Protein AF-A0A1G6YDZ0-F1 (afdb_monomer_lite)

Secondary structure (DSSP, 8-state):
--HHHHHHHHHHHHHHHHHHHHHHHHHHHHHHHHHHHHTSBGGGS-SSTTPPP-HHHHHHHHHHHHHHHH---TT-HHHHHHHHHHTTSSPPPGGGT-SS-EE-TTEEEPPEE-TTS-EEEEEEEEETTEEEEEEEEEEETTTTEEEEEEBPTTSHHHHHHHHHHHHHHHHHHH---SS--THHHHHHH---SSS------EEE---SPPPPP-S-SS--TTTB----SS----SEEEGGGGT-B--TTT-S---S----PPP-----S--HHHHHHHHHH-HHHHHHHHHHHSHHHHTSSS--EEEEETTS-EEEEPBPPPBTTB-PBP----TTEEEEEEE-PPPEEEE-TTS-EEEE---SS--HHHHHHHHHHHHH--SS--TT-EEEEEETTEEEEEEE-S-GGG------SHHHHHHHHHHHHH--S-HHHHHHHHIIIII---SEEEEEE-TTS-EEEEEE-TTS-EEEEE--

Structure (mmCIF, N/CA/C/O backbone):
data_AF-A0A1G6YDZ0-F1
#
_entry.id   AF-A0A1G6YDZ0-F1
#
loop_
_atom_site.group_PDB
_atom_site.id
_atom_site.type_symbol
_atom_site.label_atom_id
_atom_site.label_alt_id
_atom_site.label_comp_id
_atom_site.label_asym_id
_atom_site.label_entity_id
_atom_site.label_seq_id
_atom_site.pdbx_PDB_ins_code
_atom_site.Cartn_x
_atom_site.Cartn_y
_atom_site.Cartn_z
_atom_site.occupancy
_atom_site.B_iso_or_equiv
_atom_site.auth_seq_id
_atom_site.auth_comp_id
_atom_site.auth_asym_id
_atom_site.auth_atom_id
_atom_site.pdbx_PDB_model_num
ATOM 1 N N . MET A 1 1 ? 13.432 49.346 61.771 1.00 52.94 1 MET A N 1
ATOM 2 C CA . MET A 1 1 ? 12.227 49.330 60.910 1.00 52.94 1 MET A CA 1
ATOM 3 C C . MET A 1 1 ? 12.346 48.406 59.661 1.00 52.94 1 MET A C 1
ATOM 5 O O . MET A 1 1 ? 12.010 48.882 58.586 1.00 52.94 1 MET A O 1
ATOM 9 N N . PRO A 1 2 ? 12.732 47.100 59.729 1.00 53.16 2 PRO A N 1
ATOM 10 C CA . PRO A 1 2 ? 12.720 46.237 58.525 1.00 53.16 2 PRO A CA 1
ATOM 11 C C . PRO A 1 2 ? 11.746 45.035 58.561 1.00 53.16 2 PRO A C 1
ATOM 13 O O . PRO A 1 2 ? 11.412 44.489 57.515 1.00 53.16 2 PRO A O 1
ATOM 16 N N . MET A 1 3 ? 11.214 44.639 59.725 1.00 50.72 3 MET A N 1
ATOM 17 C CA . MET A 1 3 ? 10.492 43.358 59.862 1.00 50.72 3 MET A CA 1
ATOM 18 C C . MET A 1 3 ? 9.074 43.357 59.252 1.00 50.72 3 MET A C 1
ATOM 20 O O . MET A 1 3 ? 8.597 42.332 58.775 1.00 50.72 3 MET A O 1
ATOM 24 N N . LYS A 1 4 ? 8.416 44.525 59.169 1.00 50.81 4 LYS A N 1
ATOM 25 C CA . LYS A 1 4 ? 7.078 44.664 58.552 1.00 50.81 4 LYS A CA 1
ATOM 26 C C . LYS A 1 4 ? 7.084 44.555 57.019 1.00 50.81 4 LYS A C 1
ATOM 28 O O . LYS A 1 4 ? 6.026 44.323 56.441 1.00 50.81 4 LYS A O 1
ATOM 33 N N . ARG A 1 5 ? 8.236 44.728 56.354 1.00 53.97 5 ARG A N 1
ATOM 34 C CA . ARG A 1 5 ? 8.350 44.571 54.891 1.00 53.97 5 ARG A CA 1
ATOM 35 C C . ARG A 1 5 ? 8.553 43.108 54.487 1.00 53.97 5 ARG A C 1
ATOM 37 O O . ARG A 1 5 ? 7.971 42.691 53.494 1.00 53.97 5 ARG A O 1
ATOM 44 N N . LEU A 1 6 ? 9.262 42.321 55.303 1.00 53.88 6 LEU A N 1
ATOM 45 C CA . LEU A 1 6 ? 9.451 40.886 55.060 1.00 53.88 6 LEU A CA 1
ATOM 46 C C . LEU A 1 6 ? 8.134 40.099 55.170 1.00 53.88 6 LEU A C 1
ATOM 48 O O . LEU A 1 6 ? 7.828 39.282 54.308 1.00 53.88 6 LEU A O 1
ATOM 52 N N . LEU A 1 7 ? 7.317 40.395 56.188 1.00 53.62 7 LEU A N 1
ATOM 53 C CA . LEU A 1 7 ? 6.066 39.666 56.428 1.00 53.62 7 LEU A CA 1
ATOM 54 C C . LEU A 1 7 ? 4.998 39.939 55.352 1.00 53.62 7 LEU A C 1
ATOM 56 O O . LEU A 1 7 ? 4.233 39.048 54.996 1.00 53.62 7 LEU A O 1
ATOM 60 N N . LYS A 1 8 ? 4.978 41.159 54.792 1.00 55.12 8 LYS A N 1
ATOM 61 C CA . LYS A 1 8 ? 4.103 41.513 53.661 1.00 55.12 8 LYS A CA 1
ATOM 62 C C . LYS A 1 8 ? 4.543 40.847 52.355 1.00 55.12 8 LYS A C 1
ATOM 64 O O . LYS A 1 8 ? 3.685 40.458 51.573 1.00 55.12 8 LYS A O 1
ATOM 69 N N . GLY A 1 9 ? 5.851 40.683 52.142 1.00 56.88 9 GLY A N 1
ATOM 70 C CA . GLY A 1 9 ? 6.382 39.935 51.000 1.00 56.88 9 GLY A CA 1
ATOM 71 C C . GLY A 1 9 ? 6.022 38.449 51.059 1.00 56.88 9 GLY A C 1
ATOM 72 O O . GLY A 1 9 ? 5.609 37.883 50.053 1.00 56.88 9 GLY A O 1
ATOM 73 N N . LEU A 1 10 ? 6.086 37.843 52.250 1.00 57.59 10 LEU A N 1
ATOM 74 C CA . LEU A 1 10 ? 5.752 36.429 52.443 1.00 57.59 10 LEU A CA 1
ATOM 75 C C . LEU A 1 10 ? 4.256 36.140 52.226 1.00 57.59 10 LEU A C 1
ATOM 77 O O . LEU A 1 10 ? 3.908 35.139 51.610 1.00 57.59 10 LEU A O 1
ATOM 81 N N . PHE A 1 11 ? 3.371 37.039 52.675 1.00 58.81 11 PHE A N 1
ATOM 82 C CA . PHE A 1 11 ? 1.925 36.916 52.445 1.00 58.81 11 PHE A CA 1
ATOM 83 C C . PHE A 1 11 ? 1.540 37.102 50.971 1.00 58.81 11 PHE A C 1
ATOM 85 O O . PHE A 1 11 ? 0.649 36.413 50.484 1.00 58.81 11 PHE A O 1
ATOM 92 N N . LEU A 1 12 ? 2.227 37.995 50.248 1.00 57.62 12 LEU A N 1
ATOM 93 C CA . LEU A 1 12 ? 2.009 38.186 48.812 1.00 57.62 12 LEU A CA 1
ATOM 94 C C . LEU A 1 12 ? 2.483 36.963 48.007 1.00 57.62 12 LEU A C 1
ATOM 96 O O . LEU A 1 12 ? 1.817 36.556 47.059 1.00 57.62 12 LEU A O 1
ATOM 100 N N . LEU A 1 13 ? 3.594 36.345 48.427 1.00 57.28 13 LEU A N 1
ATOM 101 C CA . LEU A 1 13 ? 4.130 35.129 47.817 1.00 57.28 13 LEU A CA 1
ATOM 102 C C . LEU A 1 13 ? 3.229 33.909 48.076 1.00 57.28 13 LEU A C 1
ATOM 104 O O . LEU A 1 13 ? 2.980 33.138 47.155 1.00 57.28 13 LEU A O 1
ATOM 108 N N . LEU A 1 14 ? 2.677 33.759 49.288 1.00 57.41 14 LEU A N 1
ATOM 109 C CA . LEU A 1 14 ? 1.730 32.678 49.594 1.00 57.41 14 LEU A CA 1
ATOM 110 C C . LEU A 1 14 ? 0.405 32.818 48.825 1.00 57.41 14 LEU A C 1
ATOM 112 O O . LEU A 1 14 ? -0.133 31.819 48.357 1.00 57.41 14 LEU A O 1
ATOM 116 N N . LEU A 1 15 ? -0.109 34.043 48.655 1.00 55.50 15 LEU A N 1
ATOM 117 C CA . LEU A 1 15 ? -1.351 34.288 47.910 1.00 55.50 15 LEU A CA 1
ATOM 118 C C . LEU A 1 15 ? -1.201 33.952 46.413 1.00 55.50 15 LEU A C 1
ATOM 120 O O . LEU A 1 15 ? -2.124 33.416 45.803 1.00 55.50 15 LEU A O 1
ATOM 124 N N . LEU A 1 16 ? -0.022 34.212 45.835 1.00 53.31 16 LEU A N 1
ATOM 125 C CA . LEU A 1 16 ? 0.316 33.842 44.454 1.00 53.31 16 LEU A CA 1
ATOM 126 C C . LEU A 1 16 ? 0.383 32.319 44.248 1.00 53.31 16 LEU A C 1
ATOM 128 O O . LEU A 1 16 ? -0.029 31.835 43.197 1.00 53.31 16 LEU A O 1
ATOM 132 N N . ILE A 1 17 ? 0.839 31.558 45.249 1.00 55.47 17 ILE A N 1
ATOM 133 C CA . ILE A 1 17 ? 0.930 30.089 45.171 1.00 55.47 17 ILE A CA 1
ATOM 134 C C . ILE A 1 17 ? -0.465 29.440 45.228 1.00 55.47 17 ILE A C 1
ATOM 136 O O . ILE A 1 17 ? -0.731 28.500 44.483 1.00 55.47 17 ILE A O 1
ATOM 140 N N . VAL A 1 18 ? -1.390 29.972 46.036 1.00 54.03 18 VAL A N 1
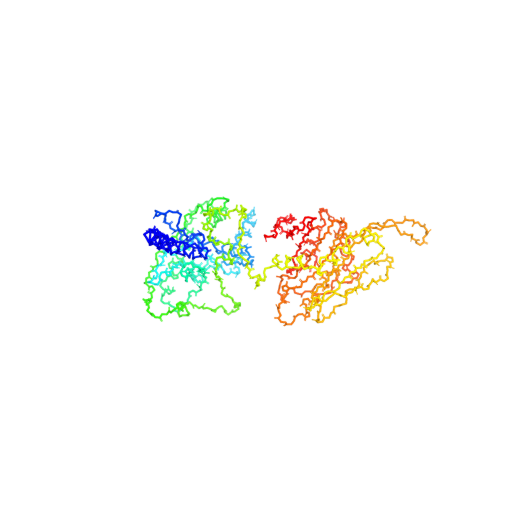ATOM 141 C CA . VAL A 1 18 ? -2.774 29.456 46.116 1.00 54.03 18 VAL A CA 1
ATOM 142 C C . VAL A 1 18 ? -3.566 29.740 44.829 1.00 54.03 18 VAL A C 1
ATOM 144 O O . VAL A 1 18 ? -4.311 28.881 44.360 1.00 54.03 18 VAL A O 1
ATOM 147 N N . LEU A 1 19 ? -3.363 30.910 44.209 1.00 48.19 19 LEU A N 1
ATOM 148 C CA . LEU A 1 19 ? -3.982 31.259 42.920 1.00 48.19 19 LEU A CA 1
ATOM 149 C C . LEU A 1 19 ? -3.407 30.453 41.741 1.00 48.19 19 LEU A C 1
ATOM 151 O O . LEU A 1 19 ? -4.133 30.168 40.790 1.00 48.19 19 LEU A O 1
ATOM 155 N N . ALA A 1 20 ? -2.128 30.064 41.800 1.00 51.91 20 ALA A N 1
ATOM 156 C CA . ALA A 1 20 ? -1.518 29.176 40.811 1.00 51.91 20 ALA A CA 1
ATOM 157 C C . ALA A 1 20 ? -2.020 27.725 40.940 1.00 51.91 20 ALA A C 1
ATOM 159 O O . ALA A 1 20 ? -2.231 27.068 39.922 1.00 51.91 20 ALA A O 1
ATOM 160 N N . GLY A 1 21 ? -2.279 27.251 42.166 1.00 46.62 21 GLY A N 1
ATOM 161 C CA . GLY A 1 21 ? -2.823 25.912 42.420 1.00 46.62 21 GLY A CA 1
ATOM 162 C C . GLY A 1 21 ? -4.215 25.690 41.818 1.00 46.62 21 GLY A C 1
ATOM 163 O O . GLY A 1 21 ? -4.437 24.675 41.170 1.00 46.62 21 GLY A O 1
ATOM 164 N N . CYS A 1 22 ? -5.124 26.670 41.923 1.00 45.06 22 CYS A N 1
ATOM 165 C CA . CYS A 1 22 ? -6.478 26.543 41.358 1.00 45.06 22 CYS A CA 1
ATOM 166 C C . CYS A 1 22 ? -6.504 26.501 39.819 1.00 45.06 22 CYS A C 1
ATOM 168 O O . CYS A 1 22 ? -7.411 25.914 39.243 1.00 45.06 22 CYS A O 1
ATOM 170 N N . ARG A 1 23 ? -5.514 27.102 39.144 1.00 47.81 23 ARG A N 1
ATOM 171 C CA . ARG A 1 23 ? -5.416 27.059 37.674 1.00 47.81 23 ARG A CA 1
ATOM 172 C C . ARG A 1 23 ? -4.782 25.771 37.160 1.00 47.81 23 ARG A C 1
ATOM 174 O O . ARG A 1 23 ? -5.090 25.353 36.051 1.00 47.81 23 ARG A O 1
ATOM 181 N N . ALA A 1 24 ? -3.909 25.144 37.946 1.00 50.94 24 ALA A N 1
ATOM 182 C CA . ALA A 1 24 ? -3.260 23.898 37.553 1.00 50.94 24 ALA A CA 1
ATOM 183 C C . ALA A 1 24 ? -4.263 22.735 37.479 1.00 50.94 24 ALA A C 1
ATOM 185 O O . ALA A 1 24 ? -4.238 21.989 36.504 1.00 50.94 24 ALA A O 1
ATOM 186 N N . ASP A 1 25 ? -5.180 22.630 38.446 1.00 48.69 25 ASP A N 1
ATOM 187 C CA . ASP A 1 25 ? -6.195 21.565 38.474 1.00 48.69 25 ASP A CA 1
ATOM 188 C C . ASP A 1 25 ? -7.234 21.710 37.347 1.00 48.69 25 ASP A C 1
ATOM 190 O O . ASP A 1 25 ? -7.645 20.716 36.742 1.00 48.69 25 ASP A O 1
ATOM 194 N N . GLU A 1 26 ? -7.620 22.945 37.013 1.00 47.88 26 GLU A N 1
ATOM 195 C CA . GLU A 1 26 ? -8.540 23.256 35.909 1.00 47.88 26 GLU A CA 1
ATOM 196 C C . GLU A 1 26 ? -7.900 22.957 34.539 1.00 47.88 26 GLU A C 1
ATOM 198 O O . GLU A 1 26 ? -8.514 22.329 33.680 1.00 47.88 26 GLU A O 1
ATOM 203 N N . MET A 1 27 ? -6.615 23.284 34.359 1.00 47.84 27 MET A N 1
ATOM 204 C CA . MET A 1 27 ? -5.868 22.930 33.145 1.00 47.84 27 MET A CA 1
ATOM 205 C C . MET A 1 27 ? -5.644 21.417 33.002 1.00 47.84 27 MET A C 1
ATOM 207 O O . MET A 1 27 ? -5.691 20.897 31.888 1.00 47.84 27 MET A O 1
ATOM 211 N N . LEU A 1 28 ? -5.411 20.695 34.106 1.00 41.78 28 LEU A N 1
ATOM 212 C CA . LEU A 1 28 ? -5.207 19.241 34.086 1.00 41.78 28 LEU A CA 1
ATOM 213 C C . LEU A 1 28 ? -6.501 18.490 33.738 1.00 41.78 28 LEU A C 1
ATOM 215 O O . LEU A 1 28 ? -6.476 17.507 32.998 1.00 41.78 28 LEU A O 1
ATOM 219 N N . THR A 1 29 ? -7.637 18.964 34.256 1.00 53.53 29 THR A N 1
ATOM 220 C CA . THR A 1 29 ? -8.960 18.405 33.947 1.00 53.53 29 THR A CA 1
ATOM 221 C C . THR A 1 29 ? -9.387 18.719 32.518 1.00 53.53 29 THR A C 1
ATOM 223 O O . THR A 1 29 ? -9.890 17.829 31.833 1.00 53.53 29 THR A O 1
ATOM 226 N N . GLU A 1 30 ? -9.121 19.925 32.015 1.00 54.56 30 GLU A N 1
ATOM 227 C CA . GLU A 1 30 ? -9.399 20.281 30.621 1.00 54.56 30 GLU A CA 1
ATOM 228 C C . GLU A 1 30 ? -8.519 19.493 29.631 1.00 54.56 30 GLU A C 1
ATOM 230 O O . GLU A 1 30 ? -9.018 19.014 28.612 1.00 54.56 30 GLU A O 1
ATOM 235 N N . ALA A 1 31 ? -7.234 19.293 29.944 1.00 51.22 31 ALA A N 1
ATOM 236 C CA . ALA A 1 31 ? -6.322 18.481 29.134 1.00 51.22 31 ALA A CA 1
ATOM 237 C C . ALA A 1 31 ? -6.742 17.005 29.099 1.00 51.22 31 ALA A C 1
ATOM 239 O O . ALA A 1 31 ? -6.873 16.432 28.020 1.00 51.22 31 ALA A O 1
ATOM 240 N N . LYS A 1 32 ? -7.060 16.418 30.260 1.00 54.44 32 LYS A N 1
ATOM 241 C CA . LYS A 1 32 ? -7.546 15.034 30.342 1.00 54.44 32 LYS A CA 1
ATOM 242 C C . LYS A 1 32 ? -8.852 14.837 29.568 1.00 54.44 32 LYS A C 1
ATOM 244 O O . LYS A 1 32 ? -9.006 13.856 28.855 1.00 54.44 32 LYS A O 1
ATOM 249 N N . THR A 1 33 ? -9.761 15.808 29.642 1.00 60.69 33 THR A N 1
ATOM 250 C CA . THR A 1 33 ? -11.027 15.762 28.896 1.00 60.69 33 THR A CA 1
ATOM 251 C C . THR A 1 33 ? -10.795 15.824 27.381 1.00 60.69 33 THR A C 1
ATOM 253 O O . THR A 1 33 ? -11.491 15.148 26.628 1.00 60.69 33 THR A O 1
ATOM 256 N N . LYS A 1 34 ? -9.807 16.600 26.911 1.00 62.94 34 LYS A N 1
ATOM 257 C CA . LYS A 1 34 ? -9.431 16.658 25.486 1.00 62.94 34 LYS A CA 1
ATOM 258 C C . LYS A 1 34 ? -8.805 15.348 25.002 1.00 62.94 34 LYS A C 1
ATOM 260 O O . LYS A 1 34 ? -9.170 14.890 23.921 1.00 62.94 34 LYS A O 1
ATOM 265 N N . ASP A 1 35 ? -7.940 14.735 25.806 1.00 62.12 35 ASP A N 1
ATOM 266 C CA . ASP A 1 35 ? -7.314 13.446 25.488 1.00 62.12 35 ASP A CA 1
ATOM 267 C C . ASP A 1 35 ? -8.340 12.300 25.462 1.00 62.12 35 ASP A C 1
ATOM 269 O O . ASP A 1 35 ? -8.336 11.479 24.543 1.00 62.12 35 ASP A O 1
ATOM 273 N N . ASP A 1 36 ? -9.280 12.280 26.412 1.00 66.62 36 ASP A N 1
ATOM 274 C CA . ASP A 1 36 ? -10.354 11.280 26.458 1.00 66.62 36 ASP A CA 1
ATOM 275 C C . ASP A 1 36 ? -11.294 11.411 25.243 1.00 66.62 36 ASP A C 1
ATOM 277 O O . ASP A 1 36 ? -11.740 10.409 24.679 1.00 66.62 36 ASP A O 1
ATOM 281 N N . LEU A 1 37 ? -11.563 12.639 24.779 1.00 71.00 37 LEU A N 1
ATOM 282 C CA . LEU A 1 37 ? -12.340 12.874 23.560 1.00 71.00 37 LEU A CA 1
ATOM 283 C C . LEU A 1 37 ? -11.584 12.483 22.285 1.00 71.00 37 LEU A C 1
ATOM 285 O O . LEU A 1 37 ? -12.221 11.983 21.361 1.00 71.00 37 LEU A O 1
ATOM 289 N N . ALA A 1 38 ? -10.263 12.671 22.221 1.00 70.88 38 ALA A N 1
ATOM 290 C CA . ALA A 1 38 ? -9.465 12.390 21.023 1.00 70.88 38 ALA A CA 1
ATOM 291 C C . ALA A 1 38 ? -9.500 10.910 20.598 1.00 70.88 38 ALA A C 1
ATOM 293 O O . ALA A 1 38 ? -9.385 10.591 19.418 1.00 70.88 38 ALA A O 1
ATOM 294 N N . ASN A 1 39 ? -9.723 10.002 21.550 1.00 75.81 39 ASN A N 1
ATOM 295 C CA . ASN A 1 39 ? -9.818 8.563 21.293 1.00 75.81 39 ASN A CA 1
ATOM 296 C C . ASN A 1 39 ? -11.225 8.103 20.873 1.00 75.81 39 ASN A C 1
ATOM 298 O O . ASN A 1 39 ? -11.427 6.929 20.550 1.00 75.81 39 ASN A O 1
ATOM 302 N N . LYS A 1 40 ? -12.214 9.004 20.872 1.00 83.75 40 LYS A N 1
ATOM 303 C CA . LYS A 1 40 ? -13.582 8.691 20.454 1.00 83.75 40 LYS A CA 1
ATOM 304 C C . LYS A 1 40 ? -13.740 8.788 18.949 1.00 83.75 40 LYS A C 1
ATOM 306 O O . LYS A 1 40 ? -13.062 9.551 18.264 1.00 83.75 40 LYS A O 1
ATOM 311 N N . PHE A 1 41 ? -14.705 8.048 18.420 1.00 80.00 41 PHE A N 1
ATOM 312 C CA . PHE A 1 41 ? -15.095 8.182 17.023 1.00 80.00 41 PHE A CA 1
ATOM 313 C C . PHE A 1 41 ? -15.769 9.529 16.772 1.00 80.00 41 PHE A C 1
ATOM 315 O O . PHE A 1 41 ? -16.816 9.814 17.350 1.00 80.00 41 PHE A O 1
ATOM 322 N N . SER A 1 42 ? -15.245 10.315 15.831 1.00 79.62 42 SER A N 1
ATOM 323 C CA . SER A 1 42 ? -15.796 11.631 15.486 1.00 79.62 42 SER A CA 1
ATOM 324 C C . SER A 1 42 ? -17.265 11.577 15.066 1.00 79.62 42 SER A C 1
ATOM 326 O O . SER A 1 42 ? -18.011 12.514 15.311 1.00 79.62 42 SER A O 1
ATOM 328 N N . ILE A 1 43 ? -17.721 10.465 14.488 1.00 78.62 43 ILE A N 1
ATOM 329 C CA . ILE A 1 43 ? -19.121 10.292 14.077 1.00 78.62 43 ILE A CA 1
ATOM 330 C C . ILE A 1 43 ? -20.086 10.032 15.248 1.00 78.62 43 ILE A C 1
ATOM 332 O O . ILE A 1 43 ? -21.298 10.134 15.071 1.00 78.62 43 ILE A O 1
ATOM 336 N N . PHE A 1 44 ? -19.565 9.706 16.435 1.00 86.75 44 PHE A N 1
ATOM 337 C CA . PHE A 1 44 ? -20.345 9.424 17.644 1.00 86.75 44 PHE A CA 1
ATOM 338 C C . PHE A 1 44 ? -20.152 10.461 18.755 1.00 86.75 44 PHE A C 1
ATOM 340 O O . PHE A 1 44 ? -20.691 10.284 19.844 1.00 86.75 44 PHE A O 1
ATOM 347 N N . VAL A 1 45 ? -19.440 11.559 18.498 1.00 81.81 45 VAL A N 1
ATOM 348 C CA . VAL A 1 45 ? -19.391 12.694 19.430 1.00 81.81 45 VAL A CA 1
ATOM 349 C C . VAL A 1 45 ? -20.443 13.727 18.997 1.00 81.81 45 VAL A C 1
ATOM 351 O O . VAL A 1 45 ? -20.639 13.985 17.811 1.00 81.81 45 VAL A O 1
ATOM 354 N N . LYS A 1 46 ? -21.182 14.299 19.955 1.00 74.56 46 LYS A N 1
ATOM 355 C CA . LYS A 1 46 ? -22.185 15.342 19.672 1.00 74.56 46 LYS A CA 1
ATOM 356 C C . LYS A 1 46 ? -21.501 16.659 19.305 1.00 74.56 46 LYS A C 1
ATOM 358 O O . LYS A 1 46 ? -20.579 17.069 20.008 1.00 74.56 46 LYS A O 1
ATOM 363 N N . ARG A 1 47 ? -21.986 17.354 18.269 1.00 62.47 47 ARG A N 1
ATOM 364 C CA . ARG A 1 47 ? -21.469 18.676 17.863 1.00 62.47 47 ARG A CA 1
ATOM 365 C C . ARG A 1 47 ? -22.077 19.802 18.701 1.00 62.47 47 ARG A C 1
ATOM 367 O O . ARG A 1 47 ? -21.423 20.809 18.946 1.00 62.47 47 ARG A O 1
ATOM 374 N N . SER A 1 48 ? -23.302 19.611 19.190 1.00 59.06 48 SER A N 1
ATOM 375 C CA . SER A 1 48 ? -24.006 20.502 20.114 1.00 59.06 48 SER A CA 1
ATOM 376 C C . SER A 1 48 ? -24.844 19.721 21.140 1.00 59.06 48 SER A C 1
ATOM 378 O O . SER A 1 48 ? -25.177 18.552 20.936 1.00 59.06 48 SER A O 1
ATOM 380 N N . GLY A 1 49 ? -25.236 20.366 22.246 1.00 55.62 49 GLY A N 1
ATOM 381 C CA . GLY A 1 49 ? -26.076 19.745 23.283 1.00 55.62 49 GLY A CA 1
ATOM 382 C C . GLY A 1 49 ? -27.440 19.239 22.783 1.00 55.62 49 GLY A C 1
ATOM 383 O O . GLY A 1 49 ? -28.013 18.338 23.395 1.00 55.62 49 GLY A O 1
ATOM 384 N N . SER A 1 50 ? -27.929 19.767 21.656 1.00 58.06 50 SER A N 1
ATOM 385 C CA . SER A 1 50 ? -29.182 19.368 21.001 1.00 58.06 50 SER A CA 1
ATOM 386 C C . SER A 1 50 ? -29.028 18.285 19.929 1.00 58.06 50 SER A C 1
ATOM 388 O O . SER A 1 50 ? -30.038 17.807 19.417 1.00 58.06 50 SER A O 1
ATOM 390 N N . ASP A 1 51 ? -27.804 17.879 19.580 1.00 68.69 51 ASP A N 1
ATOM 391 C CA . ASP A 1 51 ? -27.599 16.911 18.504 1.00 68.69 51 ASP A CA 1
ATOM 392 C C . ASP A 1 51 ? -28.031 15.501 18.913 1.00 68.69 51 ASP A C 1
ATOM 394 O O . ASP A 1 51 ? -27.723 14.999 20.006 1.00 68.69 51 ASP A O 1
ATOM 398 N N . VAL A 1 52 ? -28.706 14.837 17.976 1.00 77.50 52 VAL A N 1
ATOM 399 C CA . VAL A 1 52 ? -29.059 13.422 18.061 1.00 77.50 52 VAL A CA 1
ATOM 400 C C . VAL A 1 52 ? -28.084 12.642 17.185 1.00 77.50 52 VAL A C 1
ATOM 402 O O . VAL A 1 52 ? -27.987 12.885 15.985 1.00 77.50 52 VAL A O 1
ATOM 405 N N . ILE A 1 53 ? -27.350 11.713 17.795 1.00 81.88 53 ILE A N 1
ATOM 406 C CA . ILE A 1 53 ? -26.421 10.838 17.078 1.00 81.88 53 ILE A CA 1
ATOM 407 C C . ILE A 1 53 ? -27.223 9.726 16.399 1.00 81.88 53 ILE A C 1
ATOM 409 O O . ILE A 1 53 ? -27.936 8.970 17.060 1.00 81.88 53 ILE A O 1
ATOM 413 N N . ASP A 1 54 ? -27.070 9.612 15.082 1.00 84.44 54 ASP A N 1
ATOM 414 C CA . ASP A 1 54 ? -27.620 8.516 14.285 1.00 84.44 54 ASP A CA 1
ATOM 415 C C . ASP A 1 54 ? -26.626 7.345 14.299 1.00 84.44 54 ASP A C 1
ATOM 417 O O . ASP A 1 54 ? -25.763 7.209 13.425 1.00 84.44 54 ASP A O 1
ATOM 421 N N . TYR A 1 55 ? -26.704 6.526 15.354 1.00 87.50 55 TYR A N 1
ATOM 422 C CA . TYR A 1 55 ? -25.821 5.370 15.521 1.00 87.50 55 TYR A CA 1
ATOM 423 C C . TYR A 1 55 ? -25.881 4.405 14.335 1.00 87.50 55 TYR A C 1
ATOM 425 O O . TYR A 1 55 ? -24.810 3.990 13.880 1.00 87.50 55 TYR A O 1
ATOM 433 N N . PRO A 1 56 ? -27.065 4.080 13.773 1.00 84.94 56 PRO A N 1
ATOM 434 C CA . PRO A 1 56 ? -27.120 3.206 12.619 1.00 84.94 56 PRO A CA 1
ATOM 435 C C . PRO A 1 56 ? -26.328 3.729 11.413 1.00 84.94 56 PRO A C 1
ATOM 437 O O . PRO A 1 56 ? -25.508 3.010 10.831 1.00 84.94 56 PRO A O 1
ATOM 440 N N . LYS A 1 57 ? -26.490 5.014 11.071 1.00 79.44 57 LYS A N 1
ATOM 441 C CA . LYS A 1 57 ? -25.689 5.643 10.009 1.00 79.44 57 LYS A CA 1
ATOM 442 C C . LYS A 1 57 ? -24.206 5.673 10.339 1.00 79.44 57 LYS A C 1
ATOM 444 O O . LYS A 1 57 ? -23.390 5.430 9.449 1.00 79.44 57 LYS A O 1
ATOM 449 N N . GLY A 1 58 ? -23.852 5.955 11.590 1.00 81.75 58 GLY A N 1
ATOM 450 C CA . GLY A 1 58 ? -22.459 5.988 12.018 1.00 81.75 58 GLY A CA 1
ATOM 451 C C . GLY A 1 58 ? -21.771 4.632 11.867 1.00 81.75 58 GLY A C 1
ATOM 452 O O . GLY A 1 58 ? -20.696 4.556 11.274 1.00 81.75 58 GLY A O 1
ATOM 453 N N . PHE A 1 59 ? -22.418 3.541 12.286 1.00 85.69 59 PHE A N 1
ATOM 454 C CA . PHE A 1 59 ? -21.892 2.190 12.072 1.00 85.69 59 PHE A CA 1
ATOM 455 C C . PHE A 1 59 ? -21.776 1.858 10.581 1.00 85.69 59 PHE A C 1
ATOM 457 O O . PHE A 1 59 ? -20.706 1.466 10.125 1.00 85.69 59 PHE A O 1
ATOM 464 N N . ARG A 1 60 ? -22.813 2.115 9.773 1.00 81.25 60 ARG A N 1
ATOM 465 C CA . ARG A 1 60 ? -22.733 1.940 8.310 1.00 81.25 60 ARG A CA 1
ATOM 466 C C . ARG A 1 60 ? -21.511 2.641 7.712 1.00 81.25 60 ARG A C 1
ATOM 468 O O . ARG A 1 60 ? -20.783 2.056 6.911 1.00 81.25 60 ARG A O 1
ATOM 475 N N . TYR A 1 61 ? -21.298 3.899 8.089 1.00 74.00 61 TYR A N 1
ATOM 476 C CA . TYR A 1 61 ? -20.176 4.695 7.608 1.00 74.00 61 TYR A CA 1
ATOM 477 C C . TYR A 1 61 ? -18.830 4.069 7.986 1.00 74.00 61 TYR A C 1
ATOM 479 O O . TYR A 1 61 ? -17.947 3.941 7.136 1.00 74.00 61 TYR A O 1
ATOM 487 N N . LEU A 1 62 ? -18.683 3.639 9.241 1.00 78.88 62 LEU A N 1
ATOM 488 C CA . LEU A 1 62 ? -17.459 3.005 9.720 1.00 78.88 62 LEU A CA 1
ATOM 489 C C . LEU A 1 62 ? -17.199 1.663 9.029 1.00 78.88 62 LEU A C 1
ATOM 491 O O . LEU A 1 62 ? -16.065 1.417 8.635 1.00 78.88 62 LEU A O 1
ATOM 495 N N . ALA A 1 63 ? -18.217 0.834 8.793 1.00 78.00 63 ALA A N 1
ATOM 496 C CA . ALA A 1 63 ? -18.060 -0.414 8.044 1.00 78.00 63 ALA A CA 1
ATOM 497 C C . ALA A 1 63 ? -17.599 -0.175 6.595 1.00 78.00 63 ALA A C 1
ATOM 499 O O . ALA A 1 63 ? -16.635 -0.785 6.144 1.00 78.00 63 ALA A O 1
ATOM 500 N N . LEU A 1 64 ? -18.219 0.776 5.884 1.00 68.44 64 LEU A N 1
ATOM 501 C CA . LEU A 1 64 ? -17.810 1.159 4.524 1.00 68.44 64 LEU A CA 1
ATOM 502 C C . LEU A 1 64 ? -16.380 1.708 4.481 1.00 68.44 64 LEU A C 1
ATOM 504 O O . LEU A 1 64 ? -15.641 1.485 3.516 1.00 68.44 64 LEU A O 1
ATOM 508 N N . ARG A 1 65 ? -15.995 2.456 5.520 1.00 65.00 65 ARG A N 1
ATOM 509 C CA . ARG A 1 65 ? -14.643 2.990 5.674 1.00 65.00 65 ARG A CA 1
ATOM 510 C C . ARG A 1 65 ? -13.640 1.874 5.946 1.00 65.00 65 ARG A C 1
ATOM 512 O O . ARG A 1 65 ? -12.580 1.879 5.329 1.00 65.00 65 ARG A O 1
ATOM 519 N N . TYR A 1 66 ? -13.989 0.923 6.805 1.00 71.75 66 TYR A N 1
ATOM 520 C CA . TYR A 1 66 ? -13.174 -0.247 7.106 1.00 71.75 66 TYR A CA 1
ATOM 521 C C . TYR A 1 66 ? -12.947 -1.101 5.855 1.00 71.75 66 TYR A C 1
ATOM 523 O O . TYR A 1 66 ? -11.797 -1.357 5.514 1.00 71.75 66 TYR A O 1
ATOM 531 N N . ASP A 1 67 ? -14.001 -1.420 5.097 1.00 63.44 67 ASP A N 1
ATOM 532 C CA . ASP A 1 67 ? -13.900 -2.107 3.799 1.00 63.44 67 ASP A CA 1
ATOM 533 C C . ASP A 1 67 ? -12.979 -1.353 2.828 1.00 63.44 67 ASP A C 1
ATOM 535 O O . ASP A 1 67 ? -12.142 -1.939 2.142 1.00 63.44 67 ASP A O 1
ATOM 539 N N . SER A 1 68 ? -13.086 -0.020 2.800 1.00 56.66 68 SER A N 1
ATOM 540 C CA . SER A 1 68 ? -12.254 0.826 1.942 1.00 56.66 68 SER A CA 1
ATOM 541 C C . SER A 1 68 ? -10.767 0.793 2.301 1.00 56.66 68 SER A C 1
ATOM 543 O O . SER A 1 68 ? -9.944 0.937 1.398 1.00 56.66 68 SER A O 1
ATOM 545 N N . ILE A 1 69 ? -10.435 0.699 3.591 1.00 54.94 69 ILE A N 1
ATOM 546 C CA . ILE A 1 69 ? -9.056 0.716 4.100 1.00 54.94 69 ILE A CA 1
ATOM 547 C C . ILE A 1 69 ? -8.454 -0.687 4.014 1.00 54.94 69 ILE A C 1
ATOM 549 O O . ILE A 1 69 ? -7.373 -0.862 3.462 1.00 54.94 69 ILE A O 1
ATOM 553 N N . HIS A 1 70 ? -9.185 -1.681 4.515 1.00 61.53 70 HIS A N 1
ATOM 554 C CA . HIS A 1 70 ? -8.702 -3.046 4.729 1.00 61.53 70 HIS A CA 1
ATOM 555 C C . HIS A 1 70 ? -9.042 -3.997 3.579 1.00 61.53 70 HIS A C 1
ATOM 557 O O . HIS A 1 70 ? -8.768 -5.187 3.676 1.00 61.53 70 HIS A O 1
ATOM 563 N N . ARG A 1 71 ? -9.654 -3.489 2.497 1.00 59.84 71 ARG A N 1
ATOM 564 C CA . ARG A 1 71 ? -10.062 -4.267 1.310 1.00 59.84 71 ARG A CA 1
ATOM 565 C C . ARG A 1 71 ? -10.904 -5.495 1.664 1.00 59.84 71 ARG A C 1
ATOM 567 O O . ARG A 1 71 ? -10.778 -6.553 1.059 1.00 59.84 71 ARG A O 1
ATOM 574 N N . THR A 1 72 ? -11.774 -5.327 2.652 1.00 68.69 72 THR A N 1
ATOM 575 C CA . THR A 1 72 ? -12.776 -6.317 3.050 1.00 68.69 72 THR A CA 1
ATOM 576 C C . THR A 1 72 ? -14.110 -6.025 2.355 1.00 68.69 72 THR A C 1
ATOM 578 O O . THR A 1 72 ? -14.300 -4.957 1.769 1.00 68.69 72 THR A O 1
ATOM 581 N N . ASN A 1 73 ? -15.026 -6.996 2.361 1.00 67.56 73 ASN A N 1
ATOM 582 C CA . ASN A 1 73 ? -16.344 -6.883 1.725 1.00 67.56 73 ASN A CA 1
ATOM 583 C C . ASN A 1 73 ? -17.481 -7.077 2.745 1.00 67.56 73 ASN A C 1
ATOM 585 O O . ASN A 1 73 ? -18.484 -7.738 2.479 1.00 67.56 73 ASN A O 1
ATOM 589 N N . ILE A 1 74 ? -17.320 -6.527 3.949 1.00 73.44 74 ILE A N 1
ATOM 590 C CA . ILE A 1 74 ? -18.262 -6.711 5.060 1.00 73.44 74 ILE A CA 1
ATOM 591 C C . ILE A 1 74 ? -19.607 -6.055 4.742 1.00 73.44 74 ILE A C 1
ATOM 593 O O . ILE A 1 74 ? -20.660 -6.633 5.004 1.00 73.44 74 ILE A O 1
ATOM 597 N N . SER A 1 75 ? -19.582 -4.868 4.139 1.00 70.38 75 SER A N 1
ATOM 598 C CA . SER A 1 75 ? -20.768 -4.114 3.717 1.00 70.38 75 SER A CA 1
ATOM 599 C C . SER A 1 75 ? -21.339 -4.552 2.364 1.00 70.38 75 SER A C 1
ATOM 601 O O . SER A 1 75 ? -22.330 -3.985 1.908 1.00 70.38 75 SER A O 1
ATOM 603 N N . GLY A 1 76 ? -20.717 -5.527 1.688 1.00 65.69 76 GLY A N 1
ATOM 604 C CA . GLY A 1 76 ? -21.120 -5.934 0.339 1.00 65.69 76 GLY A CA 1
ATOM 605 C C . GLY A 1 76 ? -20.785 -4.891 -0.729 1.00 65.69 76 GLY A C 1
ATOM 606 O O . GLY A 1 76 ? -21.325 -4.941 -1.833 1.00 65.69 76 GLY A O 1
ATOM 607 N N . ARG A 1 77 ? -19.917 -3.920 -0.420 1.00 60.44 77 ARG A N 1
ATOM 608 C CA . ARG A 1 77 ? -19.575 -2.805 -1.308 1.00 60.44 77 ARG A CA 1
ATOM 609 C C . ARG A 1 77 ? -19.028 -3.263 -2.658 1.00 60.44 77 ARG A C 1
ATOM 611 O O . ARG A 1 77 ? -19.462 -2.744 -3.680 1.00 60.44 77 ARG A O 1
ATOM 618 N N . GLU A 1 78 ? -18.121 -4.235 -2.683 1.00 56.75 78 GLU A N 1
ATOM 619 C CA . GLU A 1 78 ? -17.549 -4.743 -3.938 1.00 56.75 78 GLU A CA 1
ATOM 620 C C . GLU A 1 78 ? -18.625 -5.435 -4.793 1.00 56.75 78 GLU A C 1
ATOM 622 O O . GLU A 1 78 ? -18.679 -5.284 -6.014 1.00 56.75 78 GLU A O 1
ATOM 627 N N . HIS A 1 79 ? -19.537 -6.148 -4.133 1.00 57.00 79 HIS A N 1
ATOM 628 C CA . HIS A 1 79 ? -20.692 -6.791 -4.754 1.00 57.00 79 HIS A CA 1
ATOM 629 C C . HIS A 1 79 ? -21.672 -5.757 -5.346 1.00 57.00 79 HIS A C 1
ATOM 631 O O . HIS A 1 79 ? -22.131 -5.916 -6.479 1.00 57.00 79 HIS A O 1
ATOM 637 N N . LEU A 1 80 ? -21.932 -4.658 -4.632 1.00 52.28 80 LEU A N 1
ATOM 638 C CA . LEU A 1 80 ? -22.768 -3.542 -5.090 1.00 52.28 80 LEU A CA 1
ATOM 639 C C . LEU A 1 80 ? -22.119 -2.751 -6.240 1.00 52.28 80 LEU A C 1
ATOM 641 O O . LEU A 1 80 ? -22.809 -2.353 -7.179 1.00 52.28 80 LEU A O 1
ATOM 645 N N . GLU A 1 81 ? -20.797 -2.562 -6.214 1.00 56.84 81 GLU A N 1
ATOM 646 C CA . GLU A 1 81 ? -20.041 -1.935 -7.305 1.00 56.84 81 GLU A CA 1
ATOM 647 C C . GLU A 1 81 ? -20.063 -2.809 -8.576 1.00 56.84 81 GLU A C 1
ATOM 649 O O . GLU A 1 81 ? -20.350 -2.295 -9.661 1.00 56.84 81 GLU A O 1
ATOM 654 N N . LYS A 1 82 ? -19.894 -4.136 -8.447 1.00 57.59 82 LYS A N 1
ATOM 655 C CA . LYS A 1 82 ? -20.055 -5.099 -9.558 1.00 57.59 82 LYS A CA 1
ATOM 656 C C . LYS A 1 82 ? -21.483 -5.118 -10.104 1.00 57.59 82 LYS A C 1
ATOM 658 O O . LYS A 1 82 ? -21.673 -5.131 -11.318 1.00 57.59 82 LYS A O 1
ATOM 663 N N . LEU A 1 83 ? -22.503 -5.069 -9.243 1.00 51.50 83 LEU A N 1
ATOM 664 C CA . LEU A 1 83 ? -23.903 -4.949 -9.672 1.00 51.50 83 LEU A CA 1
ATOM 665 C C . LEU A 1 83 ? -24.159 -3.653 -10.441 1.00 51.50 83 LEU A C 1
ATOM 667 O O . LEU A 1 83 ? -24.855 -3.682 -11.454 1.00 51.50 83 LEU A O 1
ATOM 671 N N . LYS A 1 84 ? -23.582 -2.531 -9.999 1.00 52.16 84 LYS A N 1
ATOM 672 C CA . LYS A 1 84 ? -23.683 -1.240 -10.691 1.00 52.16 84 LYS A CA 1
ATOM 673 C C . LYS A 1 84 ? -23.073 -1.308 -12.087 1.00 52.16 84 LYS A C 1
ATOM 675 O O . LYS A 1 84 ? -23.661 -0.787 -13.033 1.00 52.16 84 LYS A O 1
ATOM 680 N N . GLU A 1 85 ? -21.921 -1.952 -12.224 1.00 56.81 85 GLU A N 1
ATOM 681 C CA . GLU A 1 85 ? -21.268 -2.138 -13.515 1.00 56.81 85 GLU A CA 1
ATOM 682 C C . GLU A 1 85 ? -22.080 -3.046 -14.440 1.00 56.81 85 GLU A C 1
ATOM 684 O O . GLU A 1 85 ? -22.370 -2.654 -15.569 1.00 56.81 85 GLU A O 1
ATOM 689 N N . LEU A 1 86 ? -22.529 -4.194 -13.930 1.00 52.62 86 LEU A N 1
ATOM 690 C CA . LEU A 1 86 ? -23.331 -5.147 -14.687 1.00 52.62 86 LEU A CA 1
ATOM 691 C C . LEU A 1 86 ? -24.674 -4.525 -15.106 1.00 52.62 86 LEU A C 1
ATOM 693 O O . LEU A 1 86 ? -25.057 -4.646 -16.263 1.00 52.62 86 LEU A O 1
ATOM 697 N N . SER A 1 87 ? -25.370 -3.795 -14.224 1.00 50.34 87 SER A N 1
ATOM 698 C CA . SER A 1 87 ? -26.708 -3.215 -14.474 1.00 50.34 87 SER A CA 1
ATOM 699 C C . SER A 1 87 ? -26.833 -2.286 -15.685 1.00 50.34 87 SER A C 1
ATOM 701 O O . SER A 1 87 ? -27.949 -1.938 -16.078 1.00 50.34 87 SER A O 1
ATOM 703 N N . LYS A 1 88 ? -25.702 -1.895 -16.281 1.00 62.47 88 LYS A N 1
ATOM 704 C CA . LYS A 1 88 ? -25.637 -1.171 -17.551 1.00 62.47 88 LYS A CA 1
ATOM 705 C C . LYS A 1 88 ? -26.142 -2.016 -18.734 1.00 62.47 88 LYS A C 1
ATOM 707 O O . LYS A 1 88 ? -26.621 -1.431 -19.701 1.00 62.47 88 LYS A O 1
ATOM 712 N N . ASP A 1 89 ? -26.146 -3.347 -18.613 1.00 53.34 89 ASP A N 1
ATOM 713 C CA . ASP A 1 89 ? -26.667 -4.297 -19.603 1.00 53.34 89 ASP A CA 1
ATOM 714 C C . ASP A 1 89 ? -27.961 -4.993 -19.114 1.00 53.34 89 ASP A C 1
ATOM 716 O O . ASP A 1 89 ? -28.092 -5.398 -17.957 1.00 53.34 89 ASP A O 1
ATOM 720 N N . LYS A 1 90 ? -28.965 -5.145 -19.993 1.00 61.25 90 LYS A N 1
ATOM 721 C CA . LYS A 1 90 ? -30.256 -5.809 -19.686 1.00 61.25 90 LYS A CA 1
ATOM 722 C C . LYS A 1 90 ? -30.249 -7.302 -20.077 1.00 61.25 90 LYS A C 1
ATOM 724 O O . LYS A 1 90 ? -29.751 -7.604 -21.157 1.00 61.25 90 LYS A O 1
ATOM 729 N N . PRO A 1 91 ? -30.992 -8.193 -19.379 1.00 51.19 91 PRO A N 1
ATOM 730 C CA . PRO A 1 91 ? -31.316 -8.240 -17.952 1.00 51.19 91 PRO A CA 1
ATOM 731 C C . PRO A 1 91 ? -30.343 -9.162 -17.187 1.00 51.19 91 PRO A C 1
ATOM 733 O O . PRO A 1 91 ? -29.887 -10.180 -17.706 1.00 51.19 91 PRO A O 1
ATOM 736 N N . ILE A 1 92 ? -30.069 -8.839 -15.922 1.00 49.50 92 ILE A N 1
ATOM 737 C CA . ILE A 1 92 ? -29.163 -9.615 -15.062 1.00 49.50 92 ILE A CA 1
ATOM 738 C C . ILE A 1 92 ? -29.937 -10.476 -14.084 1.00 49.50 92 ILE A C 1
ATOM 740 O O . ILE A 1 92 ? -30.862 -10.015 -13.417 1.00 49.50 92 ILE A O 1
ATOM 744 N N . THR A 1 93 ? -29.499 -11.723 -13.966 1.00 48.00 93 THR A N 1
ATOM 745 C CA . THR A 1 93 ? -29.952 -12.663 -12.946 1.00 48.00 93 THR A CA 1
ATOM 746 C C . THR A 1 93 ? -29.107 -12.479 -11.680 1.00 48.00 93 THR A C 1
ATOM 748 O O . THR A 1 93 ? -27.892 -12.676 -11.724 1.00 48.00 93 THR A O 1
ATOM 751 N N . LEU A 1 94 ? -29.748 -12.131 -10.554 1.00 43.84 94 LEU A N 1
ATOM 752 C CA . LEU A 1 94 ? -29.133 -11.963 -9.217 1.00 43.84 94 LEU A CA 1
ATOM 753 C C . LEU A 1 94 ? -28.230 -13.145 -8.810 1.00 43.84 94 LEU A C 1
ATOM 755 O O . LEU A 1 94 ? -27.171 -12.959 -8.214 1.00 43.84 94 LEU A O 1
ATOM 759 N N . THR A 1 95 ? -28.568 -14.350 -9.275 1.00 46.84 95 THR A N 1
ATOM 760 C CA . THR A 1 95 ? -27.829 -15.596 -9.026 1.00 46.84 95 THR A CA 1
ATOM 761 C C . THR A 1 95 ? -26.380 -15.604 -9.529 1.00 46.84 95 THR A C 1
ATOM 763 O O . THR A 1 95 ? -25.638 -16.513 -9.173 1.00 46.84 95 THR A O 1
ATOM 766 N N . LYS A 1 96 ? -25.954 -14.644 -10.367 1.00 45.38 96 LYS A N 1
ATOM 767 C CA . LYS A 1 96 ? -24.556 -14.529 -10.832 1.00 45.38 96 LYS A CA 1
ATOM 768 C C . LYS A 1 96 ? -23.655 -13.691 -9.921 1.00 45.38 96 LYS A C 1
ATOM 770 O O . LYS A 1 96 ? -22.446 -13.704 -10.121 1.00 45.38 96 LYS A O 1
ATOM 775 N N . VAL A 1 97 ? -24.220 -12.956 -8.964 1.00 49.06 97 VAL A N 1
ATOM 776 C CA . VAL A 1 97 ? -23.464 -12.002 -8.132 1.00 49.06 97 VAL A CA 1
ATOM 777 C C . VAL A 1 97 ? -23.354 -12.489 -6.678 1.00 49.06 97 VAL A C 1
ATOM 779 O O . VAL A 1 97 ? -22.440 -12.108 -5.953 1.00 49.06 97 VAL A O 1
ATOM 782 N N . GLU A 1 98 ? -24.250 -13.374 -6.239 1.00 53.91 98 GLU A N 1
ATOM 783 C CA . GLU A 1 98 ? -24.492 -13.683 -4.825 1.00 53.91 98 GLU A CA 1
ATOM 784 C C . GLU A 1 98 ? -23.858 -15.002 -4.341 1.00 53.91 98 GLU A C 1
ATOM 786 O O . GLU A 1 98 ? -24.573 -15.920 -3.936 1.00 53.91 98 GLU A O 1
ATOM 791 N N . ALA A 1 99 ? -22.527 -15.110 -4.356 1.00 55.50 99 ALA A N 1
ATOM 792 C CA . ALA A 1 99 ? -21.848 -16.225 -3.681 1.00 55.50 99 ALA A CA 1
ATOM 793 C C . ALA A 1 99 ? -21.496 -15.906 -2.215 1.00 55.50 99 ALA A C 1
ATOM 795 O O . ALA A 1 99 ? -21.642 -16.774 -1.355 1.00 55.50 99 ALA A O 1
ATOM 796 N N . GLU A 1 100 ? -21.088 -14.671 -1.901 1.00 67.44 100 GLU A N 1
ATOM 797 C CA . GLU A 1 100 ? -20.579 -14.307 -0.570 1.00 67.44 100 GLU A CA 1
ATOM 798 C C . GLU A 1 100 ? -21.588 -13.497 0.262 1.00 67.44 100 GLU A C 1
ATOM 800 O O . GLU A 1 100 ? -22.268 -12.618 -0.275 1.00 67.44 100 GLU A O 1
ATOM 805 N N . PRO A 1 101 ? -21.716 -13.782 1.571 1.00 77.00 101 PRO A N 1
ATOM 806 C CA . PRO A 1 101 ? -22.673 -13.107 2.435 1.00 77.00 101 PRO A CA 1
ATOM 807 C C . PRO A 1 101 ? -22.168 -11.730 2.900 1.00 77.00 101 PRO A C 1
ATOM 809 O O . PRO A 1 101 ? -21.038 -11.615 3.370 1.00 77.00 101 PRO A O 1
ATOM 812 N N . TYR A 1 102 ? -23.033 -10.713 2.886 1.00 80.50 102 TYR A N 1
ATOM 813 C CA . TYR A 1 102 ? -22.704 -9.329 3.264 1.00 80.50 102 TYR A CA 1
ATOM 814 C C . TYR A 1 102 ? -23.673 -8.754 4.307 1.00 80.50 102 TYR A C 1
ATOM 816 O O . TYR A 1 102 ? -24.750 -9.306 4.521 1.00 80.50 102 TYR A O 1
ATOM 824 N N . ILE A 1 103 ? -23.308 -7.655 4.973 1.00 85.38 103 ILE A N 1
ATOM 825 C CA . ILE A 1 103 ? -24.192 -6.921 5.891 1.00 85.38 103 ILE A CA 1
ATOM 826 C C . ILE A 1 103 ? -24.950 -5.840 5.122 1.00 85.38 103 ILE A C 1
ATOM 828 O O . ILE A 1 103 ? -24.340 -4.946 4.537 1.00 85.38 103 ILE A O 1
ATOM 832 N N . ASP A 1 104 ? -26.278 -5.881 5.170 1.00 82.62 104 ASP A N 1
ATOM 833 C CA . ASP A 1 104 ? -27.118 -4.844 4.577 1.00 82.62 104 ASP A CA 1
ATOM 834 C C . ASP A 1 104 ? -27.415 -3.740 5.601 1.00 82.62 104 ASP A C 1
ATOM 836 O O . ASP A 1 104 ? -28.294 -3.852 6.452 1.00 82.62 104 ASP A O 1
ATOM 840 N N . PHE A 1 105 ? -26.675 -2.638 5.495 1.00 82.69 105 PHE A N 1
ATOM 841 C CA . PHE A 1 105 ? -26.852 -1.458 6.344 1.00 82.69 105 PHE A CA 1
ATOM 842 C C . PHE A 1 105 ? -28.080 -0.602 5.991 1.00 82.69 105 PHE A C 1
ATOM 844 O O . PHE A 1 105 ? -28.330 0.415 6.639 1.00 82.69 105 PHE A O 1
ATOM 851 N N . GLY A 1 106 ? -28.838 -0.972 4.956 1.00 74.56 106 GLY A N 1
ATOM 852 C CA . GLY A 1 106 ? -30.104 -0.347 4.591 1.00 74.56 106 GLY A CA 1
ATOM 853 C C . GLY A 1 106 ? -31.272 -0.758 5.494 1.00 74.56 106 GLY A C 1
ATOM 854 O O . GLY A 1 106 ? -32.349 -0.159 5.401 1.00 74.56 106 GLY A O 1
ATOM 855 N N . ILE A 1 107 ? -31.083 -1.761 6.348 1.00 81.75 107 ILE A N 1
ATOM 856 C CA . ILE A 1 107 ? -32.081 -2.258 7.294 1.00 81.75 107 ILE A CA 1
ATOM 857 C C . ILE A 1 107 ? -31.399 -2.408 8.645 1.00 81.75 107 ILE A C 1
ATOM 859 O O . ILE A 1 107 ? -30.375 -3.080 8.742 1.00 81.75 107 ILE A O 1
ATOM 863 N N . HIS A 1 108 ? -31.961 -1.815 9.692 1.00 90.31 108 HIS A N 1
ATOM 864 C CA . HIS A 1 108 ? -31.350 -1.849 11.019 1.00 90.31 108 HIS A CA 1
ATOM 865 C C . HIS A 1 108 ? -32.380 -1.990 12.131 1.00 90.31 108 HIS A C 1
ATOM 867 O O . HIS A 1 108 ? -33.548 -1.690 11.925 1.00 90.31 108 HIS A O 1
ATOM 873 N N . SER A 1 109 ? -31.961 -2.388 13.332 1.00 88.12 109 SER A N 1
ATOM 874 C CA . SER A 1 109 ? -32.801 -2.244 14.526 1.00 88.12 109 SER A CA 1
ATOM 875 C C . SER A 1 109 ? -32.833 -0.814 15.056 1.00 88.12 109 SER A C 1
ATOM 877 O O . SER A 1 109 ? -32.032 0.026 14.652 1.00 88.12 109 SER A O 1
ATOM 879 N N . GLN A 1 110 ? -33.679 -0.551 16.049 1.00 86.50 110 GLN A N 1
ATOM 880 C CA . GLN A 1 110 ? -33.457 0.576 16.953 1.00 86.50 110 GLN A CA 1
ATOM 881 C C . GLN A 1 110 ? -32.068 0.487 17.614 1.00 86.50 110 GLN A C 1
ATOM 883 O O . GLN A 1 110 ? -31.504 -0.604 17.767 1.00 86.50 110 GLN A O 1
ATOM 888 N N . THR A 1 111 ? -31.528 1.631 18.039 1.00 87.94 111 THR A N 1
ATOM 889 C CA . THR A 1 111 ? -30.312 1.658 18.867 1.00 87.94 111 THR A CA 1
ATOM 890 C C . THR A 1 111 ? -30.647 1.218 20.282 1.00 87.94 111 THR A C 1
ATOM 892 O O . THR A 1 111 ? -31.547 1.772 20.911 1.00 87.94 111 THR A O 1
ATOM 895 N N . ILE A 1 112 ? -29.896 0.250 20.794 1.00 85.75 112 ILE A N 1
ATOM 896 C CA . ILE A 1 112 ? -29.999 -0.206 22.178 1.00 85.75 112 ILE A CA 1
ATOM 897 C C . ILE A 1 112 ? -28.848 0.395 22.962 1.00 85.75 112 ILE A C 1
ATOM 899 O O . ILE A 1 112 ? -27.720 0.438 22.481 1.00 85.75 112 ILE A O 1
ATOM 903 N N . THR A 1 113 ? -29.149 0.898 24.155 1.00 86.12 113 THR A N 1
ATOM 904 C CA . THR A 1 113 ? -28.155 1.393 25.107 1.00 86.12 113 THR A CA 1
ATOM 905 C C . THR A 1 113 ? -28.200 0.511 26.340 1.00 86.12 113 THR A C 1
ATOM 907 O O . THR A 1 113 ? -29.235 0.393 26.996 1.00 86.12 113 THR A O 1
ATOM 910 N N . GLU A 1 114 ? -27.076 -0.128 26.623 1.00 78.81 114 GLU A N 1
ATOM 911 C CA . GLU A 1 114 ? -26.885 -0.976 27.787 1.00 78.81 114 GLU A CA 1
ATOM 912 C C . GLU A 1 114 ? -26.651 -0.136 29.046 1.00 78.81 114 GLU A C 1
ATOM 914 O O . GLU A 1 114 ? -26.304 1.045 28.996 1.00 78.81 114 GLU A O 1
ATOM 919 N N . LYS A 1 115 ? -26.806 -0.758 30.219 1.00 77.81 115 LYS A N 1
ATOM 920 C CA . LYS A 1 115 ? -26.597 -0.076 31.509 1.00 77.81 115 LYS A CA 1
ATOM 921 C C . LYS A 1 115 ? -25.181 0.473 31.695 1.00 77.81 115 LYS A C 1
ATOM 923 O O . LYS A 1 115 ? -25.012 1.452 32.411 1.00 77.81 115 LYS A O 1
ATOM 928 N N . ASN A 1 116 ? -24.183 -0.181 31.100 1.00 73.44 116 ASN A N 1
ATOM 929 C CA . ASN A 1 116 ? -22.781 0.238 31.146 1.00 73.44 116 ASN A CA 1
ATOM 930 C C . ASN A 1 116 ? -22.466 1.373 30.151 1.00 73.44 116 ASN A C 1
ATOM 932 O O . ASN A 1 116 ? -21.336 1.843 30.123 1.00 73.44 116 ASN A O 1
ATOM 936 N N . GLY A 1 117 ? -23.445 1.820 29.358 1.00 80.88 117 GLY A N 1
ATOM 937 C CA . GLY A 1 117 ? -23.276 2.873 28.360 1.00 80.88 117 GLY A CA 1
ATOM 938 C C . GLY A 1 117 ? -22.932 2.368 26.958 1.00 80.88 117 GLY A C 1
ATOM 939 O O . GLY A 1 117 ? -22.972 3.173 26.026 1.00 80.88 117 GLY A O 1
ATOM 940 N N . ASP A 1 118 ? -22.665 1.069 26.781 1.00 83.38 118 ASP A N 1
ATOM 941 C CA . ASP A 1 118 ? -22.427 0.487 25.460 1.00 83.38 118 ASP A CA 1
ATOM 942 C C . ASP A 1 118 ? -23.674 0.614 24.588 1.00 83.38 118 ASP A C 1
ATOM 944 O O . ASP A 1 118 ? -24.815 0.529 25.058 1.00 83.38 118 ASP A O 1
ATOM 948 N N . ARG A 1 119 ? -23.461 0.809 23.287 1.00 87.75 119 ARG A N 1
ATOM 949 C CA . ARG A 1 119 ? -24.552 1.000 22.330 1.00 87.75 119 ARG A CA 1
ATOM 950 C C . ARG A 1 119 ? -24.419 0.052 21.170 1.00 87.75 119 ARG A C 1
ATOM 952 O O . ARG A 1 119 ? -23.324 -0.131 20.649 1.00 87.75 119 ARG A O 1
ATOM 959 N N . TRP A 1 120 ? -25.529 -0.505 20.712 1.00 89.19 120 TRP A N 1
ATOM 960 C CA . TRP A 1 120 ? -25.486 -1.421 19.583 1.00 89.19 120 TRP A CA 1
ATOM 961 C C . TRP A 1 120 ? -26.742 -1.403 18.723 1.00 89.19 120 TRP A C 1
ATOM 963 O O . TRP A 1 120 ? -27.819 -0.980 19.147 1.00 89.19 120 TRP A O 1
ATOM 973 N N . VAL A 1 121 ? -26.562 -1.835 17.475 1.00 90.44 121 VAL A N 1
ATOM 974 C CA . VAL A 1 121 ? -27.586 -1.889 16.425 1.00 90.44 121 VAL A CA 1
ATOM 975 C C . VAL A 1 121 ? -27.440 -3.206 15.663 1.00 90.44 121 VAL A C 1
ATOM 977 O O . VAL A 1 121 ? -26.324 -3.601 15.325 1.00 90.44 121 VAL A O 1
ATOM 980 N N . LEU A 1 122 ? -28.553 -3.885 15.374 1.00 91.75 122 LEU A N 1
ATOM 981 C CA . LEU A 1 122 ? -28.578 -5.089 14.542 1.00 91.75 122 LEU A CA 1
ATOM 982 C C . LEU A 1 122 ? -28.784 -4.762 13.071 1.00 91.75 122 LEU A C 1
ATOM 984 O O . LEU A 1 122 ? -29.611 -3.924 12.729 1.00 91.75 122 LEU A O 1
ATOM 988 N N . TYR A 1 123 ? -28.113 -5.531 12.222 1.00 91.31 123 TYR A N 1
ATOM 989 C CA . TYR A 1 123 ? -28.235 -5.514 10.770 1.00 91.31 123 TYR A CA 1
ATOM 990 C C . TYR A 1 123 ? -28.423 -6.936 10.234 1.00 91.31 123 TYR A C 1
ATOM 992 O O . TYR A 1 123 ? -27.871 -7.887 10.804 1.00 91.31 123 TYR A O 1
ATOM 1000 N N . PRO A 1 124 ? -29.160 -7.124 9.129 1.00 90.50 124 PRO A N 1
ATOM 1001 C CA . PRO A 1 124 ? -29.240 -8.411 8.467 1.00 90.50 124 PRO A CA 1
ATOM 1002 C C . PRO A 1 124 ? -27.947 -8.729 7.714 1.00 90.50 124 PRO A C 1
ATOM 1004 O O . PRO A 1 124 ? -27.416 -7.910 6.966 1.00 90.50 124 PRO A O 1
ATOM 1007 N N . LYS A 1 125 ? -27.484 -9.972 7.863 1.00 89.12 125 LYS A N 1
ATOM 1008 C CA . LYS A 1 125 ? -26.497 -10.583 6.974 1.00 89.12 125 LYS A CA 1
ATOM 1009 C C . LYS A 1 125 ? -27.233 -11.316 5.862 1.00 89.12 125 LYS A C 1
ATOM 1011 O O . LYS A 1 125 ? -28.017 -12.225 6.141 1.00 89.12 125 LYS A O 1
ATOM 1016 N N . VAL A 1 126 ? -26.988 -10.922 4.623 1.00 80.44 126 VAL A N 1
ATOM 1017 C CA . VAL A 1 126 ? -27.729 -11.350 3.440 1.00 80.44 126 VAL A CA 1
ATOM 1018 C C . VAL A 1 126 ? -26.836 -12.184 2.535 1.00 80.44 126 VAL A C 1
ATOM 1020 O O . VAL A 1 126 ? -25.668 -11.866 2.329 1.00 80.44 126 VAL A O 1
ATOM 1023 N N . GLN A 1 127 ? -27.395 -13.256 1.988 1.00 77.69 127 GLN A N 1
ATOM 1024 C CA . GLN A 1 127 ? -26.788 -14.064 0.941 1.00 77.69 127 GLN A CA 1
ATOM 1025 C C . GLN A 1 127 ? -27.891 -14.531 0.002 1.00 77.69 127 GLN A C 1
ATOM 1027 O O . GLN A 1 127 ? -28.904 -15.071 0.449 1.00 77.69 127 GLN A O 1
ATOM 1032 N N . THR A 1 128 ? -27.701 -14.319 -1.294 1.00 70.31 128 THR A N 1
ATOM 1033 C CA . THR A 1 128 ? -28.629 -14.795 -2.327 1.00 70.31 128 THR A CA 1
ATOM 1034 C C . THR A 1 128 ? -30.082 -14.339 -2.103 1.00 70.31 128 THR A C 1
ATOM 1036 O O . THR A 1 128 ? -31.011 -15.148 -2.071 1.00 70.31 128 THR A O 1
ATOM 1039 N N . GLY A 1 129 ? -30.279 -13.046 -1.819 1.00 69.12 129 GLY A N 1
ATOM 1040 C CA . GLY A 1 129 ? -31.586 -12.456 -1.502 1.00 69.12 129 GLY A CA 1
ATOM 1041 C C . GLY A 1 129 ? -32.258 -12.951 -0.208 1.00 69.12 129 GLY A C 1
ATOM 1042 O O . GLY A 1 129 ? -33.430 -12.643 0.033 1.00 69.12 129 GLY A O 1
ATOM 1043 N N . LYS A 1 130 ? -31.556 -13.719 0.632 1.00 79.81 130 LYS A N 1
ATOM 1044 C CA . LYS A 1 130 ? -32.059 -14.253 1.904 1.00 79.81 130 LYS A CA 1
ATOM 1045 C C . LYS A 1 130 ? -31.247 -13.710 3.073 1.00 79.81 130 LYS A C 1
ATOM 1047 O O . LYS A 1 130 ? -30.022 -13.675 3.023 1.00 79.81 130 LYS A O 1
ATOM 1052 N N . VAL A 1 131 ? -31.918 -13.352 4.162 1.00 86.19 131 VAL A N 1
ATOM 1053 C CA . VAL A 1 131 ? -31.261 -13.046 5.434 1.00 86.19 131 VAL A CA 1
ATOM 1054 C C . VAL A 1 131 ? -30.792 -14.365 6.051 1.00 86.19 131 VAL A C 1
ATOM 1056 O O . VAL A 1 131 ? -31.594 -15.179 6.512 1.00 86.19 131 VAL A O 1
ATOM 1059 N N . VAL A 1 132 ? -29.481 -14.599 6.008 1.00 86.25 132 VAL A N 1
ATOM 1060 C CA . VAL A 1 132 ? -28.817 -15.809 6.520 1.00 86.25 132 VAL A CA 1
ATOM 1061 C C . VAL A 1 132 ? -28.276 -15.628 7.938 1.00 86.25 132 VAL A C 1
ATOM 1063 O O . VAL A 1 132 ? -27.971 -16.608 8.615 1.00 86.25 132 VAL A O 1
ATOM 1066 N N . GLY A 1 133 ? -28.189 -14.390 8.427 1.00 90.44 133 GLY A N 1
ATOM 1067 C CA . GLY A 1 133 ? -27.754 -14.105 9.789 1.00 90.44 133 GLY A CA 1
ATOM 1068 C C . GLY A 1 133 ? -28.117 -12.703 10.262 1.00 90.44 133 GLY A C 1
ATOM 1069 O O . GLY A 1 133 ? -28.691 -11.914 9.517 1.00 90.44 133 GLY A O 1
ATOM 1070 N N . LEU A 1 134 ? -27.749 -12.397 11.504 1.00 89.94 134 LEU A N 1
ATOM 1071 C CA . LEU A 1 134 ? -27.810 -11.052 12.074 1.00 89.94 134 LEU A CA 1
ATOM 1072 C C . LEU A 1 134 ? -26.413 -10.658 12.548 1.00 89.94 134 LEU A C 1
ATOM 1074 O O . LEU A 1 134 ? -25.666 -11.506 13.044 1.00 89.94 134 LEU A O 1
ATOM 1078 N N . VAL A 1 135 ? -26.080 -9.378 12.424 1.00 90.38 135 VAL A N 1
ATOM 1079 C CA . VAL A 1 135 ? -24.829 -8.799 12.918 1.00 90.38 135 VAL A CA 1
ATOM 1080 C C . VAL A 1 135 ? -25.139 -7.623 13.830 1.00 90.38 135 VAL A C 1
ATOM 1082 O O . VAL A 1 135 ? -25.893 -6.738 13.442 1.00 90.38 135 VAL A O 1
ATOM 1085 N N . ALA A 1 136 ? -24.552 -7.602 15.024 1.00 88.50 136 ALA A N 1
ATOM 1086 C CA . ALA A 1 136 ? -24.562 -6.445 15.907 1.00 88.50 136 ALA A CA 1
ATOM 1087 C C . ALA A 1 136 ? -23.337 -5.575 15.643 1.00 88.50 136 ALA A C 1
ATOM 1089 O O . ALA A 1 136 ? -22.210 -6.048 15.783 1.00 88.50 136 ALA A O 1
ATOM 1090 N N . ALA A 1 137 ? -23.553 -4.308 15.302 1.00 89.38 137 ALA A N 1
ATOM 1091 C CA . ALA A 1 137 ? -22.518 -3.294 15.422 1.00 89.38 137 ALA A CA 1
ATOM 1092 C C . ALA A 1 137 ? -22.561 -2.738 16.847 1.00 89.38 137 ALA A C 1
ATOM 1094 O O . ALA A 1 137 ? -23.615 -2.273 17.279 1.00 89.38 137 ALA A O 1
ATOM 1095 N N . VAL A 1 138 ? -21.449 -2.824 17.569 1.00 87.19 138 VAL A N 1
ATOM 1096 C CA . VAL A 1 138 ? -21.334 -2.463 18.986 1.00 87.19 138 VAL A CA 1
ATOM 1097 C C . VAL A 1 138 ? -20.306 -1.351 19.130 1.00 87.19 138 VAL A C 1
ATOM 1099 O O . VAL A 1 138 ? -19.186 -1.486 18.645 1.00 87.19 138 VAL A O 1
ATOM 1102 N N . LEU A 1 139 ? -20.698 -0.272 19.798 1.00 87.69 139 LEU A N 1
ATOM 1103 C CA . LEU A 1 139 ? -19.849 0.800 20.296 1.00 87.69 139 LEU A CA 1
ATOM 1104 C C . LEU A 1 139 ? -19.634 0.551 21.791 1.00 87.69 139 LEU A C 1
ATOM 1106 O O . LEU A 1 139 ? -20.594 0.620 22.561 1.00 87.69 139 LEU A O 1
ATOM 1110 N N . SER A 1 140 ? -18.401 0.236 22.173 1.00 83.31 140 SER A N 1
ATOM 1111 C CA . SER A 1 140 ? -18.028 -0.123 23.543 1.00 83.31 140 SER A CA 1
ATOM 1112 C C . SER A 1 140 ? -16.824 0.674 24.036 1.00 83.31 140 SER A C 1
ATOM 1114 O O . SER A 1 140 ? -16.289 1.525 23.317 1.00 83.31 140 SER A O 1
ATOM 1116 N N . ASP A 1 141 ? -16.401 0.382 25.268 1.00 78.12 141 ASP A N 1
ATOM 1117 C CA . ASP A 1 141 ? -15.218 0.955 25.914 1.00 78.12 141 ASP A CA 1
ATOM 1118 C C . ASP A 1 141 ? -15.285 2.487 25.902 1.00 78.12 141 ASP A C 1
ATOM 1120 O O . ASP A 1 141 ? -14.455 3.164 25.300 1.00 78.12 141 ASP A O 1
ATOM 1124 N N . GLU A 1 142 ? -16.344 3.035 26.504 1.00 81.25 142 GLU A N 1
ATOM 1125 C CA . GLU A 1 142 ? -16.570 4.485 26.608 1.00 81.25 142 GLU A CA 1
ATOM 1126 C C . GLU A 1 142 ? -16.632 5.208 25.247 1.00 81.25 142 GLU A C 1
ATOM 1128 O O . GLU A 1 142 ? -16.248 6.370 25.117 1.00 81.25 142 GLU A O 1
ATOM 1133 N N . GLU A 1 143 ? -17.176 4.530 24.230 1.00 82.56 143 GLU A N 1
ATOM 1134 C CA . GLU A 1 143 ? -17.314 5.020 22.848 1.00 82.56 143 GLU A CA 1
ATOM 1135 C C . GLU A 1 143 ? -15.992 5.107 22.061 1.00 82.56 143 GLU A C 1
ATOM 1137 O O . GLU A 1 143 ? -15.912 5.791 21.034 1.00 82.56 143 GLU A O 1
ATOM 1142 N N . THR A 1 144 ? -14.959 4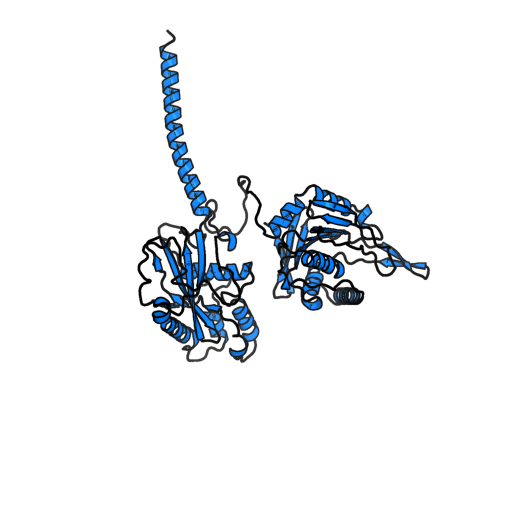.387 22.505 1.00 79.62 144 THR A N 1
ATOM 1143 C CA . THR A 1 144 ? -13.641 4.366 21.849 1.00 79.62 144 THR A CA 1
ATOM 1144 C C . THR A 1 144 ? -13.442 3.177 20.915 1.00 79.62 144 THR A C 1
ATOM 1146 O O . THR A 1 144 ? -12.529 3.210 20.090 1.00 79.62 144 THR A O 1
ATOM 1149 N N . LYS A 1 145 ? -14.292 2.138 20.978 1.00 79.69 145 LYS A N 1
ATOM 1150 C CA . LYS A 1 145 ? -14.161 0.942 20.128 1.00 79.69 145 LYS A CA 1
ATOM 1151 C C . LYS A 1 145 ? -15.451 0.562 19.421 1.00 79.69 145 LYS A C 1
ATOM 1153 O O . LYS A 1 145 ? -16.527 0.599 20.007 1.00 79.69 145 LYS A O 1
ATOM 1158 N N . VAL A 1 146 ? -15.322 0.148 18.162 1.00 84.25 146 VAL A N 1
ATOM 1159 C CA . VAL A 1 146 ? -16.432 -0.329 17.327 1.00 84.25 146 VAL A CA 1
ATOM 1160 C C . VAL A 1 146 ? -16.138 -1.718 16.797 1.00 84.25 146 VAL A C 1
ATOM 1162 O O . VAL A 1 146 ? -15.101 -1.917 16.162 1.00 84.25 146 VAL A O 1
ATOM 1165 N N . TYR A 1 147 ? -17.082 -2.640 16.973 1.00 83.56 147 TYR A N 1
ATOM 1166 C CA . TYR A 1 147 ? -16.990 -4.024 16.505 1.00 83.56 147 TYR A CA 1
ATOM 1167 C C . TYR A 1 147 ? -18.263 -4.500 15.810 1.00 83.56 147 TYR A C 1
ATOM 1169 O O . TYR A 1 147 ? -19.356 -4.036 16.124 1.00 83.56 147 TYR A O 1
ATOM 1177 N N . TYR A 1 148 ? -18.118 -5.472 14.908 1.00 85.00 148 TYR A N 1
ATOM 1178 C CA . TYR A 1 148 ? -19.226 -6.135 14.218 1.00 85.00 148 TYR A CA 1
ATOM 1179 C C . TYR A 1 148 ? -19.252 -7.622 14.567 1.00 85.00 148 TYR A C 1
ATOM 1181 O O . TYR A 1 148 ? -18.394 -8.394 14.138 1.00 85.00 148 TYR A O 1
ATOM 1189 N N . TYR A 1 149 ? -20.259 -8.034 15.333 1.00 82.06 149 TYR A N 1
ATOM 1190 C CA . TYR A 1 149 ? -20.387 -9.386 15.867 1.00 82.06 149 TYR A CA 1
ATOM 1191 C C . TYR A 1 149 ? -21.540 -10.153 15.232 1.00 82.06 149 TYR A C 1
ATOM 1193 O O . TYR A 1 149 ? -22.666 -9.666 15.176 1.00 82.06 149 TYR A O 1
ATOM 1201 N N . THR A 1 150 ? -21.300 -11.396 14.808 1.00 83.25 150 THR A N 1
ATOM 1202 C CA . THR A 1 150 ? -22.392 -12.262 14.338 1.00 83.25 150 THR A CA 1
ATOM 1203 C C . THR A 1 150 ? -23.207 -12.758 15.529 1.00 83.25 150 THR A C 1
ATOM 1205 O O . THR A 1 150 ? -22.669 -13.364 16.458 1.00 83.25 150 THR A O 1
ATOM 1208 N N . VAL A 1 151 ? -24.519 -12.523 15.501 1.00 82.69 151 VAL A N 1
ATOM 1209 C CA . VAL A 1 151 ? -25.426 -12.967 16.567 1.00 82.69 151 VAL A CA 1
ATOM 1210 C C . VAL A 1 151 ? -25.501 -14.485 16.576 1.00 82.69 151 VAL A C 1
ATOM 1212 O O . VAL A 1 151 ? -25.712 -15.105 15.532 1.00 82.69 151 VAL A O 1
ATOM 1215 N N . ASN A 1 152 ? -25.335 -15.089 17.755 1.00 80.69 152 ASN A N 1
ATOM 1216 C CA . ASN A 1 152 ? -25.398 -16.535 17.903 1.00 80.69 152 ASN A CA 1
ATOM 1217 C C . ASN A 1 152 ? -26.791 -17.044 17.472 1.00 80.69 152 ASN A C 1
ATOM 1219 O O . ASN A 1 152 ? -27.782 -16.644 18.094 1.00 80.69 152 ASN A O 1
ATOM 1223 N N . PRO A 1 153 ? -26.900 -17.950 16.475 1.00 80.00 153 PRO A N 1
ATOM 1224 C CA . PRO A 1 153 ? -28.185 -18.478 16.010 1.00 80.00 153 PRO A CA 1
ATOM 1225 C C . PRO A 1 153 ? -29.011 -19.193 17.088 1.00 80.00 153 PRO A C 1
ATOM 1227 O O . PRO A 1 153 ? -30.224 -19.356 16.953 1.00 80.00 153 PRO A O 1
ATOM 1230 N N . LEU A 1 154 ? -28.361 -19.634 18.169 1.00 79.38 154 LEU A N 1
ATOM 1231 C CA . LEU A 1 154 ? -29.016 -20.290 19.296 1.00 79.38 154 LEU A CA 1
ATOM 1232 C C . LEU A 1 154 ? -29.625 -19.303 20.302 1.00 79.38 154 LEU A C 1
ATOM 1234 O O . LEU A 1 154 ? -30.487 -19.720 21.083 1.00 79.38 154 LEU A O 1
ATOM 1238 N N . SER A 1 155 ? -29.228 -18.028 20.268 1.00 79.44 155 SER A N 1
ATOM 1239 C CA . SER A 1 155 ? -29.735 -16.994 21.173 1.00 79.44 155 SER A CA 1
ATOM 1240 C C . SER A 1 155 ? -31.214 -16.679 20.923 1.00 79.44 155 SER A C 1
ATOM 1242 O O . SER A 1 155 ? -31.711 -16.759 19.795 1.00 79.44 155 SER A O 1
ATOM 1244 N N . GLU A 1 156 ? -31.929 -16.280 21.976 1.00 82.12 156 GLU A N 1
ATOM 1245 C CA . GLU A 1 156 ? -33.306 -15.783 21.853 1.00 82.12 156 GLU A CA 1
ATOM 1246 C C . GLU A 1 156 ? -33.366 -14.515 20.998 1.00 82.12 156 GLU A C 1
ATOM 1248 O O . GLU A 1 156 ? -34.262 -14.379 20.167 1.00 82.12 156 GLU A O 1
ATOM 1253 N N . LEU A 1 157 ? -32.362 -13.637 21.127 1.00 82.62 157 LEU A N 1
ATOM 1254 C CA . LEU A 1 157 ? -32.221 -12.436 20.305 1.00 82.62 157 LEU A CA 1
ATOM 1255 C C . LEU A 1 157 ? -32.249 -12.780 18.811 1.00 82.62 157 LEU A C 1
ATOM 1257 O O . LEU A 1 157 ? -32.988 -12.152 18.056 1.00 82.62 157 LEU A O 1
ATOM 1261 N N . TYR A 1 158 ? -31.505 -13.802 18.381 1.00 86.19 158 TYR A N 1
ATOM 1262 C CA . TYR A 1 158 ? -31.530 -14.248 16.990 1.00 86.19 158 TYR A CA 1
ATOM 1263 C C . TYR A 1 158 ? -32.889 -14.833 16.601 1.00 86.19 158 TYR A C 1
ATOM 1265 O O . TYR A 1 158 ? -33.500 -14.391 15.626 1.00 86.19 158 TYR A O 1
ATOM 1273 N N . LYS A 1 159 ? -33.380 -15.813 17.371 1.00 85.06 159 LYS A N 1
ATOM 1274 C CA . LYS A 1 159 ? -34.607 -16.564 17.055 1.00 85.06 159 LYS A CA 1
ATOM 1275 C C . LYS A 1 159 ? -35.834 -15.658 16.952 1.00 85.06 159 LYS A C 1
ATOM 1277 O O . LYS A 1 159 ? -36.651 -15.845 16.053 1.00 85.06 159 LYS A O 1
ATOM 1282 N N . ASN A 1 160 ? -35.927 -14.658 17.825 1.00 86.12 160 ASN A N 1
ATOM 1283 C CA . ASN A 1 160 ? -37.056 -13.734 17.863 1.00 86.12 160 ASN A CA 1
ATOM 1284 C C . ASN A 1 160 ? -37.020 -12.710 16.720 1.00 86.12 160 ASN A C 1
ATOM 1286 O O . ASN A 1 160 ? -38.075 -12.242 16.299 1.00 86.12 160 ASN A O 1
ATOM 1290 N N . ASN A 1 161 ? -35.835 -12.375 16.191 1.00 87.38 161 ASN A N 1
ATOM 1291 C CA . ASN A 1 161 ? -35.678 -11.224 15.296 1.00 87.38 161 ASN A CA 1
ATOM 1292 C C . ASN A 1 161 ? -35.317 -11.575 13.848 1.00 87.38 161 ASN A C 1
ATOM 1294 O O . ASN A 1 161 ? -35.654 -10.805 12.950 1.00 87.38 161 ASN A O 1
ATOM 1298 N N . ILE A 1 162 ? -34.712 -12.735 13.565 1.00 90.69 162 ILE A N 1
ATOM 1299 C CA . ILE A 1 162 ? -34.276 -13.101 12.202 1.00 90.69 162 ILE A CA 1
ATOM 1300 C C . ILE A 1 162 ? -35.416 -13.025 11.168 1.00 90.69 162 ILE A C 1
ATOM 1302 O O . ILE A 1 162 ? -35.227 -12.537 10.053 1.00 90.69 162 ILE A O 1
ATOM 1306 N N . SER A 1 163 ? -36.631 -13.434 11.549 1.00 88.00 163 SER A N 1
ATOM 1307 C CA . SER A 1 163 ? -37.811 -13.385 10.675 1.00 88.00 163 SER A CA 1
ATOM 1308 C C . SER A 1 163 ? -38.313 -11.958 10.420 1.00 88.00 163 SER A C 1
ATOM 1310 O O . SER A 1 163 ? -38.801 -11.670 9.326 1.00 88.00 163 SER A O 1
ATOM 1312 N N . LEU A 1 164 ? -38.151 -11.048 11.388 1.00 89.12 164 LEU A N 1
ATOM 1313 C CA . LEU A 1 164 ? -38.502 -9.632 11.252 1.00 89.12 164 LEU A CA 1
ATOM 1314 C C . LEU A 1 164 ? -37.578 -8.946 10.246 1.00 89.12 164 LEU A C 1
ATOM 1316 O O . LEU A 1 164 ? -38.055 -8.260 9.343 1.00 89.12 164 LEU A O 1
ATOM 1320 N N . PHE A 1 165 ? -36.275 -9.211 10.342 1.00 89.12 165 PHE A N 1
ATOM 1321 C CA . PHE A 1 165 ? -35.284 -8.718 9.388 1.00 89.12 165 PHE A CA 1
ATOM 1322 C C . PHE A 1 165 ? -35.493 -9.294 7.985 1.00 89.12 165 PHE A C 1
ATOM 1324 O O . PHE A 1 165 ? -35.438 -8.549 7.010 1.00 89.12 165 PHE A O 1
ATOM 1331 N N . GLN A 1 166 ? -35.823 -10.584 7.861 1.00 86.88 166 GLN A N 1
ATOM 1332 C CA . GLN A 1 166 ? -36.200 -11.165 6.568 1.00 86.88 166 GLN A CA 1
ATOM 1333 C C . GLN A 1 166 ? -37.448 -10.493 5.983 1.00 86.88 166 GLN A C 1
ATOM 1335 O O . GLN A 1 166 ? -37.480 -10.196 4.790 1.00 86.88 166 GLN A O 1
ATOM 1340 N N . LYS A 1 167 ? -38.471 -10.224 6.804 1.00 84.25 167 LYS A N 1
ATOM 1341 C CA . LYS A 1 167 ? -39.691 -9.534 6.368 1.00 84.25 167 LYS A CA 1
ATOM 1342 C C . LYS A 1 167 ? -39.400 -8.103 5.914 1.00 84.25 167 LYS A C 1
ATOM 1344 O O . LYS A 1 167 ? -39.943 -7.691 4.891 1.00 84.25 167 LYS A O 1
ATOM 1349 N N . ALA A 1 168 ? -38.554 -7.371 6.638 1.00 82.56 168 ALA A N 1
ATOM 1350 C CA . ALA A 1 168 ? -38.107 -6.034 6.255 1.00 82.56 168 ALA A CA 1
ATOM 1351 C C . ALA A 1 168 ? -37.331 -6.068 4.932 1.00 82.56 168 ALA A C 1
ATOM 1353 O O . ALA A 1 168 ? -37.667 -5.334 4.011 1.00 82.56 168 ALA A O 1
ATOM 1354 N N . TYR A 1 169 ? -36.398 -7.012 4.777 1.00 78.81 169 TYR A N 1
ATOM 1355 C CA . TYR A 1 169 ? -35.644 -7.204 3.536 1.00 78.81 169 TYR A CA 1
ATOM 1356 C C . TYR A 1 169 ? -36.565 -7.490 2.345 1.00 78.81 169 TYR A C 1
ATOM 1358 O O . TYR A 1 169 ? -36.498 -6.827 1.311 1.00 78.81 169 TYR A O 1
ATOM 1366 N N . THR A 1 170 ? -37.516 -8.411 2.507 1.00 75.19 170 THR A N 1
ATOM 1367 C CA . THR A 1 170 ? -38.514 -8.700 1.472 1.00 75.19 170 THR A CA 1
ATOM 1368 C C . THR A 1 170 ? -39.416 -7.495 1.188 1.00 75.19 170 THR A C 1
ATOM 1370 O O . THR A 1 170 ? -39.717 -7.207 0.033 1.00 75.19 170 THR A O 1
ATOM 1373 N N . LYS A 1 171 ? -39.843 -6.745 2.206 1.00 74.94 171 LYS A N 1
ATOM 1374 C CA . LYS A 1 171 ? -40.668 -5.548 2.011 1.00 74.94 171 LYS A CA 1
ATOM 1375 C C . LYS A 1 171 ? -39.912 -4.468 1.232 1.00 74.94 171 LYS A C 1
ATOM 1377 O O . LYS A 1 171 ? -40.463 -3.955 0.260 1.00 74.94 171 LYS A O 1
ATOM 1382 N N . LYS A 1 172 ? -38.672 -4.173 1.626 1.00 71.88 172 LYS A N 1
ATOM 1383 C CA . LYS A 1 172 ? -37.833 -3.138 1.021 1.00 71.88 172 LYS A CA 1
ATOM 1384 C C . LYS A 1 172 ? -37.458 -3.464 -0.422 1.00 71.88 172 LYS A C 1
ATOM 1386 O O . LYS A 1 172 ? -37.556 -2.602 -1.290 1.00 71.88 172 LYS A O 1
ATOM 1391 N N . TYR A 1 173 ? -37.076 -4.714 -0.686 1.00 64.75 173 TYR A N 1
ATOM 1392 C CA . TYR A 1 173 ? -36.465 -5.091 -1.963 1.00 64.75 173 TYR A CA 1
ATOM 1393 C C . TYR A 1 173 ? -37.369 -5.921 -2.891 1.00 64.75 173 TYR A C 1
ATOM 1395 O O . TYR A 1 173 ? -37.171 -5.892 -4.100 1.00 64.75 173 TYR A O 1
ATOM 1403 N N . PHE A 1 174 ? -38.398 -6.618 -2.391 1.00 57.84 174 PHE A N 1
ATOM 1404 C CA . PHE A 1 174 ? -39.267 -7.474 -3.224 1.00 57.84 174 PHE A CA 1
ATOM 1405 C C . PHE A 1 174 ? -40.692 -6.937 -3.434 1.00 57.84 174 PHE A C 1
ATOM 1407 O O . PHE A 1 174 ? -41.340 -7.326 -4.404 1.00 57.84 174 PHE A O 1
ATOM 1414 N N . ASN A 1 175 ? -41.202 -6.036 -2.584 1.00 47.44 175 ASN A N 1
ATOM 1415 C CA . ASN A 1 175 ? -42.570 -5.502 -2.711 1.00 47.44 175 ASN A CA 1
ATOM 1416 C C . ASN A 1 175 ? -42.692 -4.218 -3.553 1.00 47.44 175 ASN A C 1
ATOM 1418 O O . ASN A 1 175 ? -43.768 -3.618 -3.597 1.00 47.44 175 ASN A O 1
ATOM 1422 N N . VAL A 1 176 ? -41.653 -3.838 -4.306 1.00 45.97 176 VAL A N 1
ATOM 1423 C CA . VAL A 1 176 ? -41.766 -2.840 -5.383 1.00 45.97 176 VAL A CA 1
ATOM 1424 C C . VAL A 1 176 ? -42.503 -3.479 -6.568 1.00 45.97 176 VAL A C 1
ATOM 1426 O O . VAL A 1 176 ? -41.928 -3.834 -7.595 1.00 45.97 176 VAL A O 1
ATOM 1429 N N . LYS A 1 177 ? -43.817 -3.681 -6.421 1.00 39.53 177 LYS A N 1
ATOM 1430 C CA . LYS A 1 177 ? -44.689 -3.990 -7.553 1.00 39.53 177 LYS A CA 1
ATOM 1431 C C . LYS A 1 177 ? -44.787 -2.749 -8.447 1.00 39.53 177 LYS A C 1
ATOM 1433 O O . LYS A 1 177 ? -45.238 -1.694 -8.012 1.00 39.53 177 LYS A O 1
ATOM 1438 N N . SER A 1 178 ? -44.462 -2.958 -9.721 1.00 41.78 178 SER A N 1
ATOM 1439 C CA . SER A 1 178 ? -44.666 -2.099 -10.898 1.00 41.78 178 SER A CA 1
ATOM 1440 C C . SER A 1 178 ? -43.515 -1.148 -11.300 1.00 41.78 178 SER A C 1
ATOM 1442 O O . SER A 1 178 ? -43.207 -0.148 -10.663 1.00 41.78 178 SER A O 1
ATOM 1444 N N . ASN A 1 179 ? -42.923 -1.482 -12.453 1.00 39.81 179 ASN A N 1
ATOM 1445 C CA . ASN A 1 179 ? -42.215 -0.622 -13.413 1.00 39.81 179 ASN A CA 1
ATOM 1446 C C . ASN A 1 179 ? -40.805 -0.068 -13.152 1.00 39.81 179 ASN A C 1
ATOM 1448 O O . ASN A 1 179 ? -40.293 0.612 -14.042 1.00 39.81 179 ASN A O 1
ATOM 1452 N N . ARG A 1 180 ? -40.100 -0.399 -12.067 1.00 42.59 180 ARG A N 1
ATOM 1453 C CA . ARG A 1 180 ? -38.659 -0.078 -11.973 1.00 42.59 180 ARG A CA 1
ATOM 1454 C C . ARG A 1 180 ? -37.817 -1.333 -12.176 1.00 42.59 180 ARG A C 1
ATOM 1456 O O . ARG A 1 180 ? -37.908 -2.280 -11.407 1.00 42.59 180 ARG A O 1
ATOM 1463 N N . GLY A 1 181 ? -37.031 -1.355 -13.255 1.00 45.69 181 GLY A N 1
ATOM 1464 C CA . GLY A 1 181 ? -36.021 -2.392 -13.482 1.00 45.69 181 GLY A CA 1
ATOM 1465 C C . GLY A 1 181 ? -34.911 -2.361 -12.421 1.00 45.69 181 GLY A C 1
ATOM 1466 O O . GLY A 1 181 ? -34.939 -1.539 -11.510 1.00 45.69 181 GLY A O 1
ATOM 1467 N N . LEU A 1 182 ? -33.903 -3.225 -12.579 1.00 40.22 182 LEU A N 1
ATOM 1468 C CA . LEU A 1 182 ? -32.746 -3.431 -11.683 1.00 40.22 182 LEU A CA 1
ATOM 1469 C C . LEU A 1 182 ? -32.079 -2.137 -11.153 1.00 40.22 182 LEU A C 1
ATOM 1471 O O . LEU A 1 182 ? -31.565 -2.118 -10.040 1.00 40.22 182 LEU A O 1
ATOM 1475 N N . SER A 1 183 ? -32.152 -1.037 -11.909 1.00 39.06 183 SER A N 1
ATOM 1476 C CA . SER A 1 183 ? -31.710 0.306 -11.500 1.00 39.06 183 SER A CA 1
ATOM 1477 C C . SER A 1 183 ? -32.375 0.816 -10.207 1.00 39.06 183 SER A C 1
ATOM 1479 O O . SER A 1 183 ? -31.706 1.475 -9.417 1.00 39.06 183 SER A O 1
ATOM 1481 N N . GLY A 1 184 ? -33.637 0.465 -9.937 1.00 40.25 184 GLY A N 1
ATOM 1482 C CA . GLY A 1 184 ? -34.340 0.879 -8.717 1.00 40.25 184 GLY A CA 1
ATOM 1483 C C . GLY A 1 184 ? -33.888 0.139 -7.453 1.00 40.25 184 GLY A C 1
ATOM 1484 O O . GLY A 1 184 ? -33.984 0.688 -6.362 1.00 40.25 184 GLY A O 1
ATOM 1485 N N . LEU A 1 185 ? -33.353 -1.082 -7.583 1.00 42.78 185 LEU A N 1
ATOM 1486 C CA . LEU A 1 185 ? -32.746 -1.820 -6.463 1.00 42.78 185 LEU A CA 1
ATOM 1487 C C . LEU A 1 185 ? -31.373 -1.242 -6.084 1.00 42.78 185 LEU A C 1
ATOM 1489 O O . LEU A 1 185 ? -30.998 -1.253 -4.915 1.00 42.78 185 LEU A O 1
ATOM 1493 N N . ILE A 1 186 ? -30.655 -0.695 -7.069 1.00 42.78 186 ILE A N 1
ATOM 1494 C CA . ILE A 1 186 ? -29.320 -0.104 -6.911 1.00 42.78 186 ILE A CA 1
ATOM 1495 C C . ILE A 1 186 ? -29.402 1.288 -6.268 1.00 42.78 186 ILE A C 1
ATOM 1497 O O . ILE A 1 186 ? -28.622 1.574 -5.365 1.00 42.78 186 ILE A O 1
ATOM 1501 N N . GLU A 1 187 ? -30.385 2.119 -6.640 1.00 37.00 187 GLU A N 1
ATOM 1502 C CA . GLU A 1 187 ? -30.649 3.409 -5.970 1.00 37.00 187 GLU A CA 1
ATOM 1503 C C . GLU A 1 187 ? -30.975 3.249 -4.474 1.00 37.00 187 GLU A C 1
ATOM 1505 O O . GLU A 1 187 ? -30.595 4.093 -3.670 1.00 37.00 187 GLU A O 1
ATOM 1510 N N . MET A 1 188 ? -31.623 2.152 -4.066 1.00 41.44 188 MET A N 1
ATOM 1511 C CA . MET A 1 188 ? -32.014 1.930 -2.663 1.00 41.44 188 MET A CA 1
ATOM 1512 C C . MET A 1 188 ? -30.902 1.344 -1.775 1.00 41.44 188 MET A C 1
ATOM 1514 O O . MET A 1 188 ? -31.014 1.398 -0.549 1.00 41.44 188 MET A O 1
ATOM 1518 N N . ALA A 1 189 ? -29.838 0.786 -2.365 1.00 38.94 189 ALA A N 1
ATOM 1519 C CA . ALA A 1 189 ? -28.628 0.354 -1.652 1.00 38.94 189 ALA A CA 1
ATOM 1520 C C . ALA A 1 189 ? -27.536 1.444 -1.645 1.00 38.94 189 ALA A C 1
ATOM 1522 O O . ALA A 1 189 ? -26.651 1.452 -0.786 1.00 38.94 189 ALA A O 1
ATOM 1523 N N . MET A 1 190 ? -27.614 2.389 -2.587 1.00 38.91 190 MET A N 1
ATOM 1524 C CA . MET A 1 190 ? -26.659 3.474 -2.771 1.00 38.91 190 MET A CA 1
ATOM 1525 C C . MET A 1 190 ? -27.279 4.821 -2.414 1.00 38.91 190 MET A C 1
ATOM 1527 O O . MET A 1 190 ? -27.710 5.571 -3.282 1.00 38.91 190 MET A O 1
ATOM 1531 N N . CYS A 1 191 ? -27.193 5.198 -1.146 1.00 29.91 191 CYS A N 1
ATOM 1532 C CA . CYS A 1 191 ? -27.073 6.622 -0.860 1.00 29.91 191 CYS A CA 1
ATOM 1533 C C . CYS A 1 191 ? -25.589 6.968 -0.805 1.00 29.91 191 CYS A C 1
ATOM 1535 O O . CYS A 1 191 ? -24.839 6.292 -0.091 1.00 29.91 191 CYS A O 1
ATOM 1537 N N . GLY A 1 192 ? -25.202 8.008 -1.552 1.00 32.62 192 GLY A N 1
ATOM 1538 C CA . GLY A 1 192 ? -23.896 8.662 -1.489 1.00 32.62 192 GLY A CA 1
ATOM 1539 C C . GLY A 1 192 ? -23.308 9.028 -2.854 1.00 32.62 192 GLY A C 1
ATOM 1540 O O . GLY A 1 192 ? -22.512 8.268 -3.399 1.00 32.62 192 GLY A O 1
ATOM 1541 N N . THR A 1 193 ? -23.642 10.215 -3.363 1.00 33.59 193 THR A N 1
ATOM 1542 C CA . THR A 1 193 ? -22.664 11.066 -4.058 1.00 33.59 193 THR A CA 1
ATOM 1543 C C . THR A 1 193 ? -22.341 12.221 -3.114 1.00 33.59 193 THR A C 1
ATOM 1545 O O . THR A 1 193 ? -23.214 13.019 -2.791 1.00 33.59 193 THR A O 1
ATOM 1548 N N . ASP A 1 194 ? -21.109 12.210 -2.625 1.00 37.94 194 ASP A N 1
ATOM 1549 C CA . ASP A 1 194 ? -20.292 13.301 -2.084 1.00 37.94 194 ASP A CA 1
ATOM 1550 C C . ASP A 1 194 ? -20.734 14.183 -0.909 1.00 37.94 194 ASP A C 1
ATOM 1552 O O . ASP A 1 194 ? -19.847 14.770 -0.315 1.00 37.94 194 ASP A O 1
ATOM 1556 N N . ASP A 1 195 ? -21.974 14.187 -0.427 1.00 39.75 195 ASP A N 1
ATOM 1557 C CA . ASP A 1 195 ? -22.289 14.801 0.876 1.00 39.75 195 ASP A CA 1
ATOM 1558 C C . ASP A 1 195 ? -23.524 14.135 1.481 1.00 39.75 195 ASP A C 1
ATOM 1560 O O . ASP A 1 195 ? -24.622 14.275 0.959 1.00 39.75 195 ASP A O 1
ATOM 1564 N N . ILE A 1 196 ? -23.330 13.391 2.577 1.00 40.84 196 ILE A N 1
ATOM 1565 C CA . ILE A 1 196 ? -24.359 12.698 3.378 1.00 40.84 196 ILE A CA 1
ATOM 1566 C C . ILE A 1 196 ? -25.289 11.777 2.557 1.00 40.84 196 ILE A C 1
ATOM 1568 O O . ILE A 1 196 ? -26.161 12.225 1.816 1.00 40.84 196 ILE A O 1
ATOM 1572 N N . PRO A 1 197 ? -25.237 10.451 2.754 1.00 37.69 197 PRO A N 1
ATOM 1573 C CA . PRO A 1 197 ? -26.163 9.566 2.077 1.00 37.69 197 PRO A CA 1
ATOM 1574 C C . PRO A 1 197 ? -27.563 9.642 2.715 1.00 37.69 197 PRO A C 1
ATOM 1576 O O . PRO A 1 197 ? -27.882 8.888 3.635 1.00 37.69 197 PRO A O 1
ATOM 1579 N N . SER A 1 198 ? -28.398 10.544 2.191 1.00 36.59 198 SER A N 1
ATOM 1580 C CA . SER A 1 198 ? -29.846 10.613 2.401 1.00 36.59 198 SER A CA 1
ATOM 1581 C C . SER A 1 198 ? -30.523 9.408 1.750 1.00 36.59 198 SER A C 1
ATOM 1583 O O . SER A 1 198 ? -30.904 9.408 0.585 1.00 36.59 198 SER A O 1
ATOM 1585 N N . GLY A 1 199 ? -30.615 8.331 2.520 1.00 43.56 199 GLY A N 1
ATOM 1586 C CA . GLY A 1 199 ? -31.501 7.210 2.247 1.00 43.56 199 GLY A CA 1
ATOM 1587 C C . GLY A 1 199 ? -32.252 6.899 3.509 1.00 43.56 199 GLY A C 1
ATOM 1588 O O . GLY A 1 199 ? -31.622 6.748 4.558 1.00 43.56 199 GLY A O 1
ATOM 1589 N N . ASP A 1 200 ? -33.573 6.816 3.411 1.00 46.72 200 ASP A N 1
ATOM 1590 C CA . ASP A 1 200 ? -34.388 6.333 4.512 1.00 46.72 200 ASP A CA 1
ATOM 1591 C C . ASP A 1 200 ? -33.955 4.900 4.824 1.00 46.72 200 ASP A C 1
ATOM 1593 O O . ASP A 1 200 ? -34.008 3.992 3.982 1.00 46.72 200 ASP A O 1
ATOM 1597 N N . ILE A 1 201 ? -33.434 4.720 6.032 1.00 52.91 201 ILE A N 1
ATOM 1598 C CA . ILE A 1 201 ? -33.029 3.414 6.521 1.00 52.91 201 ILE A CA 1
ATOM 1599 C C . ILE A 1 201 ? -34.256 2.799 7.181 1.00 52.91 201 ILE A C 1
ATOM 1601 O O . ILE A 1 201 ? -34.931 3.457 7.971 1.00 52.91 201 ILE A O 1
ATOM 1605 N N . GLU A 1 202 ? -34.611 1.573 6.790 1.00 58.62 202 GLU A N 1
ATOM 1606 C CA . GLU A 1 202 ? -35.813 0.943 7.331 1.00 58.62 202 GLU A CA 1
ATOM 1607 C C . GLU A 1 202 ? -35.492 0.382 8.715 1.00 58.62 202 GLU A C 1
ATOM 1609 O O . GLU A 1 202 ? -34.735 -0.583 8.850 1.00 58.62 202 GLU A O 1
ATOM 1614 N N . GLU A 1 203 ? -36.065 1.013 9.738 1.00 63.56 203 GLU A N 1
ATOM 1615 C CA . GLU A 1 203 ? -35.955 0.551 11.113 1.00 63.56 203 GLU A CA 1
ATOM 1616 C C . GLU A 1 203 ? -36.858 -0.670 11.348 1.00 63.56 203 GLU A C 1
ATOM 1618 O O . GLU A 1 203 ? -38.057 -0.673 11.058 1.00 63.56 203 GLU A O 1
ATOM 1623 N N . VAL A 1 204 ? -36.269 -1.719 11.913 1.00 67.38 204 VAL A N 1
ATOM 1624 C CA . VAL A 1 204 ? -36.918 -2.935 12.386 1.00 67.38 204 VAL A CA 1
ATOM 1625 C C . VAL A 1 204 ? -36.957 -2.877 13.903 1.00 67.38 204 VAL A C 1
ATOM 1627 O O . VAL A 1 204 ? -35.942 -3.066 14.565 1.00 67.38 204 VAL A O 1
ATOM 1630 N N . VAL A 1 205 ? -38.135 -2.661 14.478 1.00 70.06 205 VAL A N 1
ATOM 1631 C CA . VAL A 1 205 ? -38.287 -2.716 15.936 1.00 70.06 205 VAL A CA 1
ATOM 1632 C C . VAL A 1 205 ? -38.063 -4.155 16.402 1.00 70.06 205 VAL A C 1
ATOM 1634 O O . VAL A 1 205 ? -38.877 -5.037 16.121 1.00 70.06 205 VAL A O 1
ATOM 1637 N N . ILE A 1 206 ? -36.954 -4.399 17.099 1.00 65.25 206 ILE A N 1
ATOM 1638 C CA . ILE A 1 206 ? -36.640 -5.724 17.631 1.00 65.25 206 ILE A CA 1
ATOM 1639 C C . ILE A 1 206 ? -37.519 -6.046 18.834 1.00 65.25 206 ILE A C 1
ATOM 1641 O O . ILE A 1 206 ? -37.846 -5.171 19.639 1.00 65.25 206 ILE A O 1
ATOM 1645 N N . ILE A 1 207 ? -37.903 -7.317 18.939 1.00 53.56 207 ILE A N 1
ATOM 1646 C CA . ILE A 1 207 ? -38.780 -7.846 19.981 1.00 53.56 207 ILE A CA 1
ATOM 1647 C C . ILE A 1 207 ? -37.953 -8.753 20.895 1.00 53.56 207 ILE A C 1
ATOM 1649 O O . ILE A 1 207 ? -37.259 -9.665 20.439 1.00 53.56 207 ILE A O 1
ATOM 1653 N N . GLY A 1 208 ? -38.063 -8.506 22.200 1.00 49.59 208 GLY A N 1
ATOM 1654 C CA . GLY A 1 208 ? -37.283 -9.175 23.237 1.00 49.59 208 GLY A CA 1
ATOM 1655 C C . GLY A 1 208 ? -36.091 -8.320 23.647 1.00 49.59 208 GLY A C 1
ATOM 1656 O O . GLY A 1 208 ? -35.226 -8.011 22.832 1.00 49.59 208 GLY A O 1
ATOM 1657 N N . ASN A 1 209 ? -36.065 -7.916 24.918 1.00 49.66 209 ASN A N 1
ATOM 1658 C CA . ASN A 1 209 ? -34.893 -7.252 25.474 1.00 49.66 209 ASN A CA 1
ATOM 1659 C C . ASN A 1 209 ? -33.695 -8.211 25.397 1.00 49.66 209 ASN A C 1
ATOM 1661 O O . ASN A 1 209 ? -33.880 -9.410 25.640 1.00 49.66 209 ASN A O 1
ATOM 1665 N N . PRO A 1 210 ? -32.471 -7.720 25.136 1.00 50.03 210 PRO A N 1
ATOM 1666 C CA . PRO A 1 210 ? -31.288 -8.484 25.511 1.00 50.03 210 PRO A CA 1
ATOM 1667 C C . PRO A 1 210 ? -31.400 -8.873 27.000 1.00 50.03 210 PRO A C 1
ATOM 1669 O O . PRO A 1 210 ? -31.970 -8.109 27.796 1.00 50.03 210 PRO A O 1
ATOM 1672 N N . PRO A 1 211 ? -30.918 -10.058 27.413 1.00 45.28 211 PRO A N 1
ATOM 1673 C CA . PRO A 1 211 ? -30.905 -10.417 28.823 1.00 45.28 211 PRO A CA 1
ATOM 1674 C C . PRO A 1 211 ? -30.186 -9.326 29.613 1.00 45.28 211 PRO A C 1
ATOM 1676 O O . PRO A 1 211 ? -29.171 -8.796 29.165 1.00 45.28 211 PRO A O 1
ATOM 1679 N N . LYS A 1 212 ? -30.756 -8.959 30.767 1.00 43.53 212 LYS A N 1
ATOM 1680 C CA . LYS A 1 212 ? -30.251 -7.879 31.621 1.00 43.53 212 LYS A CA 1
ATOM 1681 C C . LYS A 1 212 ? -28.750 -8.063 31.838 1.00 43.53 212 LYS A C 1
ATOM 1683 O O . LYS A 1 212 ? -28.361 -9.049 32.458 1.00 43.53 212 LYS A O 1
ATOM 1688 N N . SER A 1 213 ? -27.942 -7.095 31.405 1.00 41.88 213 SER A N 1
ATOM 1689 C CA . SER A 1 213 ? -26.541 -7.060 31.802 1.00 41.88 213 SER A CA 1
ATOM 1690 C C . SER A 1 213 ? -26.453 -6.977 33.330 1.00 41.88 213 SER A C 1
ATOM 1692 O O . SER A 1 213 ? -27.089 -6.140 33.997 1.00 41.88 213 SER A O 1
ATOM 1694 N N . GLY A 1 214 ? -25.720 -7.939 33.866 1.00 41.53 214 GLY A N 1
ATOM 1695 C CA . GLY A 1 214 ? -25.229 -8.007 35.226 1.00 41.53 214 GLY A CA 1
ATOM 1696 C C . GLY A 1 214 ? -23.939 -8.813 35.157 1.00 41.53 214 GLY A C 1
ATOM 1697 O O . GLY A 1 214 ? -23.976 -9.975 34.775 1.00 41.53 214 GLY A O 1
ATOM 1698 N N . ASP A 1 215 ? -22.821 -8.165 35.469 1.00 40.31 215 ASP A N 1
ATOM 1699 C CA . ASP A 1 215 ? -21.524 -8.784 35.785 1.00 40.31 215 ASP A CA 1
ATOM 1700 C C . ASP A 1 215 ? -20.657 -9.353 34.647 1.00 40.31 215 ASP A C 1
ATOM 1702 O O . ASP A 1 215 ? -19.812 -10.217 34.888 1.00 40.31 215 ASP A O 1
ATOM 1706 N N . HIS A 1 216 ? -20.772 -8.862 33.412 1.00 47.28 216 HIS A N 1
ATOM 1707 C CA . HIS A 1 216 ? -19.856 -9.267 32.336 1.00 47.28 216 HIS A CA 1
ATOM 1708 C C . HIS A 1 216 ? -19.095 -8.045 31.823 1.00 47.28 216 HIS A C 1
ATOM 1710 O O . HIS A 1 216 ? -19.640 -7.272 31.044 1.00 47.28 216 HIS A O 1
ATOM 1716 N N . ASN A 1 217 ? -17.860 -7.856 32.304 1.00 47.78 217 ASN A N 1
ATOM 1717 C CA . ASN A 1 217 ? -16.914 -6.780 31.957 1.00 47.78 217 ASN A CA 1
ATOM 1718 C C . ASN A 1 217 ? -16.596 -6.718 30.440 1.00 47.78 217 ASN A C 1
ATOM 1720 O O . ASN A 1 217 ? -15.478 -7.017 30.032 1.00 47.78 217 ASN A O 1
ATOM 1724 N N . GLY A 1 218 ? -17.571 -6.386 29.591 1.00 51.38 218 GLY A N 1
ATOM 1725 C CA . GLY A 1 218 ? -17.416 -6.353 28.134 1.00 51.38 218 GLY A CA 1
ATOM 1726 C C . GLY A 1 218 ? -17.289 -7.730 27.464 1.00 51.38 218 GLY A C 1
ATOM 1727 O O . GLY A 1 218 ? -16.877 -7.800 26.308 1.00 51.38 218 GLY A O 1
ATOM 1728 N N . ASP A 1 219 ? -17.620 -8.830 28.155 1.00 56.78 219 ASP A N 1
ATOM 1729 C CA . ASP A 1 219 ? -17.598 -10.175 27.563 1.00 56.78 219 ASP A CA 1
ATOM 1730 C C . ASP A 1 219 ? -18.911 -10.477 26.821 1.00 56.78 219 ASP A C 1
ATOM 1732 O O . ASP A 1 219 ? -19.958 -10.776 27.402 1.00 56.78 219 ASP A O 1
ATOM 1736 N N . TRP A 1 220 ? -18.818 -10.384 25.498 1.00 62.81 220 TRP A N 1
ATOM 1737 C CA . TRP A 1 220 ? -19.902 -10.539 24.532 1.00 62.81 220 TRP A CA 1
ATOM 1738 C C . TRP A 1 220 ? -20.022 -11.976 23.970 1.00 62.81 220 TRP A C 1
ATOM 1740 O O . TRP A 1 220 ? -20.903 -12.252 23.150 1.00 62.81 220 TRP A O 1
ATOM 1750 N N . SER A 1 221 ? -19.166 -12.907 24.414 1.00 59.44 221 SER A N 1
ATOM 1751 C CA . SER A 1 221 ? -18.991 -14.256 23.836 1.00 59.44 221 SER A CA 1
ATOM 1752 C C . SER A 1 221 ? -20.210 -15.185 23.931 1.00 59.44 221 SER A C 1
ATOM 1754 O O . SER A 1 221 ? -20.355 -16.107 23.129 1.00 59.44 221 SER A O 1
ATOM 1756 N N . TRP A 1 222 ? -21.109 -14.953 24.889 1.00 57.47 222 TRP A N 1
ATOM 1757 C CA . TRP A 1 222 ? -22.309 -15.772 25.093 1.00 57.47 222 TRP A CA 1
ATOM 1758 C C . TRP A 1 222 ? -23.501 -15.329 24.217 1.00 57.47 222 TRP A C 1
ATOM 1760 O O . TRP A 1 222 ? -24.352 -16.153 23.874 1.00 57.47 222 TRP A O 1
ATOM 1770 N N . LEU A 1 223 ? -23.553 -14.050 23.813 1.00 57.41 223 LEU A N 1
ATOM 1771 C CA . LEU A 1 223 ? -24.560 -13.498 22.887 1.00 57.41 223 LEU A CA 1
ATOM 1772 C C . LEU A 1 223 ? -24.146 -13.639 21.422 1.00 57.41 223 LEU A C 1
ATOM 1774 O O . LEU A 1 223 ? -24.990 -13.823 20.537 1.00 57.41 223 LEU A O 1
ATOM 1778 N N . PHE A 1 224 ? -22.846 -13.556 21.164 1.00 65.12 224 PHE A N 1
ATOM 1779 C CA . PHE A 1 224 ? -22.300 -13.499 19.823 1.00 65.12 224 PHE A CA 1
ATOM 1780 C C . PHE A 1 224 ? -21.308 -14.629 19.596 1.00 65.12 224 PHE A C 1
ATOM 1782 O O . PHE A 1 224 ? -20.409 -14.865 20.397 1.00 65.12 224 PHE A O 1
ATOM 1789 N N . ASN A 1 225 ? -21.437 -15.311 18.460 1.00 57.41 225 ASN A N 1
ATOM 1790 C CA . ASN A 1 225 ? -20.432 -16.286 18.064 1.00 57.41 225 ASN A CA 1
ATOM 1791 C C . ASN A 1 225 ? -19.220 -15.517 17.530 1.00 57.41 225 ASN A C 1
ATOM 1793 O O . ASN A 1 225 ? -19.230 -15.044 16.395 1.00 57.41 225 ASN A O 1
ATOM 1797 N N . GLY A 1 226 ? -18.160 -15.420 18.334 1.00 47.16 226 GLY A N 1
ATOM 1798 C CA . GLY A 1 226 ? -16.854 -14.882 17.929 1.00 47.16 226 GLY A CA 1
ATOM 1799 C C . GLY A 1 226 ? -16.063 -15.784 16.968 1.00 47.16 226 GLY A C 1
ATOM 1800 O O . GLY A 1 226 ? -14.857 -15.619 16.828 1.00 47.16 226 GLY A O 1
ATOM 1801 N N . LEU A 1 227 ? -16.709 -16.761 16.329 1.00 30.73 227 LEU A N 1
ATOM 1802 C CA . LEU A 1 227 ? -16.073 -17.763 15.481 1.00 30.73 227 LEU A CA 1
ATOM 1803 C C . LEU A 1 227 ? -16.866 -17.912 14.182 1.00 30.73 227 LEU A C 1
ATOM 1805 O O . LEU A 1 227 ? -17.908 -18.567 14.147 1.00 30.73 227 LEU A O 1
ATOM 1809 N N . TYR A 1 228 ? -16.340 -17.345 13.098 1.00 30.53 228 TYR A N 1
ATOM 1810 C CA . TYR A 1 228 ? -16.512 -17.983 11.799 1.00 30.53 228 TYR A CA 1
ATOM 1811 C C . TYR A 1 228 ? -15.550 -19.181 11.751 1.00 30.53 228 TYR A C 1
ATOM 1813 O O . TYR A 1 228 ? -14.361 -19.014 12.038 1.00 30.53 228 TYR A O 1
ATOM 1821 N N . PRO A 1 229 ? -16.006 -20.392 11.387 1.00 26.81 229 PRO A N 1
ATOM 1822 C CA . PRO A 1 229 ? -15.092 -21.410 10.906 1.00 26.81 229 PRO A CA 1
ATOM 1823 C C . PRO A 1 229 ? -14.562 -20.922 9.550 1.00 26.81 229 PRO A C 1
ATOM 1825 O O . PRO A 1 229 ? -15.261 -20.985 8.543 1.00 26.81 229 PRO A O 1
ATOM 1828 N N . GLY A 1 230 ? -13.346 -20.372 9.570 1.00 29.91 230 GLY A N 1
ATOM 1829 C CA . GLY A 1 230 ? -12.646 -19.794 8.419 1.00 29.91 230 GLY A CA 1
ATOM 1830 C C . GLY A 1 230 ? -12.541 -18.271 8.519 1.00 29.91 230 GLY A C 1
ATOM 1831 O O . GLY A 1 230 ? -13.529 -17.585 8.304 1.00 29.91 230 GLY A O 1
ATOM 1832 N N . TYR A 1 231 ? -11.331 -17.772 8.794 1.00 30.75 231 TYR A N 1
ATOM 1833 C CA . TYR A 1 231 ? -10.947 -16.372 9.065 1.00 30.75 231 TYR A CA 1
ATOM 1834 C C . TYR A 1 231 ? -11.173 -15.891 10.508 1.00 30.75 231 TYR A C 1
ATOM 1836 O O . TYR A 1 231 ? -12.174 -15.273 10.857 1.00 30.75 231 TYR A O 1
ATOM 1844 N N . GLY A 1 232 ? -10.172 -16.150 11.355 1.00 30.80 232 GLY A N 1
ATOM 1845 C CA . GLY A 1 232 ? -10.037 -15.534 12.671 1.00 30.80 232 GLY A CA 1
ATOM 1846 C C . GLY A 1 232 ? -9.498 -14.107 12.568 1.00 30.80 232 GLY A C 1
ATOM 1847 O O . GLY A 1 232 ? -8.286 -13.904 12.532 1.00 30.80 232 GLY A O 1
ATOM 1848 N N . HIS A 1 233 ? -10.388 -13.117 12.559 1.00 38.75 233 HIS A N 1
ATOM 1849 C CA . HIS A 1 233 ? -10.054 -11.762 12.996 1.00 38.75 233 HIS A CA 1
ATOM 1850 C C . HIS A 1 233 ? -11.312 -11.023 13.464 1.00 38.75 233 HIS A C 1
ATOM 1852 O O . HIS A 1 233 ? -12.344 -11.055 12.797 1.00 38.75 233 HIS A O 1
ATOM 1858 N N . TYR A 1 234 ? -11.235 -10.365 14.622 1.00 47.22 234 TYR A N 1
ATOM 1859 C CA . TYR A 1 234 ? -12.283 -9.465 15.102 1.00 47.22 234 TYR A CA 1
ATOM 1860 C C . TYR A 1 234 ? -12.455 -8.323 14.093 1.00 47.22 234 TYR A C 1
ATOM 1862 O O . TYR A 1 234 ? -11.510 -7.573 13.846 1.00 47.22 234 TYR A O 1
ATOM 1870 N N . ILE A 1 235 ? -13.647 -8.177 13.512 1.00 59.84 235 ILE A N 1
ATOM 1871 C CA . ILE A 1 235 ? -13.947 -7.060 12.615 1.00 59.84 235 ILE A CA 1
ATOM 1872 C C . ILE A 1 235 ? -14.223 -5.835 13.487 1.00 59.84 235 ILE A C 1
ATOM 1874 O O . ILE A 1 235 ? -15.327 -5.668 14.012 1.00 59.84 235 ILE A O 1
ATOM 1878 N N . GLY A 1 236 ? -13.197 -5.005 13.674 1.00 64.81 236 GLY A N 1
ATOM 1879 C CA . GLY A 1 236 ? -13.320 -3.707 14.322 1.00 64.81 236 GLY A CA 1
ATOM 1880 C C . GLY A 1 236 ? -12.095 -3.232 15.104 1.00 64.81 236 GLY A C 1
ATOM 1881 O O . GLY A 1 236 ? -10.968 -3.663 14.850 1.00 64.81 236 GLY A O 1
ATOM 1882 N N . GLY A 1 237 ? -12.314 -2.309 16.039 1.00 73.00 237 GLY A N 1
ATOM 1883 C CA . GLY A 1 237 ? -11.306 -1.749 16.940 1.00 73.00 237 GLY A CA 1
ATOM 1884 C C . GLY A 1 237 ? -11.496 -0.254 17.197 1.00 73.00 237 GLY A C 1
ATOM 1885 O O . GLY A 1 237 ? -12.615 0.251 17.116 1.00 73.00 237 GLY A O 1
ATOM 1886 N N . ASP A 1 238 ? -10.408 0.427 17.546 1.00 79.62 238 ASP A N 1
ATOM 1887 C CA . ASP A 1 238 ? -10.391 1.856 17.872 1.00 79.62 238 ASP A CA 1
ATOM 1888 C C . ASP A 1 238 ? -10.575 2.771 16.651 1.00 79.62 238 ASP A C 1
ATOM 1890 O O . ASP A 1 238 ? -10.523 2.334 15.500 1.00 79.62 238 ASP A O 1
ATOM 1894 N N . CYS A 1 239 ? -10.769 4.065 16.899 1.00 71.69 239 CYS A N 1
ATOM 1895 C CA . CYS A 1 239 ? -10.987 5.063 15.857 1.00 71.69 239 CYS A CA 1
ATOM 1896 C C . CYS A 1 239 ? -9.817 5.231 14.871 1.00 71.69 239 CYS A C 1
ATOM 1898 O O . CYS A 1 239 ? -10.052 5.682 13.741 1.00 71.69 239 CYS A O 1
ATOM 1900 N N . LEU A 1 240 ? -8.590 4.833 15.233 1.00 66.25 240 LEU A N 1
ATOM 1901 C CA . LEU A 1 240 ? -7.422 4.905 14.350 1.00 66.25 240 LEU A CA 1
ATOM 1902 C C . LEU A 1 240 ? -7.529 3.865 13.237 1.00 66.25 240 LEU A C 1
ATOM 1904 O O . LEU A 1 240 ? -7.277 4.193 12.077 1.00 66.25 240 LEU A O 1
ATOM 1908 N N . ARG A 1 241 ? -8.038 2.661 13.536 1.00 64.75 241 ARG A N 1
ATOM 1909 C CA . ARG A 1 241 ? -8.289 1.618 12.517 1.00 64.75 241 ARG A CA 1
ATOM 1910 C C . ARG A 1 241 ? -9.271 2.036 11.423 1.00 64.75 241 ARG A C 1
ATOM 1912 O O . ARG A 1 241 ? -9.276 1.440 10.344 1.00 64.75 241 ARG A O 1
ATOM 1919 N N . TYR A 1 242 ? -10.093 3.047 11.697 1.00 62.53 242 TYR A N 1
ATOM 1920 C CA . TYR A 1 242 ? -11.047 3.626 10.750 1.00 62.53 242 TYR A CA 1
ATOM 1921 C C . TYR A 1 242 ? -10.597 4.998 10.216 1.00 62.53 242 TYR A C 1
ATOM 1923 O O . TYR A 1 242 ? -11.189 5.507 9.257 1.00 62.53 242 TYR A O 1
ATOM 1931 N N . ILE A 1 243 ? -9.545 5.592 10.797 1.00 59.56 243 ILE A N 1
ATOM 1932 C CA . ILE A 1 243 ? -9.069 6.963 10.543 1.00 59.56 243 ILE A CA 1
ATOM 1933 C C . ILE A 1 243 ? -10.216 7.967 10.762 1.00 59.56 243 ILE A C 1
ATOM 1935 O O . ILE A 1 243 ? -10.555 8.781 9.895 1.00 59.56 243 ILE A O 1
ATOM 1939 N N . LYS A 1 244 ? -10.908 7.819 11.899 1.00 76.38 244 LYS A N 1
ATOM 1940 C CA . LYS A 1 244 ? -12.096 8.605 12.276 1.00 76.38 244 LYS A CA 1
ATOM 1941 C C . LYS A 1 244 ? -12.127 8.961 13.757 1.00 76.38 244 LYS A C 1
ATOM 1943 O O . LYS A 1 244 ? -13.193 8.980 14.367 1.00 76.38 244 LYS A O 1
ATOM 1948 N N . CYS A 1 245 ? -10.963 9.247 14.323 1.00 76.38 245 CYS A N 1
ATOM 1949 C CA . CYS A 1 245 ? -10.866 9.826 15.655 1.00 76.38 245 CYS A CA 1
ATOM 1950 C C . CYS A 1 245 ? -11.403 11.258 15.673 1.00 76.38 245 CYS A C 1
ATOM 1952 O O . CYS A 1 245 ? -11.395 11.953 14.653 1.00 76.38 245 CYS A O 1
ATOM 1954 N N . PHE A 1 246 ? -11.927 11.668 16.820 1.00 70.31 246 PHE A N 1
ATOM 1955 C CA . PHE A 1 246 ? -12.364 13.029 17.066 1.00 70.31 246 PHE A CA 1
ATOM 1956 C C . PHE A 1 246 ? -11.149 13.948 17.232 1.00 70.31 246 PHE A C 1
ATOM 1958 O O . PHE A 1 246 ? -10.206 13.616 17.941 1.00 70.31 246 PHE A O 1
ATOM 1965 N N . ASP A 1 247 ? -11.176 15.103 16.569 1.00 67.00 247 ASP A N 1
ATOM 1966 C CA . ASP A 1 247 ? -10.156 16.139 16.720 1.00 67.00 247 ASP A CA 1
ATOM 1967 C C . ASP A 1 247 ? -10.693 17.231 17.667 1.00 67.00 247 ASP A C 1
ATOM 1969 O O . ASP A 1 247 ? -11.577 18.004 17.273 1.00 67.00 247 ASP A O 1
ATOM 1973 N N . PRO A 1 248 ? -10.190 17.315 18.916 1.00 55.88 248 PRO A N 1
ATOM 1974 C CA . PRO A 1 248 ? -10.647 18.302 19.891 1.00 55.88 248 PRO A CA 1
ATOM 1975 C C . PRO A 1 248 ? -10.200 19.737 19.573 1.00 55.88 248 PRO A C 1
ATOM 1977 O O . PRO A 1 248 ? -10.682 20.666 20.221 1.00 55.88 248 PRO A O 1
ATOM 1980 N N . VAL A 1 249 ? -9.292 19.937 18.609 1.00 50.78 249 VAL A N 1
ATOM 1981 C CA . VAL A 1 249 ? -8.750 21.252 18.233 1.00 50.78 249 VAL A CA 1
ATOM 1982 C C . VAL A 1 249 ? -9.532 21.864 17.072 1.00 50.78 249 VAL A C 1
ATOM 1984 O O . VAL A 1 249 ? -9.869 23.045 17.126 1.00 50.78 249 VAL A O 1
ATOM 1987 N N . ASN A 1 250 ? -9.858 21.071 16.048 1.00 46.19 250 ASN A N 1
ATOM 1988 C CA . ASN A 1 250 ? -10.496 21.574 14.821 1.00 46.19 250 ASN A CA 1
ATOM 1989 C C . ASN A 1 250 ? -11.996 21.257 14.715 1.00 46.19 250 ASN A C 1
ATOM 1991 O O . ASN A 1 250 ? -12.669 21.727 13.797 1.00 46.19 250 ASN A O 1
ATOM 1995 N N . GLY A 1 251 ? -12.550 20.490 15.657 1.00 52.25 251 GLY A N 1
ATOM 1996 C CA . GLY A 1 251 ? -13.931 20.038 15.572 1.00 52.25 251 GLY A CA 1
ATOM 1997 C C . GLY A 1 251 ? -14.174 19.081 14.397 1.00 52.25 251 GLY A C 1
ATOM 1998 O O . GLY A 1 251 ? -13.263 18.574 13.748 1.00 52.25 251 GLY A O 1
ATOM 1999 N N . PHE A 1 252 ? -15.449 18.783 14.160 1.00 44.97 252 PHE A N 1
ATOM 2000 C CA . PHE A 1 252 ? -15.930 17.591 13.448 1.00 44.97 252 PHE A CA 1
ATOM 2001 C C . PHE A 1 252 ? -15.647 17.496 11.942 1.00 44.97 252 PHE A C 1
ATOM 2003 O O . PHE A 1 252 ? -15.959 16.459 11.356 1.00 44.97 252 PHE A O 1
ATOM 2010 N N . ASP A 1 253 ? -15.039 18.513 11.335 1.00 39.88 253 ASP A N 1
ATOM 2011 C CA . ASP A 1 253 ? -14.757 18.565 9.898 1.00 39.88 253 ASP A CA 1
ATOM 2012 C C . ASP A 1 253 ? -13.240 18.584 9.637 1.00 39.88 253 ASP A C 1
ATOM 2014 O O . ASP A 1 253 ? -12.689 19.453 8.971 1.00 39.88 253 ASP A O 1
ATOM 2018 N N . GLY A 1 254 ? -12.540 17.578 10.166 1.00 35.81 254 GLY A N 1
ATOM 2019 C CA . GLY A 1 254 ? -11.108 17.347 9.944 1.00 35.81 254 GLY A CA 1
ATOM 2020 C C . GLY A 1 254 ? -10.802 16.638 8.623 1.00 35.81 254 GLY A C 1
ATOM 2021 O O . GLY A 1 254 ? -10.144 15.598 8.600 1.00 35.81 254 GLY A O 1
ATOM 2022 N N . GLY A 1 255 ? -11.307 17.169 7.512 1.00 36.00 255 GLY A N 1
ATOM 2023 C CA . GLY A 1 255 ? -10.777 16.885 6.184 1.00 36.00 255 GLY A CA 1
ATOM 2024 C C . GLY A 1 255 ? -9.546 17.750 5.925 1.00 36.00 255 GLY A C 1
ATOM 2025 O O . GLY A 1 255 ? -9.668 18.787 5.295 1.00 36.00 255 GLY A O 1
ATOM 2026 N N . GLY A 1 256 ? -8.371 17.306 6.378 1.00 30.42 256 GLY A N 1
ATOM 2027 C CA . GLY A 1 256 ? -7.070 17.818 5.926 1.00 30.42 256 GLY A CA 1
ATOM 2028 C C . GLY A 1 256 ? -6.514 19.077 6.616 1.00 30.42 256 GLY A C 1
ATOM 2029 O O . GLY A 1 256 ? -7.070 20.159 6.508 1.00 30.42 256 GLY A O 1
ATOM 2030 N N . GLY A 1 257 ? -5.312 18.921 7.191 1.00 31.27 257 GLY A N 1
ATOM 2031 C CA . GLY A 1 257 ? -4.233 19.922 7.205 1.00 31.27 257 GLY A CA 1
ATOM 2032 C C . GLY A 1 257 ? -4.225 20.991 8.309 1.00 31.27 257 GLY A C 1
ATOM 2033 O O . GLY A 1 257 ? -5.021 21.920 8.284 1.00 31.27 257 GLY A O 1
ATOM 2034 N N . GLY A 1 258 ? -3.209 20.948 9.184 1.00 24.88 258 GLY A N 1
ATOM 2035 C CA . GLY A 1 258 ? -2.804 22.091 10.020 1.00 24.88 258 GLY A CA 1
ATOM 2036 C C . GLY A 1 258 ? -2.059 21.702 11.302 1.00 24.88 258 GLY A C 1
ATOM 2037 O O . GLY A 1 258 ? -2.679 21.376 12.304 1.00 24.88 258 GLY A O 1
ATOM 2038 N N . TYR A 1 259 ? -0.724 21.742 11.273 1.00 30.20 259 TYR A N 1
ATOM 2039 C CA . TYR A 1 259 ? 0.167 21.402 12.390 1.00 30.20 259 TYR A CA 1
ATOM 2040 C C . TYR A 1 259 ? 0.058 22.345 13.606 1.00 30.20 259 TYR A C 1
ATOM 2042 O O . TYR A 1 259 ? 0.115 23.568 13.481 1.00 30.20 259 TYR A O 1
ATOM 2050 N N . SER A 1 260 ? 0.114 21.755 14.800 1.00 24.47 260 SER A N 1
ATOM 2051 C CA . SER A 1 260 ? 0.938 22.228 15.924 1.00 24.47 260 SER A CA 1
ATOM 2052 C C . SER A 1 260 ? 1.455 21.008 16.702 1.00 24.47 260 SER A C 1
ATOM 2054 O O . SER A 1 260 ? 0.821 19.954 16.659 1.00 24.47 260 SER A O 1
ATOM 2056 N N . PRO A 1 261 ? 2.665 21.084 17.283 1.00 28.45 261 PRO A N 1
ATOM 2057 C CA . PRO A 1 261 ? 3.535 19.928 17.467 1.00 28.45 261 PRO A CA 1
ATOM 2058 C C . PRO A 1 261 ? 3.016 18.996 18.560 1.00 28.45 261 PRO A C 1
ATOM 2060 O O . PRO A 1 261 ? 2.898 19.388 19.720 1.00 28.45 261 PRO A O 1
ATOM 2063 N N . LEU A 1 262 ? 2.745 17.747 18.181 1.00 27.09 262 LEU A N 1
ATOM 2064 C CA . LEU A 1 262 ? 2.507 16.672 19.134 1.00 27.09 262 LEU A CA 1
ATOM 2065 C C . LEU A 1 262 ? 3.788 16.415 19.956 1.00 27.09 262 LEU A C 1
ATOM 2067 O O . LEU A 1 262 ? 4.890 16.444 19.395 1.00 27.09 262 LEU A O 1
ATOM 2071 N N . PRO A 1 263 ? 3.665 16.131 21.267 1.00 26.27 263 PRO A N 1
ATOM 2072 C CA . PRO A 1 263 ? 4.735 15.503 22.033 1.00 26.27 263 PRO A CA 1
ATOM 2073 C C . PRO A 1 263 ? 5.126 14.178 21.353 1.00 26.27 263 PRO A C 1
ATOM 2075 O O . PRO A 1 263 ? 4.282 13.568 20.695 1.00 26.27 263 PRO A O 1
ATOM 2078 N N . PRO A 1 264 ? 6.389 13.731 21.466 1.00 25.36 264 PRO A N 1
ATOM 2079 C CA . PRO A 1 264 ? 6.936 12.665 20.631 1.00 25.36 264 PRO A CA 1
ATOM 2080 C C . PRO A 1 264 ? 6.110 11.379 20.768 1.00 25.36 264 PRO A C 1
ATOM 2082 O O . PRO A 1 264 ? 6.139 10.715 21.804 1.00 25.36 264 PRO A O 1
ATOM 2085 N N . LEU A 1 265 ? 5.364 11.044 19.711 1.00 28.09 265 LEU A N 1
ATOM 2086 C CA . LEU A 1 265 ? 4.688 9.761 19.576 1.00 28.09 265 LEU A CA 1
ATOM 2087 C C . LEU A 1 265 ? 5.756 8.692 19.361 1.00 28.09 265 LEU A C 1
ATOM 2089 O O . LEU A 1 265 ? 6.579 8.783 18.452 1.00 28.09 265 LEU A O 1
ATOM 2093 N N . ASN A 1 266 ? 5.743 7.687 20.227 1.00 25.45 266 ASN A N 1
ATOM 2094 C CA . ASN A 1 266 ? 6.570 6.501 20.089 1.00 25.45 266 ASN A CA 1
ATOM 2095 C C . ASN A 1 266 ? 6.029 5.684 18.899 1.00 25.45 266 ASN A C 1
ATOM 2097 O O . ASN A 1 266 ? 4.979 5.049 18.983 1.00 25.45 266 ASN A O 1
ATOM 2101 N N . ASP A 1 267 ? 6.733 5.786 17.776 1.00 32.88 267 ASP A N 1
ATOM 2102 C CA . ASP A 1 267 ? 6.404 5.303 16.433 1.00 32.88 267 ASP A CA 1
ATOM 2103 C C . ASP A 1 267 ? 6.669 3.796 16.260 1.00 32.88 267 ASP A C 1
ATOM 2105 O O . ASP A 1 267 ? 7.640 3.389 15.631 1.00 32.88 267 ASP A O 1
ATOM 2109 N N . ASN A 1 268 ? 5.829 2.930 16.833 1.00 30.11 268 ASN A N 1
ATOM 2110 C CA . ASN A 1 268 ? 6.026 1.476 16.739 1.00 30.11 268 ASN A CA 1
ATOM 2111 C C . ASN A 1 268 ? 4.736 0.694 16.440 1.00 30.11 268 ASN A C 1
ATOM 2113 O O . ASN A 1 268 ? 4.412 -0.207 17.201 1.00 30.11 268 ASN A O 1
ATOM 2117 N N . ASN A 1 269 ? 4.008 1.001 15.354 1.00 34.50 269 ASN A N 1
ATOM 2118 C CA . ASN A 1 269 ? 3.036 0.056 14.766 1.00 34.50 269 ASN A CA 1
ATOM 2119 C C . ASN A 1 269 ? 2.769 0.299 13.253 1.00 34.50 269 ASN A C 1
ATOM 2121 O O . ASN A 1 269 ? 1.820 0.983 12.881 1.00 34.50 269 ASN A O 1
ATOM 2125 N N . GLY A 1 270 ? 3.597 -0.302 12.389 1.00 50.75 270 GLY A N 1
ATOM 2126 C CA . GLY A 1 270 ? 3.189 -1.171 11.267 1.00 50.75 270 GLY A CA 1
ATOM 2127 C C . GLY A 1 270 ? 2.470 -0.643 10.014 1.00 50.75 270 GLY A C 1
ATOM 2128 O O . GLY A 1 270 ? 2.164 -1.461 9.149 1.00 50.75 270 GLY A O 1
ATOM 2129 N N . ASP A 1 271 ? 2.160 0.648 9.841 1.00 70.44 271 ASP A N 1
ATOM 2130 C CA . ASP A 1 271 ? 1.620 1.093 8.542 1.00 70.44 271 ASP A CA 1
ATOM 2131 C C . ASP A 1 271 ? 2.748 1.312 7.500 1.00 70.44 271 ASP A C 1
ATOM 2133 O O . ASP A 1 271 ? 3.797 1.878 7.830 1.00 70.44 271 ASP A O 1
ATOM 2137 N N . PRO A 1 272 ? 2.572 0.903 6.224 1.00 76.06 272 PRO A N 1
ATOM 2138 C CA . PRO A 1 272 ? 3.631 0.995 5.218 1.00 76.06 272 PRO A CA 1
ATOM 2139 C C . PRO A 1 272 ? 4.197 2.402 4.977 1.00 76.06 272 PRO A C 1
ATOM 2141 O O . PRO A 1 272 ? 5.351 2.515 4.564 1.00 76.06 272 PRO A O 1
ATOM 2144 N N . CYS A 1 273 ? 3.416 3.464 5.204 1.00 79.19 273 CYS A N 1
ATOM 2145 C CA . CYS A 1 273 ? 3.879 4.843 5.057 1.00 79.19 273 CYS A CA 1
ATOM 2146 C C . CYS A 1 273 ? 4.749 5.270 6.246 1.00 79.19 273 CYS A C 1
ATOM 2148 O O . CYS A 1 273 ? 5.777 5.914 6.030 1.00 79.19 273 CYS A O 1
ATOM 2150 N N . SER A 1 274 ? 4.396 4.880 7.472 1.00 80.81 274 SER A N 1
ATOM 2151 C CA . SER A 1 274 ? 5.242 5.090 8.653 1.00 80.81 274 SER A CA 1
ATOM 2152 C C . SER A 1 274 ? 6.580 4.365 8.506 1.00 80.81 274 SER A C 1
ATOM 2154 O O . SER A 1 274 ? 7.631 4.968 8.709 1.00 80.81 274 SER A O 1
ATOM 2156 N N . GLU A 1 275 ? 6.578 3.130 8.002 1.00 83.31 275 GLU A N 1
ATOM 2157 C CA . GLU A 1 275 ? 7.821 2.400 7.718 1.00 83.31 275 GLU A CA 1
ATOM 2158 C C . GLU A 1 275 ? 8.661 3.062 6.614 1.00 83.31 275 GLU A C 1
ATOM 2160 O O . GLU A 1 275 ? 9.882 3.169 6.733 1.00 83.31 275 GLU A O 1
ATOM 2165 N N . MET A 1 276 ? 8.024 3.581 5.558 1.00 86.06 276 MET A N 1
ATOM 2166 C CA . MET A 1 276 ? 8.717 4.380 4.539 1.00 86.06 276 MET A CA 1
ATOM 2167 C C . MET A 1 276 ? 9.356 5.642 5.134 1.00 86.06 276 MET A C 1
ATOM 2169 O O . MET A 1 276 ? 10.479 5.995 4.771 1.00 86.06 276 MET A O 1
ATOM 2173 N N . LYS A 1 277 ? 8.670 6.318 6.061 1.00 85.00 277 LYS A N 1
ATOM 2174 C CA . LYS A 1 277 ? 9.204 7.494 6.756 1.00 85.00 277 LYS A CA 1
ATOM 2175 C C . LYS A 1 277 ? 10.372 7.140 7.666 1.00 85.00 277 LYS A C 1
ATOM 2177 O O . LYS A 1 277 ? 11.393 7.819 7.601 1.00 85.00 277 LYS A O 1
ATOM 2182 N N . LYS A 1 278 ? 10.267 6.075 8.466 1.00 85.88 278 LYS A N 1
ATOM 2183 C CA . LYS A 1 278 ? 11.377 5.570 9.291 1.00 85.88 278 LYS A CA 1
ATOM 2184 C C . LYS A 1 278 ? 12.605 5.269 8.443 1.00 85.88 278 LYS A C 1
ATOM 2186 O O . LYS A 1 278 ? 13.700 5.721 8.769 1.00 85.88 278 LYS A O 1
ATOM 2191 N N . MET A 1 279 ? 12.410 4.566 7.329 1.00 87.81 279 MET A N 1
ATOM 2192 C CA . MET A 1 279 ? 13.479 4.225 6.397 1.00 87.81 279 MET A CA 1
ATOM 2193 C C . MET A 1 279 ? 14.119 5.482 5.786 1.00 87.81 279 MET A C 1
ATOM 2195 O O . MET A 1 279 ? 15.335 5.633 5.852 1.00 87.81 279 MET A O 1
ATOM 2199 N N . ASN A 1 280 ? 13.329 6.437 5.284 1.00 84.88 280 ASN A N 1
ATOM 2200 C CA . ASN A 1 280 ? 13.856 7.691 4.724 1.00 84.88 280 ASN A CA 1
ATOM 2201 C C . ASN A 1 280 ? 14.500 8.612 5.783 1.00 84.88 280 ASN A C 1
ATOM 2203 O O . ASN A 1 280 ? 15.379 9.411 5.457 1.00 84.88 280 ASN A O 1
ATOM 2207 N N . ASN A 1 281 ? 14.108 8.495 7.053 1.00 85.44 281 ASN A N 1
ATOM 2208 C CA . ASN A 1 281 ? 14.743 9.200 8.169 1.00 85.44 281 ASN A CA 1
ATOM 2209 C C . ASN A 1 281 ? 16.017 8.496 8.672 1.00 85.44 281 ASN A C 1
ATOM 2211 O O . ASN A 1 281 ? 16.783 9.084 9.441 1.00 85.44 281 ASN A O 1
ATOM 2215 N N . SER A 1 282 ? 16.284 7.259 8.241 1.00 88.69 282 SER A N 1
ATOM 2216 C CA . SER A 1 282 ? 17.515 6.551 8.585 1.00 88.69 282 SER A CA 1
ATOM 2217 C C . SER A 1 282 ? 18.708 7.191 7.884 1.00 88.69 282 SER A C 1
ATOM 2219 O O . SER A 1 282 ? 18.833 7.180 6.659 1.00 88.69 282 SER A O 1
ATOM 2221 N N . SER A 1 283 ? 19.648 7.706 8.680 1.00 89.81 283 SER A N 1
ATOM 2222 C CA . SER A 1 283 ? 20.879 8.297 8.146 1.00 89.81 283 SER A CA 1
ATOM 2223 C C . SER A 1 283 ? 21.723 7.299 7.343 1.00 89.81 283 SER A C 1
ATOM 2225 O O . SER A 1 283 ? 22.437 7.712 6.432 1.00 89.81 283 SER A O 1
ATOM 2227 N N . ALA A 1 284 ? 21.649 6.000 7.658 1.00 91.56 284 ALA A N 1
ATOM 2228 C CA . ALA A 1 284 ? 22.365 4.961 6.926 1.00 91.56 284 ALA A CA 1
ATOM 2229 C C . ALA A 1 284 ? 21.756 4.759 5.533 1.00 91.56 284 ALA A C 1
ATOM 2231 O O . ALA A 1 284 ? 22.474 4.830 4.537 1.00 91.56 284 ALA A O 1
ATOM 2232 N N . TYR A 1 285 ? 20.432 4.605 5.468 1.00 93.31 285 TYR A N 1
ATOM 2233 C CA . TYR A 1 285 ? 19.689 4.457 4.219 1.00 93.31 285 TYR A CA 1
ATOM 2234 C C . TYR A 1 285 ? 19.841 5.689 3.318 1.00 93.31 285 TYR A C 1
ATOM 2236 O O . TYR A 1 285 ? 20.224 5.566 2.154 1.00 93.31 285 TYR A O 1
ATOM 2244 N N . SER A 1 286 ? 19.621 6.889 3.861 1.00 91.75 286 SER A N 1
ATOM 2245 C CA . SER A 1 286 ? 19.661 8.129 3.079 1.00 91.75 286 SER A CA 1
ATOM 2246 C C . SER A 1 286 ? 21.044 8.409 2.502 1.00 91.75 286 SER A C 1
ATOM 2248 O O . SER A 1 286 ? 21.141 8.785 1.339 1.00 91.75 286 SER A O 1
ATOM 2250 N N . LYS A 1 287 ? 22.124 8.093 3.235 1.00 94.19 287 LYS A N 1
ATOM 2251 C CA . LYS A 1 287 ? 23.486 8.131 2.675 1.00 94.19 287 LYS A CA 1
ATOM 2252 C C . LYS A 1 287 ? 23.637 7.209 1.466 1.00 94.19 287 LYS A C 1
ATOM 2254 O O . LYS A 1 287 ? 24.251 7.610 0.486 1.00 94.19 287 LYS A O 1
ATOM 2259 N N . LYS A 1 288 ? 23.074 5.996 1.507 1.00 96.00 288 LYS A N 1
ATOM 2260 C CA . LYS A 1 288 ? 23.147 5.054 0.376 1.00 96.00 288 LYS A CA 1
ATOM 2261 C C . LYS A 1 288 ? 22.331 5.512 -0.815 1.00 96.00 288 LYS A C 1
ATOM 2263 O O . LYS A 1 288 ? 22.798 5.407 -1.943 1.00 96.00 288 LYS A O 1
ATOM 2268 N N . VAL A 1 289 ? 21.156 6.077 -0.578 1.00 94.38 289 VAL A N 1
ATOM 2269 C CA . VAL A 1 289 ? 20.364 6.690 -1.642 1.00 94.38 289 VAL A CA 1
ATOM 2270 C C . VAL A 1 289 ? 21.101 7.883 -2.260 1.00 94.38 289 VAL A C 1
ATOM 2272 O O . VAL A 1 289 ? 21.141 7.990 -3.482 1.00 94.38 289 VAL A O 1
ATOM 2275 N N . ASP A 1 290 ? 21.712 8.751 -1.455 1.00 93.19 290 ASP A N 1
ATOM 2276 C CA . ASP A 1 290 ? 22.438 9.924 -1.953 1.00 93.19 290 ASP A CA 1
ATOM 2277 C C . ASP A 1 290 ? 23.696 9.537 -2.740 1.00 93.19 290 ASP A C 1
ATOM 2279 O O . ASP A 1 290 ? 23.902 10.064 -3.829 1.00 93.19 290 ASP A O 1
ATOM 2283 N N . GLU A 1 291 ? 24.453 8.532 -2.283 1.00 94.81 291 GLU A N 1
ATOM 2284 C CA . GLU A 1 291 ? 25.565 7.943 -3.046 1.00 94.81 291 GLU A CA 1
ATOM 2285 C C . GLU A 1 291 ? 25.119 7.448 -4.435 1.00 94.81 291 GLU A C 1
ATOM 2287 O O . GLU A 1 291 ? 25.851 7.603 -5.410 1.00 94.81 291 GLU A O 1
ATOM 2292 N N . LEU A 1 292 ? 23.924 6.857 -4.544 1.00 94.38 292 LEU A N 1
ATOM 2293 C CA . LEU A 1 292 ? 23.404 6.298 -5.798 1.00 94.38 292 LEU A CA 1
ATOM 2294 C C . LEU A 1 292 ? 22.739 7.333 -6.719 1.00 94.38 292 LEU A C 1
ATOM 2296 O O . LEU A 1 292 ? 22.599 7.075 -7.913 1.00 94.38 292 LEU A O 1
ATOM 2300 N N . LYS A 1 293 ? 22.333 8.495 -6.194 1.00 93.44 293 LYS A N 1
ATOM 2301 C CA . LYS A 1 293 ? 21.750 9.598 -6.982 1.00 93.44 293 LYS A CA 1
ATOM 2302 C C . LYS A 1 293 ? 22.785 10.404 -7.758 1.00 93.44 293 LYS A C 1
ATOM 2304 O O . LYS A 1 293 ? 22.405 11.167 -8.647 1.00 93.44 293 LYS A O 1
ATOM 2309 N N . GLU A 1 294 ? 24.058 10.299 -7.390 1.00 94.38 294 GLU A N 1
ATOM 2310 C CA . GLU A 1 294 ? 25.133 11.047 -8.030 1.00 94.38 294 GLU A CA 1
ATOM 2311 C C . GLU A 1 294 ? 25.136 10.805 -9.544 1.00 94.38 294 GLU A C 1
ATOM 2313 O O . GLU A 1 294 ? 25.104 9.665 -10.015 1.00 94.38 294 GLU A O 1
ATOM 2318 N N . SER A 1 295 ? 25.226 11.876 -10.336 1.00 92.31 295 SER A N 1
ATOM 2319 C CA . SER A 1 295 ? 25.188 11.764 -11.802 1.00 92.31 295 SER A CA 1
ATOM 2320 C C . SER A 1 295 ? 26.322 10.892 -12.349 1.00 92.31 295 SER A C 1
ATOM 2322 O O . SER A 1 295 ? 26.151 10.221 -13.360 1.00 92.31 295 SER A O 1
ATOM 2324 N N . SER A 1 296 ? 27.469 10.837 -11.664 1.00 92.25 296 SER A N 1
ATOM 2325 C CA . SER A 1 296 ? 28.595 9.952 -12.010 1.00 92.25 296 SER A CA 1
ATOM 2326 C C . SER A 1 296 ? 28.311 8.461 -11.768 1.00 92.25 296 SER A C 1
ATOM 2328 O O . SER A 1 296 ? 29.028 7.599 -12.280 1.00 92.25 296 SER A O 1
ATOM 2330 N N . VAL A 1 297 ? 27.284 8.140 -10.978 1.00 91.50 297 VAL A N 1
ATOM 2331 C CA . VAL A 1 297 ? 26.799 6.775 -10.755 1.00 91.50 297 VAL A CA 1
ATOM 2332 C C . VAL A 1 297 ? 25.707 6.433 -11.761 1.00 91.50 297 VAL A C 1
ATOM 2334 O O . VAL A 1 297 ? 25.757 5.357 -12.353 1.00 91.50 297 VAL A O 1
ATOM 2337 N N . LEU A 1 298 ? 24.775 7.356 -12.009 1.00 91.31 298 LEU A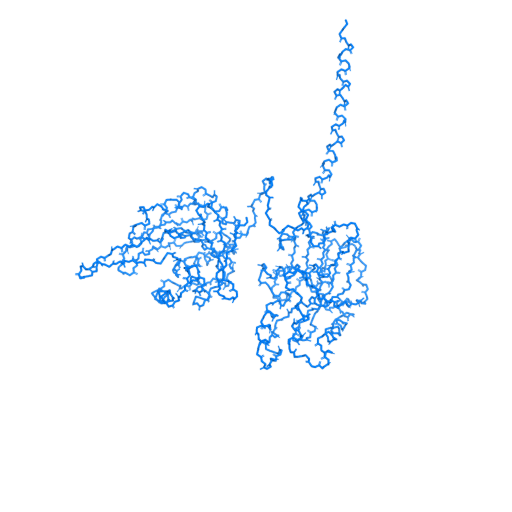 N 1
ATOM 2338 C CA . LEU A 1 298 ? 23.681 7.156 -12.966 1.00 91.31 298 LEU A CA 1
ATOM 2339 C C . LEU A 1 298 ? 24.148 7.121 -14.430 1.00 91.31 298 LEU A C 1
ATOM 2341 O O . LEU A 1 298 ? 23.532 6.439 -15.237 1.00 91.31 298 LEU A O 1
ATOM 2345 N N . SER A 1 299 ? 25.265 7.770 -14.767 1.00 89.81 299 SER A N 1
ATOM 2346 C CA . SER A 1 299 ? 25.863 7.763 -16.119 1.00 89.81 299 SER A CA 1
ATOM 2347 C C . SER A 1 299 ? 26.764 6.555 -16.421 1.00 89.81 299 SER A C 1
ATOM 2349 O O . SER A 1 299 ? 27.433 6.516 -17.454 1.00 89.81 299 SER A O 1
ATOM 2351 N N . ARG A 1 300 ? 26.832 5.567 -15.521 1.00 88.31 300 ARG A N 1
ATOM 2352 C CA . ARG A 1 300 ? 27.586 4.326 -15.759 1.00 88.31 300 ARG A CA 1
ATOM 2353 C C . ARG A 1 300 ? 26.867 3.437 -16.770 1.00 88.31 300 ARG A C 1
ATOM 2355 O O . ARG A 1 300 ? 25.677 3.579 -16.998 1.00 88.31 300 ARG A O 1
ATOM 2362 N N . THR A 1 301 ? 27.585 2.450 -17.300 1.00 86.50 301 THR A N 1
ATOM 2363 C CA . THR A 1 301 ? 27.045 1.420 -18.206 1.00 86.50 301 THR A CA 1
ATOM 2364 C C . THR A 1 301 ? 26.614 0.137 -17.480 1.00 86.50 301 THR A C 1
ATOM 2366 O O . THR A 1 301 ? 26.389 -0.894 -18.105 1.00 86.50 301 THR A O 1
ATOM 2369 N N . TYR A 1 302 ? 26.543 0.167 -16.147 1.00 86.31 302 TYR A N 1
ATOM 2370 C CA . TYR A 1 302 ? 26.114 -0.957 -15.316 1.00 86.31 302 TYR A CA 1
ATOM 2371 C C . TYR A 1 302 ? 25.370 -0.468 -14.071 1.00 86.31 302 TYR A C 1
ATOM 2373 O O . TYR A 1 302 ? 25.700 0.579 -13.506 1.00 86.31 302 TYR A O 1
ATOM 2381 N N . GLU A 1 303 ? 24.396 -1.255 -13.617 1.00 88.81 303 GLU A N 1
ATOM 2382 C CA . GLU A 1 303 ? 23.682 -1.009 -12.365 1.00 88.81 303 GLU A CA 1
ATOM 2383 C C . GLU A 1 303 ? 24.548 -1.360 -11.149 1.00 88.81 303 GLU A C 1
ATOM 2385 O O . GLU A 1 303 ? 25.373 -2.277 -11.173 1.00 88.81 303 GLU A O 1
ATOM 2390 N N . THR A 1 304 ? 24.355 -0.628 -10.056 1.00 90.75 304 THR A N 1
ATOM 2391 C CA . THR A 1 304 ? 25.037 -0.861 -8.779 1.00 90.75 304 THR A CA 1
ATOM 2392 C C . THR A 1 304 ? 24.059 -0.651 -7.634 1.00 90.75 304 THR A C 1
ATOM 2394 O O . THR A 1 304 ? 22.994 -0.058 -7.810 1.00 90.75 304 THR A O 1
ATOM 2397 N N . GLY A 1 305 ? 24.410 -1.110 -6.437 1.00 94.19 305 GLY A N 1
ATOM 2398 C CA . GLY A 1 305 ? 23.519 -0.966 -5.302 1.00 94.19 305 GLY A CA 1
ATOM 2399 C C . GLY A 1 305 ? 24.054 -1.542 -4.007 1.00 94.19 305 GLY A C 1
ATOM 2400 O O . GLY A 1 305 ? 25.237 -1.859 -3.873 1.00 94.19 305 GLY A O 1
ATOM 2401 N N . TYR A 1 306 ? 23.144 -1.683 -3.056 1.00 95.00 306 TYR A N 1
ATOM 2402 C CA . TYR A 1 306 ? 23.384 -2.195 -1.723 1.00 95.00 306 TYR A CA 1
ATOM 2403 C C . TYR A 1 306 ? 22.268 -3.151 -1.313 1.00 95.00 306 TYR A C 1
ATOM 2405 O O . TYR A 1 306 ? 21.104 -2.952 -1.652 1.00 95.00 306 TYR A O 1
ATOM 2413 N N . LYS A 1 307 ? 22.630 -4.163 -0.534 1.00 94.88 307 LYS A N 1
ATOM 2414 C CA . LYS A 1 307 ? 21.710 -5.007 0.219 1.00 94.88 307 LYS A CA 1
ATOM 2415 C C . LYS A 1 307 ? 21.694 -4.543 1.666 1.00 94.88 307 LYS A C 1
ATOM 2417 O O . LYS A 1 307 ? 22.769 -4.324 2.222 1.00 94.88 307 LYS A O 1
ATOM 2422 N N . GLU A 1 308 ? 20.513 -4.418 2.255 1.00 95.06 308 GLU A N 1
ATOM 2423 C CA . GLU A 1 308 ? 20.340 -4.177 3.687 1.00 95.06 308 GLU A CA 1
ATOM 2424 C C . GLU A 1 308 ? 20.039 -5.502 4.394 1.00 95.06 308 GLU A C 1
ATOM 2426 O O . GLU A 1 308 ? 19.137 -6.244 3.986 1.00 95.06 308 GLU A O 1
ATOM 2431 N N . ASN A 1 309 ? 20.783 -5.789 5.457 1.00 93.25 309 ASN A N 1
ATOM 2432 C CA . ASN A 1 309 ? 20.494 -6.894 6.362 1.00 93.25 309 ASN A CA 1
ATOM 2433 C C . ASN A 1 309 ? 19.534 -6.450 7.477 1.00 93.25 309 ASN A C 1
ATOM 2435 O O . ASN A 1 309 ? 19.394 -5.266 7.772 1.00 93.25 309 ASN A O 1
ATOM 2439 N N . LYS A 1 310 ? 18.900 -7.405 8.159 1.00 90.25 310 LYS A N 1
ATOM 2440 C CA . LYS A 1 310 ? 17.973 -7.166 9.281 1.00 90.25 310 LYS A CA 1
ATOM 2441 C C . LYS A 1 310 ? 18.599 -6.415 10.464 1.00 90.25 310 LYS A C 1
ATOM 2443 O O . LYS A 1 310 ? 17.873 -5.804 11.239 1.00 90.25 310 LYS A O 1
ATOM 2448 N N . ASP A 1 311 ? 19.924 -6.425 10.598 1.00 89.94 311 ASP A N 1
ATOM 2449 C CA . ASP A 1 311 ? 20.658 -5.640 11.602 1.00 89.94 311 ASP A CA 1
ATOM 2450 C C . ASP A 1 311 ? 20.901 -4.170 11.186 1.00 89.94 311 ASP A C 1
ATOM 2452 O O . ASP A 1 311 ? 21.500 -3.402 11.942 1.00 89.94 311 ASP A O 1
ATOM 2456 N N . GLY A 1 312 ? 20.441 -3.770 9.994 1.00 88.94 312 GLY A N 1
ATOM 2457 C CA . GLY A 1 312 ? 20.608 -2.434 9.422 1.00 88.94 312 GLY A CA 1
ATOM 2458 C C . GLY A 1 312 ? 21.954 -2.205 8.727 1.00 88.94 312 GLY A C 1
ATOM 2459 O O . GLY A 1 312 ? 22.258 -1.075 8.332 1.00 88.94 312 GLY A O 1
ATOM 2460 N N . THR A 1 313 ? 22.792 -3.237 8.582 1.00 93.31 313 THR A N 1
ATOM 2461 C CA . THR A 1 313 ? 24.057 -3.134 7.845 1.00 93.31 313 THR A CA 1
ATOM 2462 C C . THR A 1 313 ? 23.833 -3.186 6.336 1.00 93.31 313 THR A C 1
ATOM 2464 O O . THR A 1 313 ? 22.973 -3.908 5.834 1.00 93.31 313 THR A O 1
ATOM 2467 N N . PHE A 1 314 ? 24.639 -2.414 5.599 1.00 94.50 314 PHE A N 1
ATOM 2468 C CA . PHE A 1 314 ? 24.593 -2.357 4.140 1.00 94.50 314 PHE A CA 1
ATOM 2469 C C . PHE A 1 314 ? 25.826 -3.011 3.525 1.00 94.50 314 PHE A C 1
ATOM 2471 O O . PHE A 1 314 ? 26.959 -2.622 3.818 1.00 94.50 314 PHE A O 1
ATOM 2478 N N . HIS A 1 315 ? 25.601 -3.940 2.600 1.00 92.81 315 HIS A N 1
ATOM 2479 C CA . HIS A 1 315 ? 26.645 -4.574 1.803 1.00 92.81 315 HIS A CA 1
ATOM 2480 C C . HIS A 1 315 ? 26.519 -4.160 0.345 1.00 92.81 315 HIS A C 1
ATOM 2482 O O . HIS A 1 315 ? 25.431 -4.213 -0.225 1.00 92.81 315 HIS A O 1
ATOM 2488 N N . SER A 1 316 ? 27.626 -3.753 -0.276 1.00 91.44 316 SER A N 1
ATOM 2489 C CA . SER A 1 316 ? 27.629 -3.416 -1.699 1.00 91.44 316 SER A CA 1
ATOM 2490 C C . SER A 1 316 ? 27.293 -4.642 -2.538 1.00 91.44 316 SER A C 1
ATOM 2492 O O . SER A 1 316 ? 27.884 -5.709 -2.372 1.00 91.44 316 SER A O 1
ATOM 2494 N N . LEU A 1 317 ? 26.358 -4.468 -3.461 1.00 87.50 317 LEU A N 1
ATOM 2495 C CA . LEU A 1 317 ? 26.030 -5.466 -4.460 1.00 87.50 317 LEU A CA 1
ATOM 2496 C C . LEU A 1 317 ? 27.005 -5.333 -5.629 1.00 87.50 317 LEU A C 1
ATOM 2498 O O . LEU A 1 317 ? 27.344 -4.231 -6.063 1.00 87.50 317 LEU A O 1
ATOM 2502 N N . SER A 1 318 ? 27.499 -6.472 -6.108 1.00 74.25 318 SER A N 1
ATOM 2503 C CA . SER A 1 318 ? 28.444 -6.490 -7.221 1.00 74.25 318 SER A CA 1
ATOM 2504 C C . SER A 1 318 ? 27.688 -6.374 -8.545 1.00 74.25 318 SER A C 1
ATOM 2506 O O . SER A 1 318 ? 26.719 -7.113 -8.745 1.00 74.25 318 SER A O 1
ATOM 2508 N N . PRO A 1 319 ? 28.128 -5.508 -9.473 1.00 70.19 319 PRO A N 1
ATOM 2509 C CA . PRO A 1 319 ? 27.529 -5.450 -10.798 1.00 70.19 319 PRO A CA 1
ATOM 2510 C C . PRO A 1 319 ? 27.679 -6.810 -11.487 1.00 70.19 319 PRO A C 1
ATOM 2512 O O . PRO A 1 319 ? 28.739 -7.443 -11.407 1.00 70.19 319 PRO A O 1
ATOM 2515 N N . ALA A 1 320 ? 26.643 -7.269 -12.193 1.00 61.06 320 ALA A N 1
ATOM 2516 C CA . ALA A 1 320 ? 26.882 -8.313 -13.180 1.00 61.06 320 ALA A CA 1
ATOM 2517 C C . ALA A 1 320 ? 27.694 -7.683 -14.323 1.00 61.06 320 ALA A C 1
ATOM 2519 O O . ALA A 1 320 ? 27.573 -6.486 -14.587 1.00 61.06 320 ALA A O 1
ATOM 2520 N N . LYS A 1 321 ? 28.548 -8.458 -15.004 1.00 55.56 321 LYS A N 1
ATOM 2521 C CA . LYS A 1 321 ? 29.222 -7.946 -16.208 1.00 55.56 321 LYS A CA 1
ATOM 2522 C C . LYS A 1 321 ? 28.150 -7.408 -17.159 1.00 55.56 321 LYS A C 1
ATOM 2524 O O . LYS A 1 321 ? 27.274 -8.187 -17.534 1.00 55.56 321 LYS A O 1
ATOM 2529 N N . SER A 1 322 ? 28.237 -6.130 -17.543 1.00 53.69 322 SER A N 1
ATOM 2530 C CA . SER A 1 322 ? 27.392 -5.600 -18.615 1.00 53.69 322 SER A CA 1
ATOM 2531 C C . SER A 1 322 ? 27.604 -6.485 -19.844 1.00 53.69 322 SER A C 1
ATOM 2533 O O . SER A 1 322 ? 28.730 -6.795 -20.247 1.00 53.69 322 SER A O 1
ATOM 2535 N N . THR A 1 323 ? 26.502 -7.008 -20.358 1.00 55.84 323 THR A N 1
ATOM 2536 C CA . THR A 1 323 ? 26.464 -7.808 -21.580 1.00 55.84 323 THR A CA 1
ATOM 2537 C C . THR A 1 323 ? 25.579 -7.086 -22.576 1.00 55.84 323 THR A C 1
ATOM 2539 O O . THR A 1 323 ? 24.716 -6.307 -22.181 1.00 55.84 323 THR A O 1
ATOM 2542 N N . ALA A 1 324 ? 25.665 -7.448 -23.859 1.00 49.09 324 ALA A N 1
ATOM 2543 C CA . ALA A 1 324 ? 24.757 -6.937 -24.892 1.00 49.09 324 ALA A CA 1
ATOM 2544 C C . ALA A 1 324 ? 23.252 -7.077 -24.546 1.00 49.09 324 ALA A C 1
ATOM 2546 O O . ALA A 1 324 ? 22.408 -6.446 -25.185 1.00 49.09 324 ALA A O 1
ATOM 2547 N N . ASN A 1 325 ? 22.904 -7.899 -23.548 1.00 44.31 325 ASN A N 1
ATOM 2548 C CA . ASN A 1 325 ? 21.536 -8.209 -23.156 1.00 44.31 325 ASN A CA 1
ATOM 2549 C C . ASN A 1 325 ? 21.173 -7.783 -21.727 1.00 44.31 325 ASN A C 1
ATOM 2551 O O . ASN A 1 325 ? 20.020 -7.981 -21.343 1.00 44.31 325 ASN A O 1
ATOM 2555 N N . SER A 1 326 ? 22.111 -7.281 -20.915 1.00 54.53 326 SER A N 1
ATOM 2556 C CA . SER A 1 326 ? 21.866 -7.017 -19.493 1.00 54.53 326 SER A CA 1
ATOM 2557 C C . SER A 1 326 ? 22.913 -6.085 -18.898 1.00 54.53 326 SER A C 1
ATOM 2559 O O . SER A 1 326 ? 24.079 -6.469 -18.834 1.00 54.53 326 SER A O 1
ATOM 2561 N N . ASP A 1 327 ? 22.456 -4.956 -18.366 1.00 60.31 327 ASP A N 1
ATOM 2562 C CA . ASP A 1 327 ? 23.231 -4.066 -17.482 1.00 60.31 327 ASP A CA 1
ATOM 2563 C C . ASP A 1 327 ? 22.921 -4.315 -16.001 1.00 60.31 327 ASP A C 1
ATOM 2565 O O . ASP A 1 327 ? 23.463 -3.657 -15.115 1.00 60.31 327 ASP A O 1
ATOM 2569 N N . GLY A 1 328 ? 22.022 -5.273 -15.757 1.00 65.12 328 GLY A N 1
ATOM 2570 C CA . GLY A 1 328 ? 21.443 -5.542 -14.454 1.00 65.12 328 GLY A CA 1
ATOM 2571 C C . GLY A 1 328 ? 22.436 -6.083 -13.438 1.00 65.12 328 GLY A C 1
ATOM 2572 O O . GLY A 1 328 ? 23.453 -6.696 -13.759 1.00 65.12 328 GLY A O 1
ATOM 2573 N N . MET A 1 329 ? 22.076 -5.905 -12.182 1.00 78.06 329 MET A N 1
ATOM 2574 C CA . MET A 1 329 ? 22.816 -6.395 -11.032 1.00 78.06 329 MET A CA 1
ATOM 2575 C C . MET A 1 329 ? 22.168 -7.668 -10.474 1.00 78.06 329 MET A C 1
ATOM 2577 O O . MET A 1 329 ? 20.964 -7.885 -10.616 1.00 78.06 329 MET A O 1
ATOM 2581 N N . LYS A 1 330 ? 22.952 -8.534 -9.821 1.00 77.19 330 LYS A N 1
ATOM 2582 C CA . LYS A 1 330 ? 22.393 -9.656 -9.058 1.00 77.19 330 LYS A CA 1
ATOM 2583 C C . LYS A 1 330 ? 22.239 -9.245 -7.596 1.00 77.19 330 LYS A C 1
ATOM 2585 O O . LYS A 1 330 ? 23.205 -8.826 -6.967 1.00 77.19 330 LYS A O 1
ATOM 2590 N N . ILE A 1 331 ? 21.033 -9.405 -7.062 1.00 82.44 331 ILE A N 1
ATOM 2591 C CA . ILE A 1 331 ? 20.755 -9.237 -5.635 1.00 82.44 331 ILE A CA 1
ATOM 2592 C C . ILE A 1 331 ? 20.912 -10.615 -4.982 1.00 82.44 331 ILE A C 1
ATOM 2594 O O . ILE A 1 331 ? 20.120 -11.523 -5.241 1.00 82.44 331 ILE A O 1
ATOM 2598 N N . ASP A 1 332 ? 21.966 -10.797 -4.187 1.00 83.19 332 ASP A N 1
ATOM 2599 C CA . ASP A 1 332 ? 22.211 -12.044 -3.457 1.00 83.19 332 ASP A CA 1
ATOM 2600 C C . ASP A 1 332 ? 21.389 -12.065 -2.160 1.00 83.19 332 ASP A C 1
ATOM 2602 O O . ASP A 1 332 ? 21.724 -11.399 -1.178 1.00 83.19 332 ASP A O 1
ATOM 2606 N N . ILE A 1 333 ? 20.292 -12.822 -2.182 1.00 86.44 333 ILE A N 1
ATOM 2607 C CA . ILE A 1 333 ? 19.310 -12.903 -1.095 1.00 86.44 333 ILE A CA 1
ATOM 2608 C C . ILE A 1 333 ? 19.627 -14.093 -0.188 1.00 86.44 333 ILE A C 1
ATOM 2610 O O . ILE A 1 333 ? 19.843 -15.211 -0.659 1.00 86.44 333 ILE A O 1
ATOM 2614 N N . ASP A 1 334 ? 19.600 -13.841 1.114 1.00 89.12 334 ASP A N 1
ATOM 2615 C CA . ASP A 1 334 ? 19.712 -14.825 2.190 1.00 89.12 334 ASP A CA 1
ATOM 2616 C C . ASP A 1 334 ? 18.699 -14.516 3.310 1.00 89.12 334 ASP A C 1
ATOM 2618 O O . ASP A 1 334 ? 17.951 -13.539 3.240 1.00 89.12 334 ASP A O 1
ATOM 2622 N N . ALA A 1 335 ? 18.662 -15.356 4.347 1.00 88.50 335 ALA A N 1
ATOM 2623 C CA . ALA A 1 335 ? 17.694 -15.248 5.442 1.00 88.50 335 ALA A CA 1
ATOM 2624 C C . ALA A 1 335 ? 17.823 -13.957 6.277 1.00 88.50 335 ALA A C 1
ATOM 2626 O O . ALA A 1 335 ? 16.857 -13.557 6.939 1.00 88.50 335 ALA A O 1
ATOM 2627 N N . ASP A 1 336 ? 18.989 -13.310 6.227 1.00 91.31 336 ASP A N 1
ATOM 2628 C CA . ASP A 1 336 ? 19.280 -12.068 6.945 1.00 91.31 336 ASP A CA 1
ATOM 2629 C C . ASP A 1 336 ? 18.964 -10.830 6.107 1.00 91.31 336 ASP A C 1
ATOM 2631 O O . ASP A 1 336 ? 19.003 -9.714 6.616 1.00 91.31 336 ASP A O 1
ATOM 2635 N N . THR A 1 337 ? 18.611 -11.004 4.834 1.00 92.31 337 THR A N 1
ATOM 2636 C CA . THR A 1 337 ? 18.282 -9.900 3.939 1.00 92.31 337 THR A CA 1
ATOM 2637 C C . THR A 1 337 ? 16.943 -9.273 4.332 1.00 92.31 337 THR A C 1
ATOM 2639 O O . THR A 1 337 ? 15.932 -9.963 4.464 1.00 92.31 337 THR A O 1
ATOM 2642 N N . LYS A 1 338 ? 16.935 -7.947 4.490 1.00 91.06 338 LYS A N 1
ATOM 2643 C CA . LYS A 1 338 ? 15.750 -7.122 4.764 1.00 91.06 338 LYS A CA 1
ATOM 2644 C C . LYS A 1 338 ? 15.266 -6.396 3.511 1.00 91.06 338 LYS A C 1
ATOM 2646 O O . LYS A 1 338 ? 14.069 -6.349 3.242 1.00 91.06 338 LYS A O 1
ATOM 2651 N N . GLY A 1 339 ? 16.190 -5.860 2.722 1.00 95.38 339 GLY A N 1
ATOM 2652 C CA . GLY A 1 339 ? 15.852 -5.111 1.520 1.00 95.38 339 GLY A CA 1
ATOM 2653 C C . GLY A 1 339 ? 17.055 -4.827 0.638 1.00 95.38 339 GLY A C 1
ATOM 2654 O O . GLY A 1 339 ? 18.166 -5.301 0.887 1.00 95.38 339 GLY A O 1
ATOM 2655 N N . TYR A 1 340 ? 16.832 -4.063 -0.424 1.00 96.12 340 TYR A N 1
ATOM 2656 C CA . TYR A 1 340 ? 17.888 -3.661 -1.349 1.00 96.12 340 TYR A CA 1
ATOM 2657 C C . TYR A 1 340 ? 17.636 -2.267 -1.921 1.00 96.12 340 TYR A C 1
ATOM 2659 O O . TYR A 1 340 ? 16.507 -1.779 -1.963 1.00 96.12 340 TYR A O 1
ATOM 2667 N N . ILE A 1 341 ? 18.710 -1.622 -2.366 1.00 95.75 341 ILE A N 1
ATOM 2668 C CA . ILE A 1 341 ? 18.701 -0.322 -3.035 1.00 95.75 341 ILE A CA 1
ATOM 2669 C C . ILE A 1 341 ? 19.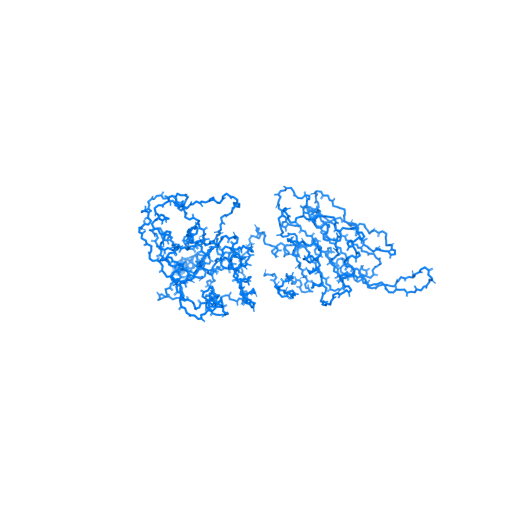586 -0.442 -4.270 1.00 95.75 341 ILE A C 1
ATOM 2671 O O . ILE A 1 341 ? 20.732 -0.866 -4.137 1.00 95.75 341 ILE A O 1
ATOM 2675 N N . HIS A 1 342 ? 19.119 -0.060 -5.451 1.00 95.00 342 HIS A N 1
ATOM 2676 C CA . HIS A 1 342 ? 19.934 -0.113 -6.665 1.00 95.00 342 HIS A CA 1
ATOM 2677 C C . HIS A 1 342 ? 19.635 1.015 -7.640 1.00 95.00 342 HIS A C 1
ATOM 2679 O O . HIS A 1 342 ? 18.676 1.765 -7.467 1.00 95.00 342 HIS A O 1
ATOM 2685 N N . THR A 1 343 ? 20.484 1.160 -8.653 1.00 93.44 343 THR A N 1
ATOM 2686 C CA . THR A 1 343 ? 20.319 2.165 -9.703 1.00 93.44 343 THR A CA 1
ATOM 2687 C C . THR A 1 343 ? 19.710 1.587 -10.964 1.00 93.44 343 THR A C 1
ATOM 2689 O O . THR A 1 343 ? 20.032 0.470 -11.346 1.00 93.44 343 THR A O 1
ATOM 2692 N N . HIS A 1 344 ? 18.895 2.388 -11.648 1.00 91.12 344 HIS A N 1
ATOM 2693 C CA . HIS A 1 344 ? 18.641 2.240 -13.080 1.00 91.12 344 HIS A CA 1
ATOM 2694 C C . HIS A 1 344 ? 19.316 3.420 -13.788 1.00 91.12 344 HIS A C 1
ATOM 2696 O O . HIS A 1 344 ? 19.017 4.582 -13.496 1.00 91.12 344 HIS A O 1
ATOM 2702 N N . ILE A 1 345 ? 20.269 3.100 -14.662 1.00 89.75 345 ILE A N 1
ATOM 2703 C CA . ILE A 1 345 ? 21.209 4.043 -15.286 1.00 89.75 345 ILE A CA 1
ATOM 2704 C C . ILE A 1 345 ? 20.580 4.852 -16.433 1.00 89.75 345 ILE A C 1
ATOM 2706 O O . ILE A 1 345 ? 19.507 4.520 -16.943 1.00 89.75 345 ILE A O 1
ATOM 2710 N N . ASP A 1 346 ? 21.249 5.940 -16.806 1.00 89.06 346 ASP A N 1
ATOM 2711 C CA . ASP A 1 346 ? 20.861 6.835 -17.893 1.00 89.06 346 ASP A CA 1
ATOM 2712 C C . ASP A 1 346 ? 21.112 6.230 -19.277 1.00 89.06 346 ASP A C 1
ATOM 2714 O O . ASP A 1 346 ? 21.697 5.157 -19.420 1.00 89.06 346 ASP A O 1
ATOM 2718 N N . ASP A 1 347 ? 20.630 6.924 -20.309 1.00 88.31 347 ASP A N 1
ATOM 2719 C CA . ASP A 1 347 ? 20.864 6.503 -21.686 1.00 88.31 347 ASP A CA 1
ATOM 2720 C C . ASP A 1 347 ? 22.361 6.623 -22.000 1.00 88.31 347 ASP A C 1
ATOM 2722 O O . ASP A 1 347 ? 23.003 7.616 -21.648 1.00 88.31 347 ASP A O 1
ATOM 2726 N N . TYR A 1 348 ? 22.925 5.618 -22.666 1.00 84.69 348 TYR A N 1
ATOM 2727 C CA . TYR A 1 348 ? 24.349 5.593 -23.000 1.00 84.69 348 TYR A CA 1
ATOM 2728 C C . TYR A 1 348 ? 24.587 4.959 -24.372 1.00 84.69 348 TYR A C 1
ATOM 2730 O O . TYR A 1 348 ? 23.781 4.171 -24.868 1.00 84.69 348 TYR A O 1
ATOM 2738 N N . GLU A 1 349 ? 25.690 5.332 -25.015 1.00 85.00 349 GLU A N 1
ATOM 2739 C CA . GLU A 1 349 ? 26.077 4.781 -26.313 1.00 85.00 349 GLU A CA 1
ATOM 2740 C C . GLU A 1 349 ? 26.836 3.466 -26.131 1.00 85.00 349 GLU A C 1
ATOM 2742 O O . GLU A 1 349 ? 27.733 3.353 -25.293 1.00 85.00 349 GLU A O 1
ATOM 2747 N N . VAL A 1 350 ? 26.485 2.470 -26.939 1.00 83.44 350 VAL A N 1
ATOM 2748 C CA . VAL A 1 350 ? 27.220 1.214 -27.061 1.00 83.44 350 VAL A CA 1
ATOM 2749 C C . VAL A 1 350 ? 27.537 0.967 -28.526 1.00 83.44 350 VAL A C 1
ATOM 2751 O O . VAL A 1 350 ? 26.669 1.084 -29.387 1.00 83.44 350 VAL A O 1
ATOM 2754 N N . GLU A 1 351 ? 28.785 0.624 -28.810 1.00 81.69 351 GLU A N 1
ATOM 2755 C CA . GLU A 1 351 ? 29.205 0.205 -30.142 1.00 81.69 351 GLU A CA 1
ATOM 2756 C C . GLU A 1 351 ? 28.707 -1.223 -30.397 1.00 81.69 351 GLU A C 1
ATOM 2758 O O . GLU A 1 351 ? 28.891 -2.122 -29.567 1.00 81.69 351 GLU A O 1
ATOM 2763 N N . ASP A 1 352 ? 28.012 -1.432 -31.512 1.00 77.19 352 ASP A N 1
ATOM 2764 C CA . ASP A 1 352 ? 27.579 -2.763 -31.915 1.00 77.19 352 ASP A CA 1
ATOM 2765 C C . ASP A 1 352 ? 28.714 -3.562 -32.582 1.00 77.19 352 ASP A C 1
ATOM 2767 O O . ASP A 1 352 ? 29.846 -3.105 -32.732 1.00 77.19 352 ASP A O 1
ATOM 2771 N N . ALA A 1 353 ? 28.428 -4.807 -32.975 1.00 79.44 353 ALA A N 1
ATOM 2772 C CA . ALA A 1 353 ? 29.430 -5.687 -33.580 1.00 79.44 353 ALA A CA 1
ATOM 2773 C C . ALA A 1 353 ? 29.983 -5.183 -34.931 1.00 79.44 353 ALA A C 1
ATOM 2775 O O . ALA A 1 353 ? 30.992 -5.713 -35.396 1.00 79.44 353 ALA A O 1
ATOM 2776 N N . ASN A 1 354 ? 29.330 -4.201 -35.561 1.00 81.44 354 ASN A N 1
ATOM 2777 C CA . ASN A 1 354 ? 29.730 -3.607 -36.834 1.00 81.44 354 ASN A CA 1
ATOM 2778 C C . ASN A 1 354 ? 30.485 -2.279 -36.657 1.00 81.44 354 ASN A C 1
ATOM 2780 O O . ASN A 1 354 ? 30.949 -1.722 -37.651 1.00 81.44 354 ASN A O 1
ATOM 2784 N N . GLY A 1 355 ? 30.633 -1.793 -35.422 1.00 80.38 355 GLY A N 1
ATOM 2785 C CA . GLY A 1 355 ? 31.251 -0.504 -35.124 1.00 80.38 355 GLY A CA 1
ATOM 2786 C C . GLY A 1 355 ? 30.275 0.676 -35.106 1.00 80.38 355 GLY A C 1
ATOM 2787 O O . GLY A 1 355 ? 30.706 1.823 -34.994 1.00 80.38 355 GLY A O 1
ATOM 2788 N N . ASP A 1 356 ? 28.966 0.422 -35.224 1.00 80.81 356 ASP A N 1
ATOM 2789 C CA . ASP A 1 356 ? 27.957 1.478 -35.208 1.00 80.81 356 ASP A CA 1
ATOM 2790 C C . ASP A 1 356 ? 27.561 1.817 -33.765 1.00 80.81 356 ASP A C 1
ATOM 2792 O O . ASP A 1 356 ? 27.274 0.936 -32.947 1.00 80.81 356 ASP A O 1
ATOM 2796 N N . LEU A 1 357 ? 27.510 3.112 -33.444 1.00 82.06 357 LEU A N 1
ATOM 2797 C CA . LEU A 1 357 ? 27.052 3.585 -32.139 1.00 82.06 357 LEU A CA 1
ATOM 2798 C C . LEU A 1 357 ? 25.528 3.451 -32.034 1.00 82.06 357 LEU A C 1
ATOM 2800 O O . LEU A 1 357 ? 24.777 4.082 -32.779 1.00 82.06 357 LEU A O 1
ATOM 2804 N N . GLN A 1 358 ? 25.067 2.653 -31.073 1.00 80.06 358 GLN A N 1
ATOM 2805 C CA . GLN A 1 358 ? 23.659 2.505 -30.724 1.00 80.06 358 GLN A CA 1
ATOM 2806 C C . GLN A 1 358 ? 23.372 3.116 -29.353 1.00 80.06 358 GLN A C 1
ATOM 2808 O O . GLN A 1 358 ? 24.054 2.836 -28.370 1.00 80.06 358 GLN A O 1
ATOM 2813 N N . MET A 1 359 ? 22.306 3.911 -29.264 1.00 83.75 359 MET A N 1
ATOM 2814 C CA . MET A 1 359 ? 21.812 4.418 -27.984 1.00 83.75 359 MET A CA 1
ATOM 2815 C C . MET A 1 359 ? 21.061 3.310 -27.237 1.00 83.75 359 MET A C 1
ATOM 2817 O O . MET A 1 359 ? 20.030 2.814 -27.701 1.00 83.75 359 MET A O 1
ATOM 2821 N N . ARG A 1 360 ? 21.550 2.937 -26.055 1.00 80.50 360 ARG A N 1
ATOM 2822 C CA . ARG A 1 360 ? 20.820 2.110 -25.091 1.00 80.50 360 ARG A CA 1
ATOM 2823 C C . ARG A 1 360 ? 19.948 3.009 -24.232 1.00 80.50 360 ARG A C 1
ATOM 2825 O O . ARG A 1 360 ? 20.434 3.984 -23.676 1.00 80.50 360 ARG A O 1
ATOM 2832 N N . MET A 1 361 ? 18.669 2.648 -24.120 1.00 81.62 361 MET A N 1
ATOM 2833 C CA . MET A 1 361 ? 17.673 3.368 -23.320 1.00 81.62 361 MET A CA 1
ATOM 2834 C C . MET A 1 361 ? 17.079 2.435 -22.254 1.00 81.62 361 MET A C 1
ATOM 2836 O O . MET A 1 361 ? 16.072 1.763 -22.513 1.00 81.62 361 MET A O 1
ATOM 2840 N N . PRO A 1 362 ? 17.721 2.313 -21.080 1.00 85.00 362 PRO A N 1
ATOM 2841 C CA . PRO A 1 362 ? 17.207 1.523 -19.967 1.00 85.00 362 PRO A CA 1
ATOM 2842 C C . PRO A 1 362 ? 15.841 2.028 -19.478 1.00 85.00 362 PRO A C 1
ATOM 2844 O O . PRO A 1 362 ? 15.551 3.224 -19.466 1.00 85.00 362 PRO A O 1
ATOM 2847 N N . ILE A 1 363 ? 14.976 1.110 -19.039 1.00 87.81 363 ILE A N 1
ATOM 2848 C CA . ILE A 1 363 ? 13.682 1.473 -18.447 1.00 87.81 363 ILE A CA 1
ATOM 2849 C C . ILE A 1 363 ? 13.924 1.924 -17.004 1.00 87.81 363 ILE A C 1
ATOM 2851 O O . ILE A 1 363 ? 14.302 1.115 -16.161 1.00 87.81 363 ILE A O 1
ATOM 2855 N N . ARG A 1 364 ? 13.646 3.193 -16.691 1.00 91.38 364 ARG A N 1
ATOM 2856 C CA . ARG A 1 364 ? 13.811 3.786 -15.347 1.00 91.38 364 ARG A CA 1
ATOM 2857 C C . ARG A 1 364 ? 12.639 3.461 -14.411 1.00 91.38 364 ARG A C 1
ATOM 2859 O O . ARG A 1 364 ? 11.998 4.336 -13.835 1.00 91.38 364 ARG A O 1
ATOM 2866 N N . MET A 1 365 ? 12.309 2.176 -14.317 1.00 94.56 365 MET A N 1
ATOM 2867 C CA . MET A 1 365 ? 11.263 1.616 -13.461 1.00 94.56 365 MET A CA 1
ATOM 2868 C C . MET A 1 365 ? 11.590 0.159 -13.137 1.00 94.56 365 MET A C 1
ATOM 2870 O O . MET A 1 365 ? 12.204 -0.509 -13.965 1.00 94.56 365 MET A O 1
ATOM 2874 N N . PHE A 1 366 ? 11.148 -0.337 -11.977 1.00 95.25 366 PHE A N 1
ATOM 2875 C CA . PHE A 1 366 ? 11.397 -1.716 -11.548 1.00 95.25 366 PHE A CA 1
ATOM 2876 C C . PHE A 1 366 ? 11.074 -2.743 -12.641 1.00 95.25 366 PHE A C 1
ATOM 2878 O O . PHE A 1 366 ? 10.002 -2.732 -13.254 1.00 95.25 366 PHE A O 1
ATOM 2885 N N . SER A 1 367 ? 12.013 -3.656 -12.844 1.00 92.69 367 SER A N 1
ATOM 2886 C CA . SER A 1 367 ? 11.896 -4.803 -13.726 1.00 92.69 367 SER A CA 1
ATOM 2887 C C . SER A 1 367 ? 11.210 -5.986 -13.020 1.00 92.69 367 SER A C 1
ATOM 2889 O O . SER A 1 367 ? 11.106 -6.025 -11.789 1.00 92.69 367 SER A O 1
ATOM 2891 N N . PRO A 1 368 ? 10.787 -7.021 -13.767 1.00 92.69 368 PRO A N 1
ATOM 2892 C CA . PRO A 1 368 ? 10.262 -8.247 -13.168 1.00 92.69 368 PRO A CA 1
ATOM 2893 C C . PRO A 1 368 ? 11.274 -8.957 -12.256 1.00 92.69 368 PRO A C 1
ATOM 2895 O O . PRO A 1 368 ? 10.878 -9.620 -11.299 1.00 92.69 368 PRO A O 1
ATOM 2898 N N . ALA A 1 369 ? 12.575 -8.810 -12.530 1.00 91.19 369 ALA A N 1
ATOM 2899 C CA . ALA A 1 369 ? 13.629 -9.396 -11.709 1.00 91.19 369 ALA A CA 1
ATOM 2900 C C . ALA A 1 369 ? 13.750 -8.691 -10.349 1.00 91.19 369 ALA A C 1
ATOM 2902 O O . ALA A 1 369 ? 13.950 -9.370 -9.344 1.00 91.19 369 ALA A O 1
ATOM 2903 N N . ASP A 1 370 ? 13.543 -7.373 -10.303 1.00 94.31 370 ASP A N 1
ATOM 2904 C CA . ASP A 1 370 ? 13.520 -6.612 -9.049 1.00 94.31 370 ASP A CA 1
ATOM 2905 C C . ASP A 1 370 ? 12.330 -7.040 -8.191 1.00 94.31 370 ASP A C 1
ATOM 2907 O O . ASP A 1 370 ? 12.469 -7.386 -7.021 1.00 94.31 370 ASP A O 1
ATOM 2911 N N . VAL A 1 371 ? 11.150 -7.138 -8.806 1.00 95.75 371 VAL A N 1
ATOM 2912 C CA . VAL A 1 371 ? 9.950 -7.641 -8.127 1.00 95.75 371 VAL A CA 1
ATOM 2913 C C . VAL A 1 371 ? 10.164 -9.072 -7.621 1.00 95.75 371 VAL A C 1
ATOM 2915 O O . VAL A 1 371 ? 9.775 -9.398 -6.500 1.00 95.75 371 VAL A O 1
ATOM 2918 N N . ASN A 1 372 ? 10.830 -9.927 -8.405 1.00 94.50 372 ASN A N 1
ATOM 2919 C CA . ASN A 1 372 ? 11.197 -11.271 -7.963 1.00 94.50 372 ASN A CA 1
ATOM 2920 C C . ASN A 1 372 ? 12.123 -11.250 -6.744 1.00 94.50 372 ASN A C 1
ATOM 2922 O O . ASN A 1 372 ? 11.972 -12.095 -5.868 1.00 94.50 372 ASN A O 1
ATOM 2926 N N . ALA A 1 373 ? 13.085 -10.326 -6.696 1.00 94.31 373 ALA A N 1
ATOM 2927 C CA . ALA A 1 373 ? 14.000 -10.201 -5.570 1.00 94.31 373 ALA A CA 1
ATOM 2928 C C . ALA A 1 373 ? 13.239 -9.863 -4.281 1.00 94.31 373 ALA A C 1
ATOM 2930 O O . ALA A 1 373 ? 13.399 -10.562 -3.283 1.00 94.31 373 ALA A O 1
ATOM 2931 N N . LEU A 1 374 ? 12.329 -8.883 -4.327 1.00 96.25 374 LEU A N 1
ATOM 2932 C CA . LEU A 1 374 ? 11.444 -8.564 -3.200 1.00 96.25 374 LEU A CA 1
ATOM 2933 C C . LEU A 1 374 ? 10.641 -9.792 -2.734 1.00 96.25 374 LEU A C 1
ATOM 2935 O O . LEU A 1 374 ? 10.555 -10.070 -1.538 1.00 96.25 374 LEU A O 1
ATOM 2939 N N . MET A 1 375 ? 10.079 -10.552 -3.678 1.00 95.12 375 MET A N 1
ATOM 2940 C CA . MET A 1 375 ? 9.273 -11.736 -3.371 1.00 95.12 375 MET A CA 1
ATOM 2941 C C . MET A 1 375 ? 10.092 -12.898 -2.797 1.00 95.12 375 MET A C 1
ATOM 2943 O O . MET A 1 375 ? 9.601 -13.618 -1.930 1.00 95.12 375 MET A O 1
ATOM 2947 N N . GLU A 1 376 ? 11.335 -13.096 -3.239 1.00 94.44 376 GLU A N 1
ATOM 2948 C CA . GLU A 1 376 ? 12.235 -14.093 -2.644 1.00 94.44 376 GLU A CA 1
ATOM 2949 C C . GLU A 1 376 ? 12.650 -13.686 -1.218 1.00 94.44 376 GLU A C 1
ATOM 2951 O O . GLU A 1 376 ? 12.681 -14.551 -0.345 1.00 94.44 376 GLU A O 1
ATOM 2956 N N . ILE A 1 377 ? 12.862 -12.391 -0.934 1.00 94.31 377 ILE A N 1
ATOM 2957 C CA . ILE A 1 377 ? 13.073 -11.904 0.445 1.00 94.31 377 ILE A CA 1
ATOM 2958 C C . ILE A 1 377 ? 11.839 -12.219 1.307 1.00 94.31 377 ILE A C 1
ATOM 2960 O O . ILE A 1 377 ? 11.964 -12.839 2.363 1.00 94.31 377 ILE A O 1
ATOM 2964 N N . ALA A 1 378 ? 10.633 -11.888 0.826 1.00 93.75 378 ALA A N 1
ATOM 2965 C CA . ALA A 1 378 ? 9.382 -12.202 1.523 1.00 93.75 378 ALA A CA 1
ATOM 2966 C C . ALA A 1 378 ? 9.204 -13.709 1.765 1.00 93.75 378 ALA A C 1
ATOM 2968 O O . ALA A 1 378 ? 8.778 -14.129 2.838 1.00 93.75 378 ALA A O 1
ATOM 2969 N N . LYS A 1 379 ? 9.582 -14.553 0.803 1.00 93.00 379 LYS A N 1
ATOM 2970 C CA . LYS A 1 379 ? 9.521 -16.015 0.932 1.00 93.00 379 LYS A CA 1
ATOM 2971 C C . LYS A 1 379 ? 10.448 -16.563 2.019 1.00 93.00 379 LYS A C 1
ATOM 2973 O O . LYS A 1 379 ? 10.109 -17.572 2.639 1.00 93.00 379 LYS A O 1
ATOM 2978 N N . MET A 1 380 ? 11.606 -15.938 2.230 1.00 88.88 380 MET A N 1
ATOM 2979 C CA . MET A 1 380 ? 12.562 -16.338 3.269 1.00 88.88 380 MET A CA 1
ATOM 2980 C C . MET A 1 380 ? 12.138 -15.902 4.675 1.00 88.88 380 MET A C 1
ATOM 2982 O O . MET A 1 380 ? 12.695 -16.394 5.656 1.00 88.88 380 MET A O 1
ATOM 2986 N N . GLN A 1 381 ? 11.139 -15.028 4.789 1.00 85.69 381 GLN A N 1
ATOM 2987 C CA . GLN A 1 381 ? 10.650 -14.552 6.071 1.00 85.69 381 GLN A CA 1
ATOM 2988 C C . GLN A 1 381 ? 9.696 -15.566 6.722 1.00 85.69 381 GLN A C 1
ATOM 2990 O O . GLN A 1 381 ? 8.630 -15.899 6.194 1.00 85.69 381 GLN A O 1
ATOM 2995 N N . THR A 1 382 ? 10.102 -16.092 7.879 1.00 77.62 382 THR A N 1
ATOM 2996 C CA . THR A 1 382 ? 9.443 -17.228 8.550 1.00 77.62 382 THR A CA 1
ATOM 2997 C C . THR A 1 382 ? 8.510 -16.823 9.685 1.00 77.62 382 THR A C 1
ATOM 2999 O O . THR A 1 382 ? 7.597 -17.584 10.005 1.00 77.62 382 THR A O 1
ATOM 3002 N N . ASP A 1 383 ? 8.706 -15.639 10.264 1.00 77.56 383 ASP A N 1
ATOM 3003 C CA . ASP A 1 383 ? 7.886 -15.083 11.347 1.00 77.56 383 ASP A CA 1
ATOM 3004 C C . ASP A 1 383 ? 6.565 -14.464 10.852 1.00 77.56 383 ASP A C 1
ATOM 3006 O O . ASP A 1 383 ? 5.678 -14.177 11.653 1.00 77.56 383 ASP A O 1
ATOM 3010 N N . GLY A 1 384 ? 6.411 -14.302 9.533 1.00 73.44 384 GLY A N 1
ATOM 3011 C CA . GLY A 1 384 ? 5.239 -13.692 8.909 1.00 73.44 384 GLY A CA 1
ATOM 3012 C C . GLY A 1 384 ? 5.187 -12.166 9.024 1.00 73.44 384 GLY A C 1
ATOM 3013 O O . GLY A 1 384 ? 4.178 -11.586 8.631 1.00 73.44 384 GLY A O 1
ATOM 3014 N N . ASN A 1 385 ? 6.241 -11.520 9.533 1.00 81.06 385 ASN A N 1
ATOM 3015 C CA . ASN A 1 385 ? 6.354 -10.067 9.574 1.00 81.06 385 ASN A CA 1
ATOM 3016 C C . ASN A 1 385 ? 7.042 -9.560 8.302 1.00 81.06 385 ASN A C 1
ATOM 3018 O O . ASN A 1 385 ? 8.250 -9.722 8.135 1.00 81.06 385 ASN A O 1
ATOM 3022 N N . TYR A 1 386 ? 6.286 -8.919 7.416 1.00 87.56 386 TYR A N 1
ATOM 3023 C CA . TYR A 1 386 ? 6.810 -8.412 6.149 1.00 87.56 386 TYR A CA 1
ATOM 3024 C C . TYR A 1 386 ? 6.986 -6.888 6.113 1.00 87.56 386 TYR A C 1
ATOM 3026 O O . TYR A 1 386 ? 7.412 -6.356 5.087 1.00 87.56 386 TYR A O 1
ATOM 3034 N N . ASP A 1 387 ? 6.691 -6.188 7.212 1.00 83.19 387 ASP A N 1
ATOM 3035 C CA . ASP A 1 387 ? 6.564 -4.724 7.255 1.00 83.19 387 ASP A CA 1
ATOM 3036 C C . ASP A 1 387 ? 7.857 -4.010 6.847 1.00 83.19 387 ASP A C 1
ATOM 3038 O O . ASP A 1 387 ? 7.839 -2.930 6.253 1.00 83.19 387 ASP A O 1
ATOM 3042 N N . GLU A 1 388 ? 8.996 -4.643 7.114 1.00 86.75 388 GLU A N 1
ATOM 3043 C CA . GLU A 1 388 ? 10.326 -4.108 6.847 1.00 86.75 388 GLU A CA 1
ATOM 3044 C C . GLU A 1 388 ? 10.868 -4.443 5.452 1.00 86.75 388 GLU A C 1
ATOM 3046 O O . GLU A 1 388 ? 11.921 -3.932 5.077 1.00 86.75 388 GLU A O 1
ATOM 3051 N N . ILE A 1 389 ? 10.167 -5.268 4.670 1.00 93.25 389 ILE A N 1
ATOM 3052 C CA . ILE A 1 389 ? 10.665 -5.765 3.385 1.00 93.25 389 ILE A CA 1
ATOM 3053 C C . ILE A 1 389 ? 10.434 -4.731 2.287 1.00 93.25 389 ILE A C 1
ATOM 3055 O O . ILE A 1 389 ? 9.306 -4.290 2.032 1.00 93.25 389 ILE A O 1
ATOM 3059 N N . TYR A 1 390 ? 11.515 -4.350 1.609 1.00 96.19 390 TYR A N 1
ATOM 3060 C CA . TYR A 1 390 ? 11.479 -3.311 0.588 1.00 96.19 390 TYR A CA 1
ATOM 3061 C C . TYR A 1 390 ? 12.523 -3.519 -0.519 1.00 96.19 390 TYR A C 1
ATOM 3063 O O . TYR A 1 390 ? 13.526 -4.214 -0.354 1.00 96.19 390 TYR A O 1
ATOM 3071 N N . GLY A 1 391 ? 12.289 -2.868 -1.654 1.00 96.88 391 GLY A N 1
ATOM 3072 C CA . GLY A 1 391 ? 13.262 -2.683 -2.723 1.00 96.88 391 GLY A CA 1
ATOM 3073 C C . GLY A 1 391 ? 13.196 -1.247 -3.218 1.00 96.88 391 GLY A C 1
ATOM 3074 O O . GLY A 1 391 ? 12.111 -0.773 -3.544 1.00 96.88 391 GLY A O 1
ATOM 3075 N N . THR A 1 392 ? 14.323 -0.545 -3.268 1.00 97.62 392 THR A N 1
ATOM 3076 C CA . THR A 1 392 ? 14.403 0.841 -3.744 1.00 97.62 392 THR A CA 1
ATOM 3077 C C . THR A 1 392 ? 15.206 0.914 -5.032 1.00 97.62 392 THR A C 1
ATOM 3079 O O . THR A 1 392 ? 16.319 0.412 -5.103 1.00 97.62 392 THR A O 1
ATOM 3082 N N . MET A 1 393 ? 14.666 1.605 -6.029 1.00 95.94 393 MET A N 1
ATOM 3083 C CA . MET A 1 393 ? 15.347 1.927 -7.272 1.00 95.94 393 MET A CA 1
ATOM 3084 C C . MET A 1 393 ? 15.570 3.436 -7.365 1.00 95.94 393 MET A C 1
ATOM 3086 O O . MET A 1 393 ? 14.655 4.234 -7.140 1.00 95.94 393 MET A O 1
ATOM 3090 N N . VAL A 1 394 ? 16.798 3.820 -7.697 1.00 95.38 394 VAL A N 1
ATOM 3091 C CA . VAL A 1 394 ? 17.244 5.199 -7.891 1.00 95.38 394 VAL A CA 1
ATOM 3092 C C . VAL A 1 394 ? 17.551 5.419 -9.371 1.00 95.38 394 VAL A C 1
ATOM 3094 O O . VAL A 1 394 ? 18.343 4.695 -9.966 1.00 95.38 394 VAL A O 1
ATOM 3097 N N . SER A 1 395 ? 16.944 6.437 -9.971 1.00 94.38 395 SER A N 1
ATOM 3098 C CA . SER A 1 395 ? 17.212 6.841 -11.354 1.00 94.38 395 SER A CA 1
ATOM 3099 C C . SER A 1 395 ? 17.140 8.358 -11.502 1.00 94.38 395 SER A C 1
ATOM 3101 O O . SER A 1 395 ? 16.671 9.064 -10.603 1.00 94.38 395 SER A O 1
ATOM 3103 N N . SER A 1 396 ? 17.526 8.865 -12.671 1.00 89.62 396 SER A N 1
ATOM 3104 C CA . SER A 1 396 ? 17.359 10.279 -13.025 1.00 89.62 396 SER A CA 1
ATOM 3105 C C . SER A 1 396 ? 15.889 10.722 -13.112 1.00 89.62 396 SER A C 1
ATOM 3107 O O . SER A 1 396 ? 15.589 11.902 -12.920 1.00 89.62 396 SER A O 1
ATOM 3109 N N . GLU A 1 397 ? 14.952 9.792 -13.333 1.00 87.44 397 GLU A N 1
ATOM 3110 C CA . GLU A 1 397 ? 13.503 10.056 -13.361 1.00 87.44 397 GLU A CA 1
ATOM 3111 C C . GLU A 1 397 ? 12.856 10.066 -11.966 1.00 87.44 397 GLU A C 1
ATOM 3113 O O . GLU A 1 397 ? 11.728 10.548 -11.796 1.00 87.44 397 GLU A O 1
ATOM 3118 N N . GLY A 1 398 ? 13.555 9.550 -10.956 1.00 90.88 398 GLY A N 1
ATOM 3119 C CA . GLY A 1 398 ? 13.101 9.561 -9.574 1.00 90.88 398 GLY A CA 1
ATOM 3120 C C . GLY A 1 398 ? 13.573 8.363 -8.763 1.00 90.88 398 GLY A C 1
ATOM 3121 O O . GLY A 1 398 ? 14.215 7.440 -9.264 1.00 90.88 398 GLY A O 1
ATOM 3122 N N . ILE A 1 399 ? 13.206 8.401 -7.484 1.00 95.00 399 ILE A N 1
ATOM 3123 C CA . ILE A 1 399 ? 13.431 7.322 -6.527 1.00 95.00 399 ILE A CA 1
ATOM 3124 C C . ILE A 1 399 ? 12.094 6.633 -6.303 1.00 95.00 399 ILE A C 1
ATOM 3126 O O . ILE A 1 399 ? 11.123 7.276 -5.883 1.00 95.00 399 ILE A O 1
ATOM 3130 N N . TYR A 1 400 ? 12.055 5.335 -6.548 1.00 97.12 400 TYR A N 1
ATOM 3131 C CA . TYR A 1 400 ? 10.881 4.520 -6.296 1.00 97.12 400 TYR A CA 1
ATOM 3132 C C . TYR A 1 400 ? 11.212 3.439 -5.286 1.00 97.12 400 TYR A C 1
ATOM 3134 O O . TYR A 1 400 ? 12.302 2.882 -5.308 1.00 97.12 400 TYR A O 1
ATOM 3142 N N . THR A 1 401 ? 10.254 3.114 -4.431 1.00 97.44 401 THR A N 1
ATOM 3143 C CA . THR A 1 401 ? 10.368 2.006 -3.487 1.00 97.44 401 THR A CA 1
ATOM 3144 C C . THR A 1 401 ? 9.160 1.105 -3.645 1.00 97.44 401 THR A C 1
ATOM 3146 O O . THR A 1 401 ? 8.028 1.582 -3.647 1.00 97.44 401 THR A O 1
ATOM 3149 N N . ILE A 1 402 ? 9.384 -0.196 -3.776 1.00 97.25 402 ILE A N 1
ATOM 3150 C CA . ILE A 1 402 ? 8.349 -1.213 -3.629 1.00 97.25 402 ILE A CA 1
ATOM 3151 C C . ILE A 1 402 ? 8.429 -1.809 -2.228 1.00 97.25 402 ILE A C 1
ATOM 3153 O O . ILE A 1 402 ? 9.517 -2.110 -1.743 1.00 97.25 402 ILE A O 1
ATOM 3157 N N . LYS A 1 403 ? 7.279 -1.983 -1.578 1.00 94.25 403 LYS A N 1
ATOM 3158 C CA . LYS A 1 403 ? 7.163 -2.735 -0.321 1.00 94.25 403 LYS A CA 1
ATOM 3159 C C . LYS A 1 403 ? 6.263 -3.935 -0.521 1.00 94.25 403 LYS A C 1
ATOM 3161 O O . LYS A 1 403 ? 5.273 -3.841 -1.251 1.00 94.25 403 LYS A O 1
ATOM 3166 N N . PHE A 1 404 ? 6.582 -5.023 0.168 1.00 92.38 404 PHE A N 1
ATOM 3167 C CA . PHE A 1 404 ? 5.648 -6.128 0.294 1.00 92.38 404 PHE A CA 1
ATOM 3168 C C . PHE A 1 404 ? 4.598 -5.757 1.344 1.00 92.38 404 PHE A C 1
ATOM 3170 O O . PHE A 1 404 ? 4.927 -5.433 2.479 1.00 92.38 404 PHE A O 1
ATOM 3177 N N . THR A 1 405 ? 3.336 -5.736 0.937 1.00 87.94 405 THR A N 1
ATOM 3178 C CA . THR A 1 405 ? 2.175 -5.364 1.764 1.00 87.94 405 THR A CA 1
ATOM 3179 C C . THR A 1 405 ? 1.108 -6.456 1.779 1.00 87.94 405 THR A C 1
ATOM 3181 O O . THR A 1 405 ? 0.027 -6.265 2.332 1.00 87.94 405 THR A O 1
ATOM 3184 N N . GLY A 1 406 ? 1.396 -7.588 1.135 1.00 84.31 406 GLY A N 1
ATOM 3185 C CA . GLY A 1 406 ? 0.535 -8.757 1.102 1.00 84.31 406 GLY A CA 1
ATOM 3186 C C . GLY A 1 406 ? 0.771 -9.709 2.267 1.00 84.31 406 GLY A C 1
ATOM 3187 O O . GLY A 1 406 ? 1.375 -9.400 3.291 1.00 84.31 406 GLY A O 1
ATOM 3188 N N . THR A 1 407 ? 0.291 -10.922 2.065 1.00 84.69 407 THR A N 1
ATOM 3189 C CA . THR A 1 407 ? 0.377 -12.053 2.980 1.00 84.69 407 THR A CA 1
ATOM 3190 C C . THR A 1 407 ? 1.184 -13.181 2.348 1.00 84.69 407 THR A C 1
ATOM 3192 O O . THR A 1 407 ? 1.492 -13.169 1.158 1.00 84.69 407 THR A O 1
ATOM 3195 N N . LYS A 1 408 ? 1.471 -14.236 3.113 1.00 84.38 408 LYS A N 1
ATOM 3196 C CA . LYS A 1 408 ? 2.202 -15.405 2.606 1.00 84.38 408 LYS A CA 1
ATOM 3197 C C . LYS A 1 408 ? 1.614 -16.008 1.318 1.00 84.38 408 LYS A C 1
ATOM 3199 O O . LYS A 1 408 ? 2.374 -16.536 0.512 1.00 84.38 408 LYS A O 1
ATOM 3204 N N . SER A 1 409 ? 0.293 -15.948 1.111 1.00 86.19 409 SER A N 1
ATOM 3205 C CA . SER A 1 409 ? -0.349 -16.464 -0.111 1.00 86.19 409 SER A CA 1
ATOM 3206 C C . SER A 1 409 ? -0.096 -15.608 -1.352 1.00 86.19 409 SER A C 1
ATOM 3208 O O . SER A 1 409 ? -0.230 -16.109 -2.466 1.00 86.19 409 SER A O 1
ATOM 3210 N N . ASP A 1 410 ? 0.288 -14.346 -1.167 1.00 85.88 410 ASP A N 1
ATOM 3211 C CA . ASP A 1 410 ? 0.550 -13.399 -2.253 1.00 85.88 410 ASP A CA 1
ATOM 3212 C C . ASP A 1 410 ? 1.985 -13.525 -2.789 1.00 85.88 410 ASP A C 1
ATOM 3214 O O . ASP A 1 410 ? 2.306 -13.030 -3.872 1.00 85.88 410 ASP A O 1
ATOM 3218 N N . ILE A 1 411 ? 2.846 -14.250 -2.066 1.00 89.25 411 ILE A N 1
ATOM 3219 C CA . ILE A 1 411 ? 4.234 -14.501 -2.449 1.00 89.25 411 ILE A CA 1
ATOM 3220 C C . ILE A 1 411 ? 4.271 -15.404 -3.683 1.00 89.25 411 ILE A C 1
ATOM 3222 O O . ILE A 1 411 ? 3.974 -16.601 -3.631 1.00 89.25 411 ILE A O 1
ATOM 3226 N N . LYS A 1 412 ? 4.708 -14.824 -4.799 1.00 92.19 412 LYS A N 1
ATOM 3227 C CA . LYS A 1 412 ? 4.934 -15.514 -6.072 1.00 92.19 412 LYS A CA 1
ATOM 3228 C C . LYS A 1 412 ? 6.367 -15.251 -6.510 1.00 92.19 412 LYS A C 1
ATOM 3230 O O . LYS A 1 412 ? 6.817 -14.111 -6.473 1.00 92.19 412 LYS A O 1
ATOM 3235 N N . THR A 1 413 ? 7.089 -16.288 -6.923 1.00 92.12 413 THR A N 1
ATOM 3236 C CA . THR A 1 413 ? 8.463 -16.154 -7.430 1.00 92.12 413 THR A CA 1
ATOM 3237 C C . THR A 1 413 ? 8.618 -16.844 -8.784 1.00 92.12 413 THR A C 1
ATOM 3239 O O . THR A 1 413 ? 7.708 -17.532 -9.248 1.00 92.12 413 THR A O 1
ATOM 3242 N N . GLY A 1 414 ? 9.752 -16.625 -9.453 1.00 88.75 414 GLY A N 1
ATOM 3243 C CA . GLY A 1 414 ? 10.036 -17.128 -10.801 1.00 88.75 414 GLY A CA 1
ATOM 3244 C C . GLY A 1 414 ? 9.996 -16.065 -11.906 1.00 88.75 414 GLY A C 1
ATOM 3245 O O . GLY A 1 414 ? 9.913 -16.422 -13.080 1.00 88.75 414 GLY A O 1
ATOM 3246 N N . PHE A 1 415 ? 10.077 -14.772 -11.565 1.00 88.81 415 PHE A N 1
ATOM 3247 C CA . PHE A 1 415 ? 9.940 -13.656 -12.515 1.00 88.81 415 PHE A CA 1
ATOM 3248 C C . PHE A 1 415 ? 11.265 -13.118 -13.103 1.00 88.81 415 PHE A C 1
ATOM 3250 O O . PHE A 1 415 ? 11.283 -12.051 -13.706 1.00 88.81 415 PHE A O 1
ATOM 3257 N N . SER A 1 416 ? 12.390 -13.826 -12.960 1.00 81.56 416 SER A N 1
ATOM 3258 C CA . SER A 1 416 ? 13.734 -13.320 -13.324 1.00 81.56 416 SER A CA 1
ATOM 3259 C C . SER A 1 416 ? 14.289 -13.807 -14.677 1.00 81.56 416 SER A C 1
ATOM 3261 O O . SER A 1 416 ? 15.340 -13.344 -15.125 1.00 81.56 416 SER A O 1
ATOM 3263 N N . GLY A 1 417 ? 13.609 -14.743 -15.347 1.00 80.88 417 GLY A N 1
ATOM 3264 C CA . GLY A 1 417 ? 14.075 -15.358 -16.597 1.00 80.88 417 GLY A CA 1
ATOM 3265 C C . GLY A 1 417 ? 13.927 -14.480 -17.851 1.00 80.88 417 GLY A C 1
ATOM 3266 O O . GLY A 1 417 ? 13.228 -13.466 -17.854 1.00 80.88 417 GLY A O 1
ATOM 3267 N N . LYS A 1 418 ? 14.541 -14.914 -18.966 1.00 84.06 418 LYS A N 1
ATOM 3268 C CA . LYS A 1 418 ? 14.453 -14.228 -20.274 1.00 84.06 418 LYS A CA 1
ATOM 3269 C C . LYS A 1 418 ? 13.005 -14.015 -20.727 1.00 84.06 418 LYS A C 1
ATOM 3271 O O . LYS A 1 418 ? 12.682 -12.944 -21.222 1.00 84.06 418 LYS A O 1
ATOM 3276 N N . GLU A 1 419 ? 12.131 -14.995 -20.507 1.00 88.06 419 GLU A N 1
ATOM 3277 C CA . GLU A 1 419 ? 10.707 -14.895 -20.850 1.00 88.06 419 GLU A CA 1
ATOM 3278 C C . GLU A 1 419 ? 10.040 -13.667 -20.211 1.00 88.06 419 GLU A C 1
ATOM 3280 O O . GLU A 1 419 ? 9.313 -12.931 -20.876 1.00 88.06 419 GLU A O 1
ATOM 3285 N N . TRP A 1 420 ? 10.317 -13.409 -18.931 1.00 88.56 420 TRP A N 1
ATOM 3286 C CA . TRP A 1 420 ? 9.757 -12.266 -18.210 1.00 88.56 420 TRP A CA 1
ATOM 3287 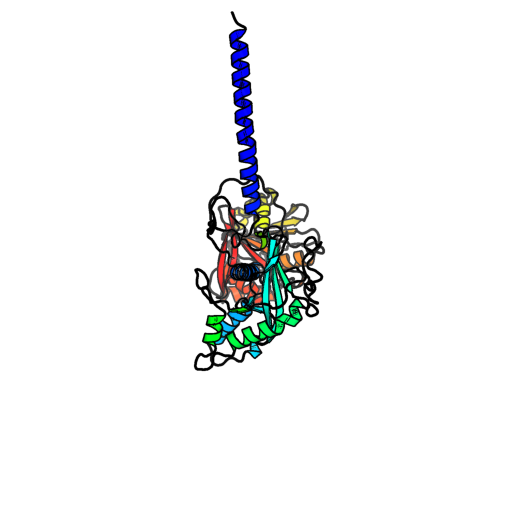C C . TRP A 1 420 ? 10.333 -10.943 -18.691 1.00 88.56 420 TRP A C 1
ATOM 3289 O O . TRP A 1 420 ? 9.590 -9.973 -18.832 1.00 88.56 420 TRP A O 1
ATOM 3299 N N . ARG A 1 421 ? 11.625 -10.921 -19.025 1.00 85.00 421 ARG A N 1
ATOM 3300 C CA . ARG A 1 421 ? 12.273 -9.770 -19.664 1.00 85.00 421 ARG A CA 1
ATOM 3301 C C . ARG A 1 421 ? 11.624 -9.437 -21.007 1.00 85.00 421 ARG A C 1
ATOM 3303 O O . ARG A 1 421 ? 11.262 -8.288 -21.239 1.00 85.00 421 ARG A O 1
ATOM 3310 N N . ASP A 1 422 ? 11.416 -10.441 -21.856 1.00 84.06 422 ASP A N 1
ATOM 3311 C CA 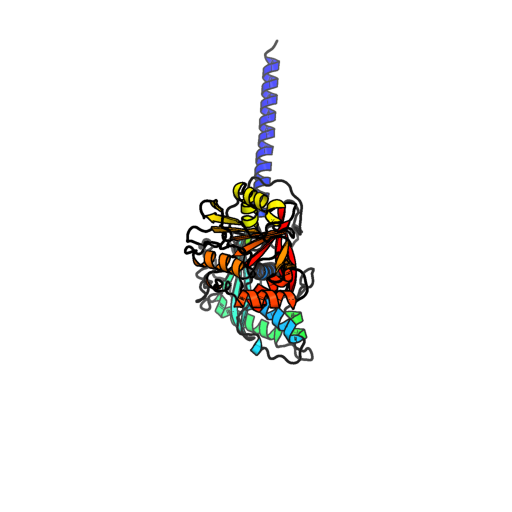. ASP A 1 422 ? 10.786 -10.269 -23.167 1.00 84.06 422 ASP A CA 1
ATOM 3312 C C . ASP A 1 422 ? 9.328 -9.788 -23.020 1.00 84.06 422 ASP A C 1
ATOM 3314 O O . ASP A 1 422 ? 8.915 -8.841 -23.693 1.00 84.06 422 ASP A O 1
ATOM 3318 N N . LYS A 1 423 ? 8.558 -10.382 -22.091 1.00 88.69 423 LYS A N 1
ATOM 3319 C CA . LYS A 1 423 ? 7.187 -9.948 -21.756 1.00 88.69 423 LYS A CA 1
ATOM 3320 C C . LYS A 1 423 ? 7.146 -8.498 -21.281 1.00 88.69 423 LYS A C 1
ATOM 3322 O O . LYS A 1 423 ? 6.254 -7.754 -21.687 1.00 88.69 423 LYS A O 1
ATOM 3327 N N . PHE A 1 424 ? 8.099 -8.099 -20.443 1.00 91.31 424 PHE A N 1
ATOM 3328 C CA . PHE A 1 424 ? 8.194 -6.744 -19.913 1.00 91.31 424 PHE A CA 1
ATOM 3329 C C . PHE A 1 424 ? 8.476 -5.725 -21.013 1.00 91.31 424 PHE A C 1
ATOM 3331 O O . PHE A 1 424 ? 7.707 -4.780 -21.170 1.00 91.31 424 PHE A O 1
ATOM 3338 N N . ILE A 1 425 ? 9.498 -5.967 -21.841 1.00 85.38 425 ILE A N 1
ATOM 3339 C CA . ILE A 1 425 ? 9.845 -5.099 -22.977 1.00 85.38 425 ILE A CA 1
ATOM 3340 C C . ILE A 1 425 ? 8.664 -4.989 -23.949 1.00 85.38 425 ILE A C 1
ATOM 3342 O O . ILE A 1 425 ? 8.282 -3.888 -24.351 1.00 85.38 425 ILE A O 1
ATOM 3346 N N . TYR A 1 426 ? 8.033 -6.118 -24.291 1.00 86.94 426 TYR A N 1
ATOM 3347 C CA . TYR A 1 426 ? 6.852 -6.128 -25.153 1.00 86.94 426 TYR A CA 1
ATOM 3348 C C . TYR A 1 426 ? 5.713 -5.286 -24.568 1.00 86.94 426 TYR A C 1
ATOM 3350 O O . TYR A 1 426 ? 5.119 -4.463 -25.269 1.00 86.94 426 TYR A O 1
ATOM 3358 N N . PHE A 1 427 ? 5.414 -5.461 -23.278 1.00 89.81 427 PHE A N 1
ATOM 3359 C CA . PHE A 1 427 ? 4.363 -4.705 -22.607 1.00 89.81 427 PHE A CA 1
ATOM 3360 C C . PHE A 1 427 ? 4.668 -3.204 -22.587 1.00 89.81 427 PHE A C 1
ATOM 3362 O O . PHE A 1 427 ? 3.767 -2.406 -22.858 1.00 89.81 427 PHE A O 1
ATOM 3369 N N . TRP A 1 428 ? 5.925 -2.832 -22.321 1.00 90.38 428 TRP A N 1
ATOM 3370 C CA . TRP A 1 428 ? 6.373 -1.442 -22.241 1.00 90.38 428 TRP A CA 1
ATOM 3371 C C . TRP A 1 428 ? 6.242 -0.703 -23.572 1.00 90.38 428 TRP A C 1
ATOM 3373 O O . TRP A 1 428 ? 5.808 0.452 -23.593 1.00 90.38 428 TRP A O 1
ATOM 3383 N N . ASN A 1 429 ? 6.564 -1.390 -24.671 1.00 84.56 429 ASN A N 1
ATOM 3384 C CA . ASN A 1 429 ? 6.497 -0.848 -26.028 1.00 84.56 429 ASN A CA 1
ATOM 3385 C C . ASN A 1 429 ? 5.065 -0.794 -26.573 1.00 84.56 429 ASN A C 1
ATOM 3387 O O . ASN A 1 429 ? 4.732 0.095 -27.353 1.00 84.56 429 ASN A O 1
ATOM 3391 N N . LYS A 1 430 ? 4.202 -1.734 -26.170 1.00 87.25 430 LYS A N 1
ATOM 3392 C CA . LYS A 1 430 ? 2.820 -1.815 -26.664 1.00 87.25 430 LYS A CA 1
ATOM 3393 C C . LYS A 1 430 ? 1.870 -0.829 -25.987 1.00 87.25 430 LYS A C 1
ATOM 3395 O O . LYS A 1 430 ? 0.889 -0.412 -26.599 1.00 87.25 430 LYS A O 1
ATOM 3400 N N . HIS A 1 431 ? 2.114 -0.496 -24.724 1.00 83.50 431 HIS A N 1
ATOM 3401 C CA . HIS A 1 431 ? 1.210 0.342 -23.942 1.00 83.50 431 HIS A CA 1
ATOM 3402 C C . HIS A 1 431 ? 1.738 1.768 -23.809 1.00 83.50 431 HIS A C 1
ATOM 3404 O O . HIS A 1 431 ? 2.932 1.994 -23.623 1.00 83.50 431 HIS A O 1
ATOM 3410 N N . SER A 1 432 ? 0.830 2.739 -23.869 1.00 84.81 432 SER A N 1
ATOM 3411 C CA . SER A 1 432 ? 1.107 4.150 -23.603 1.00 84.81 432 SER A CA 1
ATOM 3412 C C . SER A 1 432 ? 0.848 4.505 -22.133 1.00 84.81 432 SER A C 1
ATOM 3414 O O . SER A 1 432 ? 0.251 3.729 -21.385 1.00 84.81 432 SER A O 1
ATOM 3416 N N . GLY A 1 433 ? 1.309 5.686 -21.716 1.00 88.12 433 GLY A N 1
ATOM 3417 C CA . GLY A 1 433 ? 1.152 6.201 -20.353 1.00 88.12 433 GLY A CA 1
ATOM 3418 C C . GLY A 1 433 ? 2.473 6.327 -19.599 1.00 88.12 433 GLY A C 1
ATOM 3419 O O . GLY A 1 433 ? 3.538 6.069 -20.160 1.00 88.12 433 GLY A O 1
ATOM 3420 N N . SER A 1 434 ? 2.393 6.752 -18.336 1.00 91.81 434 SER A N 1
ATOM 3421 C CA . SER A 1 434 ? 3.575 6.942 -17.491 1.00 91.81 434 SER A CA 1
ATOM 3422 C C . SER A 1 434 ? 4.226 5.610 -17.109 1.00 91.81 434 SER A C 1
ATOM 3424 O O . SER A 1 434 ? 3.578 4.558 -17.136 1.00 91.81 434 SER A O 1
ATOM 3426 N N . ASN A 1 435 ? 5.501 5.655 -16.719 1.00 91.88 435 ASN A N 1
ATOM 3427 C CA . ASN A 1 435 ? 6.229 4.475 -16.255 1.00 91.88 435 ASN A CA 1
ATOM 3428 C C . ASN A 1 435 ? 5.552 3.843 -15.024 1.00 91.88 435 ASN A C 1
ATOM 3430 O O . ASN A 1 435 ? 5.453 2.619 -14.955 1.00 91.88 435 ASN A O 1
ATOM 3434 N N . GLU A 1 436 ? 4.983 4.645 -14.114 1.00 94.56 436 GLU A N 1
ATOM 3435 C CA . GLU A 1 436 ? 4.211 4.132 -12.974 1.00 94.56 436 GLU A CA 1
ATOM 3436 C C . GLU A 1 436 ? 2.951 3.380 -13.430 1.00 94.56 436 GLU A C 1
ATOM 3438 O O . GLU A 1 436 ? 2.649 2.306 -12.910 1.00 94.56 436 GLU A O 1
ATOM 3443 N N . LEU A 1 437 ? 2.231 3.901 -14.433 1.00 94.31 437 LEU A N 1
ATOM 3444 C CA . LEU A 1 437 ? 1.035 3.241 -14.966 1.00 94.31 437 LEU A CA 1
ATOM 3445 C C . LEU A 1 437 ? 1.384 1.898 -15.597 1.00 94.31 437 LEU A C 1
ATOM 3447 O O . LEU A 1 437 ? 0.723 0.895 -15.326 1.00 94.31 437 LEU A O 1
ATOM 3451 N N . LYS A 1 438 ? 2.415 1.882 -16.447 1.00 94.44 438 LYS A N 1
ATOM 3452 C CA . LYS A 1 438 ? 2.859 0.661 -17.123 1.00 94.44 438 LYS A CA 1
ATOM 3453 C C . LYS A 1 438 ? 3.320 -0.383 -16.115 1.00 94.44 438 LYS A C 1
ATOM 3455 O O . LYS A 1 438 ? 2.900 -1.529 -16.226 1.00 94.44 438 LYS A O 1
ATOM 3460 N N . PHE A 1 439 ? 4.103 0.012 -15.115 1.00 96.31 439 PHE A N 1
ATOM 3461 C CA . PHE A 1 439 ? 4.569 -0.893 -14.069 1.00 96.31 439 PHE A CA 1
ATOM 3462 C C . PHE A 1 439 ? 3.421 -1.506 -13.270 1.00 96.31 439 PHE A C 1
ATOM 3464 O O . PHE A 1 439 ? 3.308 -2.727 -13.192 1.00 96.31 439 PHE A O 1
ATOM 3471 N N . LEU A 1 440 ? 2.526 -0.674 -12.729 1.00 94.00 440 LEU A N 1
ATOM 3472 C CA . LEU A 1 440 ? 1.416 -1.160 -11.912 1.00 94.00 440 LEU A CA 1
ATOM 3473 C C . LEU A 1 440 ? 0.472 -2.063 -12.716 1.00 94.00 440 LEU A C 1
ATOM 3475 O O . LEU A 1 440 ? -0.015 -3.072 -12.206 1.00 94.00 440 LEU A O 1
ATOM 3479 N N . ARG A 1 441 ? 0.237 -1.743 -13.995 1.00 93.06 441 ARG A N 1
ATOM 3480 C CA . ARG A 1 441 ? -0.527 -2.626 -14.881 1.00 93.06 441 ARG A CA 1
ATOM 3481 C C . ARG A 1 441 ? 0.222 -3.907 -15.215 1.00 93.06 441 ARG A C 1
ATOM 3483 O O . ARG A 1 441 ? -0.418 -4.936 -15.350 1.00 93.06 441 ARG A O 1
ATOM 3490 N N . PHE A 1 442 ? 1.544 -3.878 -15.334 1.00 93.19 442 PHE A N 1
ATOM 3491 C CA . PHE A 1 442 ? 2.327 -5.088 -15.563 1.00 93.19 442 PHE A CA 1
ATOM 3492 C C . PHE A 1 442 ? 2.249 -6.044 -14.363 1.00 93.19 442 PHE A C 1
ATOM 3494 O O . PHE A 1 442 ? 2.017 -7.239 -14.559 1.00 93.19 442 PHE A O 1
ATOM 3501 N N . LEU A 1 443 ? 2.348 -5.517 -13.134 1.00 92.06 443 LEU A N 1
ATOM 3502 C CA . LEU A 1 443 ? 2.142 -6.290 -11.902 1.00 92.06 443 LEU A CA 1
ATOM 3503 C C . LEU A 1 443 ? 0.768 -6.978 -11.894 1.00 92.06 443 LEU A C 1
ATOM 3505 O O . LEU A 1 443 ? 0.687 -8.190 -11.699 1.00 92.06 443 LEU A O 1
ATOM 3509 N N . LYS A 1 444 ? -0.295 -6.215 -12.173 1.00 90.44 444 LYS A N 1
ATOM 3510 C CA . LYS A 1 444 ? -1.685 -6.693 -12.162 1.00 90.44 444 LYS A CA 1
ATOM 3511 C C . LYS A 1 444 ? -2.011 -7.633 -13.328 1.00 90.44 444 LYS A C 1
ATOM 3513 O O . LYS A 1 444 ? -2.453 -8.756 -13.118 1.00 90.44 444 LYS A O 1
ATOM 3518 N N . ASP A 1 445 ? -1.812 -7.168 -14.559 1.00 88.38 445 ASP A N 1
ATOM 3519 C CA . ASP A 1 445 ? -2.345 -7.794 -15.775 1.00 88.38 445 ASP A CA 1
ATOM 3520 C C . ASP A 1 445 ? -1.446 -8.934 -16.294 1.00 88.38 445 ASP A C 1
ATOM 3522 O O . ASP A 1 445 ? -1.933 -9.825 -16.988 1.00 88.38 445 ASP A O 1
ATOM 3526 N N . VAL A 1 446 ? -0.135 -8.902 -16.006 1.00 89.44 446 VAL A N 1
ATOM 3527 C CA . VAL A 1 446 ? 0.843 -9.854 -16.574 1.00 89.44 446 VAL A CA 1
ATOM 3528 C C . VAL A 1 446 ? 1.461 -10.752 -15.510 1.00 89.44 446 VAL A C 1
ATOM 3530 O O . VAL A 1 446 ? 1.547 -11.963 -15.713 1.00 89.44 446 VAL A O 1
ATOM 3533 N N . MET A 1 447 ? 1.903 -10.183 -14.388 1.00 87.38 447 MET A N 1
ATOM 3534 C CA . MET A 1 447 ? 2.487 -10.970 -13.296 1.00 87.38 447 MET A CA 1
ATOM 3535 C C . MET A 1 447 ? 1.415 -11.573 -12.379 1.00 87.38 447 MET A C 1
ATOM 3537 O O . MET A 1 447 ? 1.678 -12.579 -11.720 1.00 87.38 447 MET A O 1
ATOM 3541 N N . GLY A 1 448 ? 0.210 -10.991 -12.352 1.00 87.06 448 GLY A N 1
ATOM 3542 C CA . GLY A 1 448 ? -0.879 -11.415 -11.474 1.00 87.06 448 GLY A CA 1
ATOM 3543 C C . GLY A 1 448 ? -0.492 -11.321 -10.000 1.00 87.06 448 GLY A C 1
ATOM 3544 O O . GLY A 1 448 ? -0.807 -12.227 -9.228 1.00 87.06 448 GLY A O 1
ATOM 3545 N N . ILE A 1 449 ? 0.281 -10.298 -9.636 1.00 82.94 449 ILE A N 1
ATOM 3546 C CA . ILE A 1 449 ? 0.757 -10.075 -8.274 1.00 82.94 449 ILE A CA 1
ATOM 3547 C C . ILE A 1 449 ? -0.174 -9.094 -7.574 1.00 82.94 449 ILE A C 1
ATOM 3549 O O . ILE A 1 449 ? -0.356 -7.969 -8.039 1.00 82.94 449 ILE A O 1
ATOM 3553 N N . ASP A 1 450 ? -0.656 -9.521 -6.414 1.00 78.25 450 ASP A N 1
ATOM 3554 C CA . ASP A 1 450 ? -1.240 -8.667 -5.388 1.00 78.25 450 ASP A CA 1
ATOM 3555 C C . ASP A 1 450 ? -0.233 -8.545 -4.226 1.00 78.25 450 ASP A C 1
ATOM 3557 O O . ASP A 1 450 ? 0.719 -9.321 -4.138 1.00 78.25 450 ASP A O 1
ATOM 3561 N N . GLY A 1 451 ? -0.384 -7.549 -3.351 1.00 82.94 451 GLY A N 1
ATOM 3562 C CA . GLY A 1 451 ? 0.473 -7.427 -2.161 1.00 82.94 451 GLY A CA 1
ATOM 3563 C C . GLY A 1 451 ? 1.832 -6.747 -2.371 1.00 82.94 451 GLY A C 1
ATOM 3564 O O . GLY A 1 451 ? 2.731 -6.908 -1.548 1.00 82.94 451 GLY A O 1
ATOM 3565 N N . ILE A 1 452 ? 1.993 -5.972 -3.447 1.00 90.19 452 ILE A N 1
ATOM 3566 C CA . ILE A 1 452 ? 3.105 -5.025 -3.601 1.00 90.19 452 ILE A CA 1
ATOM 3567 C C . ILE A 1 452 ? 2.545 -3.611 -3.715 1.00 90.19 452 ILE A C 1
ATOM 3569 O O . ILE A 1 452 ? 1.678 -3.343 -4.547 1.00 90.19 452 ILE A O 1
ATOM 3573 N N . SER A 1 453 ? 3.095 -2.696 -2.922 1.00 92.38 453 SER A N 1
ATOM 3574 C CA . SER A 1 453 ? 2.792 -1.265 -3.000 1.00 92.38 453 SER A CA 1
ATOM 3575 C C . SER A 1 453 ? 3.973 -0.498 -3.587 1.00 92.38 453 SER A C 1
ATOM 3577 O O . SER A 1 453 ? 5.115 -0.752 -3.208 1.00 92.38 453 SER A O 1
ATOM 3579 N N . LEU A 1 454 ? 3.698 0.459 -4.479 1.00 95.62 454 LEU A N 1
ATOM 3580 C CA . LEU A 1 454 ? 4.698 1.343 -5.082 1.00 95.62 454 LEU A CA 1
ATOM 3581 C C . LEU A 1 454 ? 4.677 2.715 -4.402 1.00 95.62 454 LEU A C 1
ATOM 3583 O O . LEU A 1 454 ? 3.626 3.338 -4.275 1.00 95.62 454 LEU A O 1
ATOM 3587 N N . TYR A 1 455 ? 5.850 3.225 -4.058 1.00 95.56 455 TYR A N 1
ATOM 3588 C CA . TYR A 1 455 ? 6.054 4.552 -3.495 1.00 95.56 455 TYR A CA 1
ATOM 3589 C C . TYR A 1 455 ? 7.028 5.339 -4.361 1.00 95.56 455 TYR A C 1
ATOM 3591 O O . TYR A 1 455 ? 7.973 4.778 -4.914 1.00 95.56 455 TYR A O 1
ATOM 3599 N N . LYS A 1 456 ? 6.811 6.647 -4.463 1.00 94.62 456 LYS A N 1
ATOM 3600 C CA . LYS A 1 456 ? 7.727 7.594 -5.099 1.00 94.62 456 LYS A CA 1
ATOM 3601 C C . LYS A 1 456 ? 8.215 8.577 -4.048 1.00 94.62 456 LYS A C 1
ATOM 3603 O O . LYS A 1 456 ? 7.392 9.176 -3.361 1.00 94.62 456 LYS A O 1
ATOM 3608 N N . THR A 1 457 ? 9.526 8.758 -3.945 1.00 91.19 457 THR A N 1
ATOM 3609 C CA . THR A 1 457 ? 10.112 9.795 -3.088 1.00 91.19 457 THR A CA 1
ATOM 3610 C C . THR A 1 457 ? 10.443 11.018 -3.944 1.00 91.19 457 THR A C 1
ATOM 3612 O O . THR A 1 457 ? 11.224 10.936 -4.895 1.00 91.19 457 THR A O 1
ATOM 3615 N N . GLY A 1 458 ? 9.806 12.145 -3.629 1.00 80.44 458 GLY A N 1
ATOM 3616 C CA . GLY A 1 458 ? 10.036 13.451 -4.236 1.00 80.44 458 GLY A CA 1
ATOM 3617 C C . GLY A 1 458 ? 11.383 14.058 -3.838 1.00 80.44 458 GLY A C 1
ATOM 3618 O O . GLY A 1 458 ? 12.049 13.608 -2.906 1.00 80.44 458 GLY A O 1
ATOM 3619 N N . LYS A 1 459 ? 11.801 15.110 -4.552 1.00 73.38 459 LYS A N 1
ATOM 3620 C CA . LYS A 1 459 ? 13.068 15.823 -4.280 1.00 73.38 459 LYS A CA 1
ATOM 3621 C C . LYS A 1 459 ? 13.082 16.523 -2.917 1.00 73.38 459 LYS A C 1
ATOM 3623 O O . LYS A 1 459 ? 14.145 16.753 -2.359 1.00 73.38 459 LYS A O 1
ATOM 3628 N N . ASP A 1 460 ? 11.904 16.855 -2.410 1.00 72.75 460 ASP A N 1
ATOM 3629 C CA . ASP A 1 460 ? 11.633 17.420 -1.088 1.00 72.75 460 ASP A CA 1
ATOM 3630 C C . ASP A 1 460 ? 11.566 16.353 0.022 1.00 72.75 460 ASP A C 1
ATOM 3632 O O . ASP A 1 460 ? 11.283 16.679 1.171 1.00 72.75 460 ASP A O 1
ATOM 3636 N N . GLY A 1 461 ? 11.809 15.078 -0.308 1.00 75.19 461 GLY A N 1
ATOM 3637 C CA . GLY A 1 461 ? 11.687 13.952 0.620 1.00 75.19 461 GLY A CA 1
ATOM 3638 C C . GLY A 1 461 ? 10.245 13.493 0.847 1.00 75.19 461 GLY A C 1
ATOM 3639 O O . GLY A 1 461 ? 10.025 12.528 1.580 1.00 75.19 461 GLY A O 1
ATOM 3640 N N . LYS A 1 462 ? 9.262 14.135 0.202 1.00 85.06 462 LYS A N 1
ATOM 3641 C CA . LYS A 1 462 ? 7.852 13.760 0.297 1.00 85.06 462 LYS A CA 1
ATOM 3642 C C . LYS A 1 462 ? 7.626 12.395 -0.344 1.00 85.06 462 LYS A C 1
ATOM 3644 O O . LYS A 1 462 ? 8.120 12.124 -1.436 1.00 85.06 462 LYS A O 1
ATOM 3649 N N . ILE A 1 463 ? 6.873 11.531 0.328 1.00 87.69 463 ILE A N 1
ATOM 3650 C CA . ILE A 1 463 ? 6.621 10.162 -0.129 1.00 87.69 463 ILE A CA 1
ATOM 3651 C C . ILE A 1 463 ? 5.182 10.075 -0.625 1.00 87.69 463 ILE A C 1
ATOM 3653 O O . ILE A 1 463 ? 4.255 10.448 0.088 1.00 87.69 463 ILE A O 1
ATOM 3657 N N . GLU A 1 464 ? 4.993 9.564 -1.836 1.00 90.88 464 GLU A N 1
ATOM 3658 C CA . GLU A 1 464 ? 3.680 9.373 -2.451 1.00 90.88 464 GLU A CA 1
ATOM 3659 C C . GLU A 1 464 ? 3.457 7.892 -2.756 1.00 90.88 464 GLU A C 1
ATOM 3661 O O . GLU A 1 464 ? 4.217 7.290 -3.517 1.00 90.88 464 GLU A O 1
ATOM 3666 N N . ASN A 1 465 ? 2.388 7.307 -2.220 1.00 90.88 465 ASN A N 1
ATOM 3667 C CA . ASN A 1 465 ? 1.921 5.979 -2.609 1.00 90.88 465 ASN A CA 1
ATOM 3668 C C . ASN A 1 465 ? 1.229 6.058 -3.978 1.00 90.88 465 ASN A C 1
ATOM 3670 O O . ASN A 1 465 ? 0.307 6.856 -4.158 1.00 90.88 465 ASN A O 1
ATOM 3674 N N . LYS A 1 466 ? 1.663 5.227 -4.929 1.00 89.31 466 LYS A N 1
ATOM 3675 C CA . LYS A 1 466 ? 1.148 5.126 -6.297 1.00 89.31 466 LYS A CA 1
ATOM 3676 C C . LYS A 1 466 ? 0.345 3.835 -6.460 1.00 89.31 466 LYS A C 1
ATOM 3678 O O . LYS A 1 466 ? 0.875 2.743 -6.273 1.00 89.31 466 LYS A O 1
ATOM 3683 N N . PHE A 1 467 ? -0.909 3.944 -6.893 1.00 87.06 467 PHE A N 1
ATOM 3684 C CA . PHE A 1 467 ? -1.794 2.789 -7.084 1.00 87.06 467 PHE A CA 1
ATOM 3685 C C . PHE A 1 467 ? -2.724 2.958 -8.290 1.00 87.06 467 PHE A C 1
ATOM 3687 O O . PHE A 1 467 ? -2.940 4.070 -8.775 1.00 87.06 467 PHE A O 1
ATOM 3694 N N . LEU A 1 468 ? -3.282 1.844 -8.777 1.00 76.50 468 LEU A N 1
ATOM 3695 C CA . LEU A 1 468 ? -4.302 1.854 -9.827 1.00 76.50 468 LEU A CA 1
ATOM 3696 C C . LEU A 1 468 ? -5.692 2.077 -9.229 1.00 76.50 468 LEU A C 1
ATOM 3698 O O . LEU A 1 468 ? -6.113 1.365 -8.319 1.00 76.50 468 LEU A O 1
ATOM 3702 N N . GLU A 1 469 ? -6.433 3.027 -9.787 1.00 77.94 469 GLU A N 1
ATOM 3703 C CA . GLU A 1 469 ? -7.880 3.118 -9.602 1.00 77.94 469 GLU A CA 1
ATOM 3704 C C . GLU A 1 469 ? -8.610 2.060 -10.450 1.00 77.94 469 GLU A C 1
ATOM 3706 O O . GLU A 1 469 ? -8.040 1.438 -11.350 1.00 77.94 469 GLU A O 1
ATOM 3711 N N . SER A 1 470 ? -9.909 1.878 -10.203 1.00 72.38 470 SER A N 1
ATOM 3712 C CA . SER A 1 470 ? -10.759 0.922 -10.932 1.00 72.38 470 SER A CA 1
ATOM 3713 C C . SER A 1 470 ? -10.806 1.165 -12.447 1.00 72.38 470 SER A C 1
ATOM 3715 O O . SER A 1 470 ? -10.988 0.231 -13.221 1.00 72.38 470 SER A O 1
ATOM 3717 N N . ASN A 1 471 ? -10.572 2.401 -12.889 1.00 71.38 471 ASN A N 1
ATOM 3718 C CA . ASN A 1 471 ? -10.477 2.786 -14.301 1.00 71.38 471 ASN A CA 1
ATOM 3719 C C . ASN A 1 471 ? -9.077 2.552 -14.918 1.00 71.38 471 ASN A C 1
ATOM 3721 O O . ASN A 1 471 ? -8.812 3.037 -16.017 1.00 71.38 471 ASN A O 1
ATOM 3725 N N . ASN A 1 472 ? -8.175 1.853 -14.217 1.00 74.19 472 ASN A N 1
ATOM 3726 C CA . ASN A 1 472 ? -6.774 1.642 -14.592 1.00 74.19 472 ASN A CA 1
ATOM 3727 C C . ASN A 1 472 ? -5.984 2.946 -14.817 1.00 74.19 472 ASN A C 1
ATOM 3729 O O . ASN A 1 472 ? -5.082 2.989 -15.653 1.00 74.19 472 ASN A O 1
ATOM 3733 N N . ARG A 1 473 ? -6.300 4.018 -14.084 1.00 78.81 473 ARG A N 1
ATOM 3734 C CA . ARG A 1 473 ? -5.458 5.220 -13.998 1.00 78.81 473 ARG A CA 1
ATOM 3735 C C . ARG A 1 473 ? -4.617 5.176 -12.730 1.00 78.81 473 ARG A C 1
ATOM 3737 O O . ARG A 1 473 ? -5.040 4.614 -11.724 1.00 78.81 473 ARG A O 1
ATOM 3744 N N . VAL A 1 474 ? -3.436 5.789 -12.776 1.00 81.69 474 VAL A N 1
ATOM 3745 C CA . VAL A 1 474 ? -2.601 5.950 -11.581 1.00 81.69 474 VAL A CA 1
ATOM 3746 C C . VAL A 1 474 ? -3.135 7.097 -10.747 1.00 81.69 474 VAL A C 1
ATOM 3748 O O . VAL A 1 474 ? -3.328 8.203 -11.255 1.00 81.69 474 VAL A O 1
ATOM 3751 N N . LYS A 1 475 ? -3.302 6.837 -9.456 1.00 86.88 475 LYS A N 1
ATOM 3752 C CA . LYS A 1 475 ? -3.523 7.852 -8.437 1.00 86.88 475 LYS A CA 1
ATOM 3753 C C . LYS A 1 475 ? -2.385 7.840 -7.437 1.00 86.88 475 LYS A C 1
ATOM 3755 O O . LYS A 1 475 ? -1.681 6.844 -7.281 1.00 86.88 475 LYS A O 1
ATOM 3760 N N . SER A 1 476 ? -2.193 8.996 -6.819 1.00 85.62 476 SER A N 1
ATOM 3761 C CA . SER A 1 476 ? -1.180 9.213 -5.798 1.00 85.62 476 SER A CA 1
ATOM 3762 C C . SER A 1 476 ? -1.861 9.685 -4.527 1.00 85.62 476 SER A C 1
ATOM 3764 O O . SER A 1 476 ? -2.730 10.551 -4.606 1.00 85.62 476 SER A O 1
ATOM 3766 N N . ASN A 1 477 ? -1.453 9.133 -3.392 1.00 80.94 477 ASN A N 1
ATOM 3767 C CA . ASN A 1 477 ? -1.773 9.683 -2.083 1.00 80.94 477 ASN A CA 1
ATOM 3768 C C . ASN A 1 477 ? -0.463 9.982 -1.364 1.00 80.94 477 ASN A C 1
ATOM 3770 O O . ASN A 1 477 ? 0.441 9.145 -1.361 1.00 80.94 477 ASN A O 1
ATOM 3774 N N . ASP A 1 478 ? -0.382 11.147 -0.741 1.00 84.56 478 ASP A N 1
ATOM 3775 C CA . ASP A 1 478 ? 0.748 11.481 0.116 1.00 84.56 478 ASP A CA 1
ATOM 3776 C C . ASP A 1 478 ? 0.771 10.542 1.321 1.00 84.56 478 ASP A C 1
ATOM 3778 O O . ASP A 1 478 ? -0.273 10.264 1.917 1.00 84.56 478 ASP A O 1
ATOM 3782 N N . CYS A 1 479 ? 1.957 10.055 1.678 1.00 74.62 479 CYS A N 1
ATOM 3783 C CA . CYS A 1 479 ? 2.148 9.425 2.972 1.00 74.62 479 CYS A CA 1
ATOM 3784 C C . CYS A 1 479 ? 2.065 10.523 4.050 1.00 74.62 479 CYS A C 1
ATOM 3786 O O . CYS A 1 479 ? 2.899 11.436 4.024 1.00 74.62 479 CYS A O 1
ATOM 3788 N N . PRO A 1 480 ? 1.059 10.463 4.944 1.00 58.50 480 PRO A N 1
ATOM 3789 C CA . PRO A 1 480 ? 0.773 11.501 5.932 1.00 58.50 480 PRO A CA 1
ATOM 3790 C C . PRO A 1 480 ? 1.913 11.643 6.915 1.00 58.50 480 PRO A C 1
ATOM 3792 O O . PRO A 1 480 ? 2.424 10.592 7.361 1.00 58.50 480 PRO A O 1
#

Sequence (480 aa):
MPMKRLLKGLFLLLLLIVLAGCRADEMLTEAKTKDDLANKFSIFVKRSGSDVIDYPKGFRYLALRYDSIHRTNISGREHLEKLKELSKDKPITLTKVEAEPYIDFGIHSQTITEKNGDRWVLYPKVQTGKVVGLVAAVLSDEETKVYYYTVNPLSELYKNNISLFQKAYTKKYFNVKSNRGLSGLIEMAMCGTDDIPSGDIEEVVIIGNPPKSGDHNGDWSWLFNGLYPGYGHYIGGDCLRYIKCFDPVNGFDGGGGGYSPLPPLNDNNGDPCSEMKKMNNSSAYSKKVDELKESSVLSRTYETGYKENKDGTFHSLSPAKSTANSDGMKIDIDADTKGYIHTHIDDYEVEDANGDLQMRMPIRMFSPADVNALMEIAKMQTDGNYDEIYGTMVSSEGIYTIKFTGTKSDIKTGFSGKEWRDKFIYFWNKHSGSNELKFLRFLKDVMGIDGISLYKTGKDGKIENKFLESNNRVKSNDCP

pLDDT: mean 72.59, std 19.5, range [24.47, 97.62]

Radius of gyration: 29.51 Å; chains: 1; bounding box: 76×71×98 Å

Organism: NCBI:txid1071918

Foldseek 3Di:
DPPVVVVVVVVVVVVVVVVVVVVVVVVVVVVVVQVLQQLAFLLPDDPDPPDDRPVLVVLLLLLVLLCVVVVDCQAVVVLLVVLVVPVVDPDDDLVVRFPDKHWQSLAKAPWDAAPQRKIWIKTFTDGSLARPFIWIWIQDDSNFKTFIFTFDCPDPQTVQPRVLNRVVSCVQQPPPPDDDHPVVNSLQSDQDDPDDRPHNRHYRHGDDDDPHDDDDPPDCVVGGPQDDPPDRDTGITGNVSSVRGANSPPHSPPPDDDDDDDDDDPQDDFDLLSLLVVQCPDPLNVVQLVVCQDLVNQADQAKWWWWAFQVRDTDTFDTDPRDPQDSYTDDDDDLRTQEMEMEDHAWDWDQDPVRDTDIDHTQQADALQQVQRLLVNCQSDDVFDQSRGKYWYHHPVFIKMKGQQDGPVLRDHDCNDPVNVVVLVVQVVVDDDDSLLSVQCCCVVPVVGDRMWMWTQDPVRWIWTWHQDPVSDIDIDTSD